Protein AF-A0A4R7ATY0-F1 (afdb_monomer)

Secondary structure (DSSP, 8-state):
------------------------EE--HHHHHHHHHHHTTTSTHHHHHHHT-GGGGGGSPEEEETTEEEEPPS-TT-TTTSEEEEEEEEEETTEEEEEEEEEEEE-GGG-EEEEEEEEESS-HHHHHHHS-HHHHTT-EE-TTS-EEEEEEEETT-SS---EEPPS--SSSPPPTTEEEEEEEEEE-TTSSSEEEEEEEEE---HHHHHHH-HHHHHHHH-HHHHHHHHHHHHHHHHH------SSSS--HHHHHHHHHHHHHHHHHHHHHTT-PPPHHHHHHHHHHHHHHHHHHHSTTHHHHHHHHHHHHHHHHH--HHHHHHHHH---TTHHHHHHHHHTTSTTTT-SS-HHHHHHHHHHHHHH-HHHHHHHTTT-------

Foldseek 3Di:
DDDDDDDDDDDDDDPPPPPPPLDADEDDQVLLVLLLVLQLVLWQSNQLSVQVRVVCCQFAPWDDDVSGIDHDWPDQADPVGQWDFTPGWYDRQQWTFGIKGWHWDFLFQLGIKIKIFTWTPDALVSVLVRDDPVSSVQWDAAPLRKTKWKWKWQQPDPDTDTHTDPHNRPLDRDDPSMKMKMFIWAQDPPDNTITGMIMIHHHDDLVRCCGRPVVVSCQCPPPVQLVLLLVLLVLLLVLADQPQDPDPDDDLVRQLVVLVVVLVVVQVVCVVVVNHDDPVVSVVLSVLSSCLVVCSNPRPRVSVVVSVVLSVSCSRRPGSVRSVVLSPDPDSCVSVVSVVSNPVDQPPPPDDNSSNVVNVVVVVVVVCVVVVVVCCVVPPDPSDD

Solvent-accessible surface area (backbone atoms only — not comparable to full-atom values): 21838 Å² total; per-residue (Å²): 135,84,90,82,88,82,90,81,90,82,78,94,74,84,80,78,78,80,77,78,76,78,70,62,57,78,57,57,74,68,66,34,52,53,45,54,56,32,42,71,64,48,34,36,57,26,29,35,47,48,50,72,39,73,78,60,55,76,35,46,60,65,47,74,54,97,71,31,28,45,80,57,40,84,33,39,75,37,95,86,32,13,45,40,70,32,79,49,48,34,44,45,83,72,38,41,37,43,28,40,38,36,36,46,48,73,56,32,61,65,17,35,39,37,40,38,38,37,29,28,63,44,51,50,74,55,47,50,70,42,43,59,67,80,58,42,72,56,44,42,71,29,93,90,69,36,32,30,37,29,30,35,29,48,72,84,45,94,75,72,53,81,37,77,49,85,74,51,68,65,95,67,76,49,56,86,69,24,30,32,35,29,39,38,37,32,73,32,95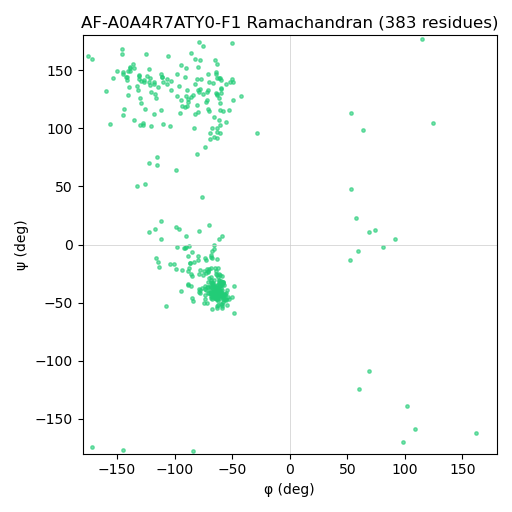,91,46,91,29,13,28,45,32,25,28,43,34,15,68,68,50,71,70,54,28,42,52,39,41,48,67,57,34,49,53,69,66,29,69,68,48,48,50,51,36,52,51,48,53,52,53,47,56,69,64,50,57,79,83,72,64,90,68,71,94,70,53,71,67,57,52,48,52,56,45,51,54,52,48,54,59,49,50,54,56,31,51,75,71,70,57,75,72,59,72,68,55,54,54,51,48,45,52,31,42,39,51,41,52,53,48,54,64,38,75,69,64,33,47,51,60,47,47,53,50,50,47,54,48,45,66,73,43,48,52,56,70,57,46,51,55,57,64,68,49,95,51,67,58,49,69,62,49,54,44,48,57,39,56,71,46,90,64,91,44,88,64,98,48,51,55,44,50,55,48,54,54,59,57,48,62,74,75,43,63,82,57,53,77,64,51,71,70,79,70,70,69,82,73,80,128

Organism: NCBI:txid1144873

Radius of gyration: 28.13 Å; Cα contacts (8 Å, |Δi|>4): 522; chains: 1; bounding box: 86×83×69 Å

Sequence (385 aa):
MHKRLYRFVRPLLGLVGLSLLVGTVQADAALTADLLRTFAQCDARFFAQLAKTPNLVQLGQLETAPGFANFKVPERHSDDKNQMAFSQPVQIGGLTLTGYEDSYSNLGADGRYWYWGFHIKGTPSEVLRALPAEIRTALRQDKAGEWARAERMVLSASTRRWLPIEGDGSGNVPAEGTVERALLLAPAVHSPDTALLCSIQGAPDDAILKEIRPDDWKKMTDPAYLKAKQQVISSILATYTPFSMPGGEKSEDTVHQEIHQATLQLKARYEEVQDVRPAEFWQAYEQALFKLRWEGLHPSIATSKMKDTLQDVMWKFADLDELQEIAKEDDPRWPSLIMRGIMKDKWYFAAKDEAYLIAFVQQERALFRPVEARFGKLHKFPLSK

pLDDT: mean 74.43, std 21.36, range [24.59, 97.75]

Nearest PDB structures (foldseek):
  8qod-assembly1_C  TM=2.319E-01  e=1.091E+00  Homo sapiens
  4zma-assembly1_T  TM=2.271E-01  e=1.284E+00  Homo sapiens
  3th2-assembly1_T  TM=2.707E-01  e=3.996E+00  Homo sapiens
  1ahw-assembly1_F  TM=2.554E-01  e=3.786E+00  Homo sapiens

Structure (mmCIF, N/CA/C/O backbone):
data_AF-A0A4R7ATY0-F1
#
_entry.id   AF-A0A4R7ATY0-F1
#
loop_
_atom_site.group_PDB
_atom_site.id
_atom_site.type_symbol
_atom_site.label_atom_id
_atom_site.label_alt_id
_atom_site.label_comp_id
_atom_site.label_asym_id
_atom_site.label_entity_id
_atom_site.label_seq_id
_atom_site.pdbx_PDB_ins_code
_atom_site.Cartn_x
_atom_site.Cartn_y
_atom_site.Cartn_z
_atom_site.occupancy
_atom_site.B_iso_or_equiv
_atom_site.auth_seq_id
_atom_site.auth_comp_id
_atom_site.auth_asym_id
_atom_site.auth_atom_id
_atom_site.pdbx_PDB_model_num
ATOM 1 N N . MET A 1 1 ? -33.375 65.117 13.612 1.00 31.27 1 MET A N 1
ATOM 2 C CA . MET A 1 1 ? -34.793 65.545 13.571 1.00 31.27 1 MET A CA 1
ATOM 3 C C . MET A 1 1 ? -35.587 64.533 12.744 1.00 31.27 1 MET A C 1
ATOM 5 O O . MET A 1 1 ? -35.075 64.114 11.721 1.00 31.27 1 MET A O 1
ATOM 9 N N . HIS A 1 2 ? -36.779 64.149 13.232 1.00 29.16 2 HIS A N 1
ATOM 10 C CA . HIS A 1 2 ? -37.827 63.268 12.651 1.00 29.16 2 HIS A CA 1
ATOM 11 C C . HIS A 1 2 ? -37.478 61.783 12.398 1.00 29.16 2 HIS A C 1
ATOM 13 O O . HIS A 1 2 ? -36.751 61.455 11.477 1.00 29.16 2 HIS A O 1
ATOM 19 N N . LYS A 1 3 ? -37.846 60.838 13.285 1.00 27.17 3 LYS A N 1
ATOM 20 C CA . LYS A 1 3 ? -39.168 60.187 13.519 1.00 27.17 3 LYS A CA 1
ATOM 21 C C . LYS A 1 3 ? -39.817 59.571 12.265 1.00 27.17 3 LYS A C 1
ATOM 23 O O . LYS A 1 3 ? -40.395 60.312 11.480 1.00 27.17 3 LYS A O 1
ATOM 28 N N . ARG A 1 4 ? -39.942 58.233 12.239 1.00 28.73 4 ARG A N 1
ATOM 29 C CA . ARG A 1 4 ? -41.240 57.533 12.109 1.00 28.73 4 ARG A CA 1
ATOM 30 C C . ARG A 1 4 ? -41.167 56.075 12.589 1.00 28.73 4 ARG A C 1
ATOM 32 O O . ARG A 1 4 ? -40.245 55.344 12.257 1.00 28.73 4 ARG A O 1
ATOM 39 N N . LEU A 1 5 ? -42.156 55.724 13.414 1.00 30.20 5 LEU A N 1
ATOM 40 C CA . LEU A 1 5 ? -42.486 54.392 13.923 1.00 30.20 5 LEU A CA 1
ATOM 41 C C . LEU A 1 5 ? -42.907 53.459 12.782 1.00 30.20 5 LEU A C 1
ATOM 43 O O . LEU A 1 5 ? -43.647 53.913 11.917 1.00 30.20 5 LEU A O 1
ATOM 47 N N . TYR A 1 6 ? -42.629 52.159 12.912 1.00 29.42 6 TYR A N 1
ATOM 48 C CA . TYR A 1 6 ? -43.615 51.115 12.612 1.00 29.42 6 TYR A CA 1
ATOM 49 C C . TYR A 1 6 ? -43.454 49.938 13.585 1.00 29.42 6 TYR A C 1
ATOM 51 O O . TYR A 1 6 ? -42.421 49.277 13.637 1.00 29.42 6 TYR A O 1
ATOM 59 N N . ARG A 1 7 ? -44.503 49.718 14.385 1.00 32.50 7 ARG A N 1
ATOM 60 C CA . ARG A 1 7 ? -44.767 48.498 15.156 1.00 32.50 7 ARG A CA 1
ATOM 61 C C . ARG A 1 7 ? -45.262 47.430 14.180 1.00 32.50 7 ARG A C 1
ATOM 63 O O . ARG A 1 7 ? -46.240 47.683 13.484 1.00 32.50 7 ARG A O 1
ATOM 70 N N . PHE A 1 8 ? -44.678 46.237 14.217 1.00 33.59 8 PHE A N 1
ATOM 71 C CA . PHE A 1 8 ? -45.343 45.019 13.761 1.00 33.59 8 PHE A CA 1
ATOM 72 C C . PHE A 1 8 ? -45.307 43.981 14.881 1.00 33.59 8 PHE A C 1
ATOM 74 O O . PHE A 1 8 ? -44.252 43.548 15.331 1.00 33.59 8 PHE A O 1
ATOM 81 N N . VAL A 1 9 ? -46.503 43.639 15.348 1.00 35.12 9 VAL A N 1
ATOM 82 C CA . VAL A 1 9 ? -46.809 42.498 16.210 1.00 35.12 9 VAL A CA 1
ATOM 83 C C . VAL A 1 9 ? -46.984 41.289 15.299 1.00 35.12 9 VAL A C 1
ATOM 85 O O . VAL A 1 9 ? -47.773 41.380 14.358 1.00 35.12 9 VAL A O 1
ATOM 88 N N . ARG A 1 10 ? -46.291 40.175 15.574 1.00 34.06 10 ARG A N 1
ATOM 89 C CA . ARG A 1 10 ? -46.638 38.815 15.109 1.00 34.06 10 ARG A CA 1
ATOM 90 C C . ARG A 1 10 ? -45.743 37.752 15.787 1.00 34.06 10 ARG A C 1
ATOM 92 O O . ARG A 1 10 ? -44.751 38.126 16.399 1.00 34.06 10 ARG A O 1
ATOM 99 N N . PRO A 1 11 ? -46.156 36.474 15.814 1.00 36.09 11 PRO A N 1
ATOM 100 C CA . PRO A 1 11 ? -46.656 35.793 17.005 1.00 36.09 11 PRO A CA 1
ATOM 101 C C . PRO A 1 11 ? -45.656 34.785 17.599 1.00 36.09 11 PRO A C 1
ATOM 103 O O . PRO A 1 11 ? -44.749 34.318 16.916 1.00 36.09 11 PRO A O 1
ATOM 106 N N . LEU A 1 12 ? -45.872 34.406 18.865 1.00 41.16 12 LEU A N 1
ATOM 107 C CA . LEU A 1 12 ? -45.267 33.217 19.471 1.00 41.16 12 LEU A CA 1
ATOM 108 C C . LEU A 1 12 ? -45.716 31.967 18.694 1.00 41.16 12 LEU A C 1
ATOM 110 O O . LEU A 1 12 ? -46.838 31.493 18.860 1.00 41.16 12 LEU A O 1
ATOM 114 N N . LEU A 1 13 ? -44.828 31.439 17.856 1.00 40.91 13 LEU A N 1
ATOM 115 C CA . LEU A 1 13 ? -44.872 30.067 17.365 1.00 40.91 13 LEU A CA 1
ATOM 116 C C . LEU A 1 13 ? -43.964 29.239 18.273 1.00 40.91 13 LEU A C 1
ATOM 118 O O . LEU A 1 13 ? -42.755 29.459 18.327 1.00 40.91 13 LEU A O 1
ATOM 122 N N . GLY A 1 14 ? -44.574 28.326 19.028 1.00 40.09 14 GLY A N 1
ATOM 123 C CA . GLY A 1 14 ? -43.864 27.362 19.854 1.00 40.09 14 GLY A CA 1
ATOM 124 C C . GLY A 1 14 ? -42.972 26.478 18.987 1.00 40.09 14 GLY A C 1
ATOM 125 O O . GLY A 1 14 ? -43.459 25.709 18.162 1.00 40.09 14 GLY A O 1
ATOM 126 N N . LEU A 1 15 ? -41.662 26.590 19.193 1.00 41.19 15 LEU A N 1
ATOM 127 C CA . LEU A 1 15 ? -40.683 25.609 18.746 1.00 41.19 15 LEU A CA 1
ATOM 128 C C . LEU A 1 15 ? -40.878 24.344 19.589 1.00 41.19 15 LEU A C 1
ATOM 130 O O . LEU A 1 15 ? -40.369 24.234 20.702 1.00 41.19 15 LEU A O 1
ATOM 134 N N . VAL A 1 16 ? -41.641 23.390 19.058 1.00 42.06 16 VAL A N 1
ATOM 135 C CA . VAL A 1 16 ? -41.546 21.993 19.486 1.00 42.06 16 VAL A CA 1
ATOM 136 C C . VAL A 1 16 ? -40.172 21.515 19.031 1.00 42.06 16 VAL A C 1
ATOM 138 O O . VAL A 1 16 ? -39.948 21.254 17.850 1.00 42.06 16 VAL A O 1
ATOM 141 N N . GLY A 1 17 ? -39.226 21.488 19.968 1.00 40.91 17 GLY A N 1
ATOM 142 C CA . GLY A 1 17 ? -37.914 20.893 19.768 1.00 40.91 17 GLY A CA 1
ATOM 143 C C . GLY A 1 17 ? -38.077 19.401 19.518 1.00 40.91 17 GLY A C 1
ATOM 144 O O . GLY A 1 17 ? -38.266 18.626 20.453 1.00 40.91 17 GLY A O 1
ATOM 145 N N . LEU A 1 18 ? -38.023 18.999 18.251 1.00 39.56 18 LEU A N 1
ATOM 146 C CA . LEU A 1 18 ? -37.846 17.608 17.870 1.00 39.56 18 LEU A CA 1
ATOM 147 C C . LEU A 1 18 ? -36.380 17.254 18.154 1.00 39.56 18 LEU A C 1
ATOM 149 O O . LEU A 1 18 ? -35.514 17.379 17.291 1.00 39.56 18 LEU A O 1
ATOM 153 N N . SER A 1 19 ? -36.088 16.897 19.405 1.00 39.94 19 SER A N 1
ATOM 154 C CA . SER A 1 19 ? -34.793 16.343 19.791 1.00 39.94 19 SER A CA 1
ATOM 155 C C . SER A 1 19 ? -34.608 15.015 19.063 1.00 39.94 19 SER A C 1
ATOM 157 O O . SER A 1 19 ? -35.113 13.981 19.498 1.00 39.94 19 SER A O 1
ATOM 159 N N . LEU A 1 20 ? -33.904 15.049 17.931 1.00 39.03 20 LEU A N 1
ATOM 160 C CA . LEU A 1 20 ? -33.316 13.867 17.313 1.00 39.03 20 LEU A CA 1
ATOM 161 C C . LEU A 1 20 ? -32.332 13.279 18.328 1.00 39.03 20 LEU A C 1
ATOM 163 O O . LEU A 1 20 ? -31.199 13.740 18.458 1.00 39.03 20 LEU A O 1
ATOM 167 N N . LEU A 1 21 ? -32.796 12.289 19.089 1.00 38.03 21 LEU A N 1
ATOM 168 C CA . LEU A 1 21 ? -31.935 11.391 19.843 1.00 38.03 21 LEU A CA 1
ATOM 169 C C . LEU A 1 21 ? -31.089 10.639 18.814 1.00 38.03 21 LEU A C 1
ATOM 171 O O . LEU A 1 21 ? -31.511 9.618 18.276 1.00 38.03 21 LEU A O 1
ATOM 175 N N . VAL A 1 22 ? -29.910 11.178 18.505 1.00 48.69 22 VAL A N 1
ATOM 176 C CA . VAL A 1 22 ? -28.849 10.419 17.845 1.00 48.69 22 VAL A CA 1
ATOM 177 C C . VAL A 1 22 ? -28.435 9.355 18.854 1.00 48.69 22 VAL A C 1
ATOM 179 O O . VAL A 1 22 ? -27.659 9.616 19.772 1.00 48.69 22 VAL A O 1
ATOM 182 N N . GLY A 1 23 ? -29.060 8.183 18.755 1.00 52.97 23 GLY A N 1
ATOM 183 C CA . GLY A 1 23 ? -28.684 7.028 19.550 1.00 52.97 23 GLY A CA 1
ATOM 184 C C . GLY A 1 23 ? -27.249 6.657 19.209 1.00 52.97 23 GLY A C 1
ATOM 185 O O . GLY A 1 23 ? -26.897 6.510 18.044 1.00 52.97 23 GLY A O 1
ATOM 186 N N . THR A 1 24 ? -26.403 6.560 20.224 1.00 56.78 24 THR A N 1
ATOM 187 C CA . THR A 1 24 ? -25.092 5.927 20.106 1.00 56.78 24 THR A CA 1
ATOM 188 C C . THR A 1 24 ? -25.270 4.446 20.398 1.00 56.78 24 THR A C 1
ATOM 190 O O . THR A 1 24 ? -25.773 4.093 21.467 1.00 56.78 24 THR A O 1
ATOM 193 N N . VAL A 1 25 ? -24.843 3.576 19.486 1.00 61.03 25 VAL A N 1
ATOM 194 C CA . VAL A 1 25 ? -24.765 2.139 19.760 1.00 61.03 25 VAL A CA 1
ATOM 195 C C . VAL A 1 25 ? -23.626 1.911 20.756 1.00 61.03 25 VAL A C 1
ATOM 197 O O . VAL A 1 25 ? -22.460 2.183 20.462 1.00 61.03 25 VAL A O 1
ATOM 200 N N . GLN A 1 26 ? -23.963 1.441 21.957 1.00 58.41 26 GLN A N 1
ATOM 201 C CA . GLN A 1 26 ? -22.981 0.992 22.942 1.00 58.41 26 GLN A CA 1
ATOM 202 C C . GLN A 1 26 ? -22.573 -0.443 22.601 1.00 58.41 26 GLN A C 1
ATOM 204 O O . GLN A 1 26 ? -23.384 -1.364 22.688 1.00 58.41 26 GLN A O 1
ATOM 209 N N . ALA A 1 27 ? -21.322 -0.629 22.184 1.00 60.88 27 ALA A N 1
ATOM 210 C CA . ALA A 1 27 ? -20.746 -1.955 22.010 1.00 60.88 27 ALA A CA 1
ATOM 211 C C . ALA A 1 27 ? -20.310 -2.538 23.370 1.00 60.88 27 ALA A C 1
ATOM 213 O O . ALA A 1 27 ? -19.992 -1.801 24.303 1.00 60.88 27 ALA A O 1
ATOM 214 N N . ASP A 1 28 ? -20.296 -3.869 23.483 1.00 62.25 28 ASP A N 1
ATOM 215 C CA . ASP A 1 28 ? -19.849 -4.577 24.689 1.00 62.25 28 ASP A CA 1
ATOM 216 C C . ASP A 1 28 ? -18.378 -4.233 25.021 1.00 62.25 28 ASP A C 1
ATOM 218 O O . ASP A 1 28 ? -17.508 -4.210 24.144 1.00 62.25 28 ASP A O 1
ATOM 222 N N . ALA A 1 29 ? -18.086 -3.957 26.294 1.00 58.12 29 ALA A N 1
ATOM 223 C CA . ALA A 1 29 ? -16.764 -3.549 26.772 1.00 58.12 29 ALA A CA 1
ATOM 224 C C . ALA A 1 29 ? -15.650 -4.590 26.504 1.00 58.12 29 ALA A C 1
ATOM 226 O O . ALA A 1 29 ? -14.500 -4.218 26.272 1.00 58.12 29 ALA A O 1
ATOM 227 N N . ALA A 1 30 ? -15.962 -5.890 26.504 1.00 56.56 30 ALA A N 1
ATOM 228 C CA . ALA A 1 30 ? -14.984 -6.939 26.203 1.00 56.56 30 ALA A CA 1
ATOM 229 C C . ALA A 1 30 ? -14.722 -7.048 24.690 1.00 56.56 30 ALA A C 1
ATOM 231 O O . ALA A 1 30 ? -13.577 -7.120 24.242 1.00 56.56 30 ALA A O 1
ATOM 232 N N . LEU A 1 31 ? -15.794 -6.964 23.899 1.00 59.34 31 LEU A N 1
ATOM 233 C CA . LEU A 1 31 ? -15.766 -6.989 22.433 1.00 59.34 31 LEU A CA 1
ATOM 234 C C . LEU A 1 31 ? -14.953 -5.822 21.849 1.00 59.34 31 LEU A C 1
ATOM 236 O O . LEU A 1 31 ? -14.258 -5.964 20.844 1.00 59.34 31 LEU A O 1
ATOM 240 N N . THR A 1 32 ? -15.023 -4.671 22.515 1.00 71.12 32 THR A N 1
ATOM 241 C CA . THR A 1 32 ? -14.343 -3.427 22.138 1.00 71.12 32 THR A CA 1
ATOM 242 C C . THR A 1 32 ? -12.847 -3.436 22.464 1.00 71.12 32 THR A C 1
ATOM 244 O O . THR A 1 32 ? -12.050 -2.950 21.658 1.00 71.12 32 THR A O 1
ATOM 247 N N . ALA A 1 33 ? -12.438 -4.038 23.586 1.00 76.94 33 ALA A N 1
ATOM 248 C CA . ALA A 1 33 ? -11.027 -4.157 23.960 1.00 76.94 33 ALA A CA 1
ATOM 249 C C . ALA A 1 33 ? -10.247 -5.102 23.029 1.00 76.94 33 ALA A C 1
ATOM 251 O O . ALA A 1 33 ? -9.136 -4.778 22.605 1.00 76.94 33 ALA A O 1
ATOM 252 N N . ASP A 1 34 ? -10.833 -6.247 22.668 1.00 86.38 34 ASP A N 1
ATOM 253 C CA . ASP A 1 34 ? -10.187 -7.208 21.768 1.00 86.38 34 ASP A CA 1
ATOM 254 C C . ASP A 1 34 ? -10.081 -6.678 20.335 1.00 86.38 34 ASP A C 1
ATOM 256 O O . ASP A 1 34 ? -9.063 -6.897 19.672 1.00 86.38 34 ASP A O 1
ATOM 260 N N . LEU A 1 35 ? -11.082 -5.922 19.867 1.00 88.25 35 LEU A N 1
ATOM 261 C CA . LEU A 1 35 ? -11.030 -5.275 18.557 1.00 88.25 35 LEU A CA 1
ATOM 262 C C . LEU A 1 35 ? -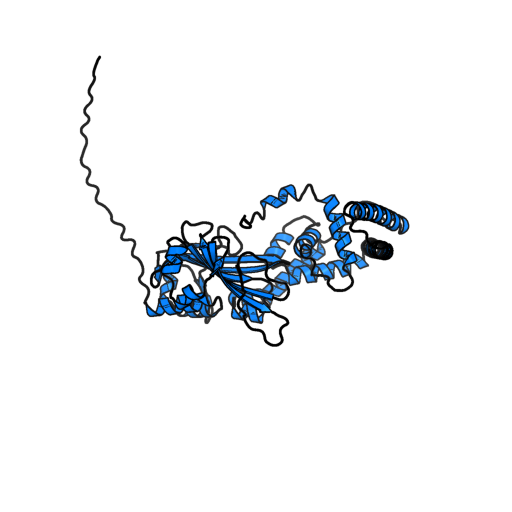9.883 -4.263 18.474 1.00 88.25 35 LEU A C 1
ATOM 264 O O . LEU A 1 35 ? -9.064 -4.365 17.567 1.00 88.25 35 LEU A O 1
ATOM 268 N N . LEU A 1 36 ? -9.775 -3.325 19.424 1.00 90.31 36 LEU A N 1
ATOM 269 C CA . LEU A 1 36 ? -8.685 -2.339 19.413 1.00 90.31 36 LEU A CA 1
ATOM 270 C C . LEU A 1 36 ? -7.315 -3.000 19.568 1.00 90.31 36 LEU A C 1
ATOM 272 O O . LEU A 1 36 ? -6.361 -2.600 18.903 1.00 90.31 36 LEU A O 1
ATOM 276 N N . ARG A 1 37 ? -7.208 -4.029 20.418 1.00 92.06 37 ARG A N 1
ATOM 277 C CA . ARG A 1 37 ? -5.947 -4.744 20.630 1.00 92.06 37 ARG A CA 1
ATOM 278 C C . ARG A 1 37 ? -5.493 -5.475 19.374 1.00 92.06 37 ARG A C 1
ATOM 280 O O . ARG A 1 37 ? -4.318 -5.383 19.036 1.00 92.06 37 ARG A O 1
ATOM 287 N N . THR A 1 38 ? -6.395 -6.195 18.703 1.00 94.75 38 THR A N 1
ATOM 288 C CA . THR A 1 38 ? -6.087 -6.903 17.448 1.00 94.75 38 THR A CA 1
ATOM 289 C C . THR A 1 38 ? -5.846 -5.932 16.298 1.00 94.75 38 THR A C 1
ATOM 291 O O . THR A 1 38 ? -4.894 -6.126 15.550 1.00 94.75 38 THR A O 1
ATOM 294 N N . PHE A 1 39 ? -6.622 -4.847 16.212 1.00 95.62 39 PHE A N 1
ATOM 295 C CA . PHE A 1 39 ? -6.388 -3.752 15.273 1.00 95.62 39 PHE A CA 1
ATOM 296 C C . PHE A 1 39 ? -4.975 -3.184 15.416 1.00 95.62 39 PHE A C 1
ATOM 298 O O . PHE A 1 39 ? -4.220 -3.173 14.452 1.00 95.62 39 PHE A O 1
ATOM 305 N N . ALA A 1 40 ? -4.560 -2.828 16.633 1.00 95.81 40 ALA A N 1
ATOM 306 C CA . ALA A 1 40 ? -3.253 -2.236 16.901 1.00 95.81 40 ALA A CA 1
ATOM 307 C C . ALA A 1 40 ? -2.056 -3.165 16.629 1.00 95.81 40 ALA A C 1
ATOM 309 O O . ALA A 1 40 ? -0.917 -2.764 16.860 1.00 95.81 40 ALA A O 1
ATOM 310 N N . GLN A 1 41 ? -2.266 -4.405 16.187 1.00 96.25 41 GLN A N 1
ATOM 311 C CA . GLN A 1 41 ? -1.193 -5.282 15.711 1.00 96.25 41 GLN A CA 1
ATOM 312 C C . GLN A 1 41 ? -0.881 -5.088 14.224 1.00 96.25 41 GLN A C 1
ATOM 314 O O . GLN A 1 41 ? 0.188 -5.504 13.788 1.00 96.25 41 GLN A O 1
ATOM 319 N N . CYS A 1 42 ? -1.773 -4.435 13.475 1.00 97.06 42 CYS A N 1
ATOM 320 C CA . CYS A 1 42 ? -1.638 -4.201 12.040 1.00 97.06 42 CYS A CA 1
ATOM 321 C C . CYS A 1 42 ? -1.375 -5.486 11.240 1.00 97.06 42 CYS A C 1
ATOM 323 O O . CYS A 1 42 ? -0.478 -5.541 10.403 1.00 97.06 42 CYS A O 1
ATOM 325 N N . ASP A 1 43 ? -2.169 -6.524 11.518 1.00 97.00 43 ASP A N 1
ATOM 326 C CA . ASP A 1 43 ? -2.148 -7.807 10.814 1.00 97.00 43 ASP A CA 1
ATOM 327 C C . ASP A 1 43 ? -3.557 -8.417 10.684 1.00 97.00 43 ASP A C 1
ATOM 329 O O . ASP A 1 43 ? -4.559 -7.833 11.118 1.00 97.00 43 ASP A O 1
ATOM 333 N N . ALA A 1 44 ? -3.645 -9.621 10.106 1.00 96.81 44 ALA A N 1
ATOM 334 C CA . ALA A 1 44 ? -4.916 -10.268 9.808 1.00 96.81 44 ALA A CA 1
ATOM 335 C C . ALA A 1 44 ? -5.787 -10.605 11.029 1.00 96.81 44 ALA A C 1
ATOM 337 O O . ALA A 1 44 ? -6.972 -10.923 10.866 1.00 96.81 44 ALA A O 1
ATOM 338 N N . ARG A 1 45 ? -5.254 -10.530 12.259 1.00 96.50 45 ARG A N 1
ATOM 339 C CA . ARG A 1 45 ? -6.041 -10.775 13.478 1.00 96.50 45 ARG A CA 1
ATOM 340 C C . ARG A 1 45 ? -7.181 -9.777 13.616 1.00 96.50 45 ARG A C 1
ATOM 342 O O . ARG A 1 45 ? -8.233 -10.162 14.119 1.00 96.50 45 ARG A O 1
ATOM 349 N N . PHE A 1 46 ? -7.007 -8.546 13.131 1.00 95.50 46 PHE A N 1
ATOM 350 C CA . PHE A 1 46 ? -8.078 -7.554 13.075 1.00 95.50 46 PHE A CA 1
ATOM 351 C C . PHE A 1 46 ? -9.270 -8.050 12.251 1.00 95.50 46 PHE A C 1
ATOM 353 O O . PHE A 1 46 ? -10.387 -8.115 12.760 1.00 95.50 46 PHE A O 1
ATOM 360 N N . PHE A 1 47 ? -9.034 -8.470 11.007 1.00 95.38 47 PHE A N 1
ATOM 361 C CA . PHE A 1 47 ? -10.101 -8.924 10.112 1.00 95.38 47 PHE A CA 1
ATOM 362 C C . PHE A 1 47 ? -10.781 -10.199 10.628 1.00 95.38 47 PHE A C 1
ATOM 364 O O . PHE A 1 47 ? -11.998 -10.361 10.519 1.00 95.38 47 PHE A O 1
ATOM 371 N N . ALA A 1 48 ? -10.010 -11.098 11.248 1.00 94.50 48 ALA A N 1
ATOM 372 C CA . ALA A 1 48 ? -10.549 -12.290 11.896 1.00 94.50 48 ALA A CA 1
ATOM 373 C C . ALA A 1 48 ? -11.397 -11.954 13.135 1.00 94.50 48 ALA A C 1
ATOM 375 O O . ALA A 1 48 ? -12.399 -12.623 13.396 1.00 94.50 48 ALA A O 1
ATOM 376 N N . GLN A 1 49 ? -11.013 -10.929 13.901 1.00 92.75 49 GLN A N 1
ATOM 377 C CA . GLN A 1 49 ? -11.788 -10.442 15.039 1.00 92.75 49 GLN A CA 1
ATOM 378 C C . GLN A 1 49 ? -13.070 -9.742 14.579 1.00 92.75 49 GLN A C 1
ATOM 380 O O . GLN A 1 49 ? -14.139 -9.984 15.144 1.00 92.75 49 GLN A O 1
ATOM 385 N N . LEU A 1 50 ? -12.996 -8.937 13.516 1.00 90.62 50 LEU A N 1
ATOM 386 C CA . LEU A 1 50 ? -14.158 -8.276 12.928 1.00 90.62 50 LEU A CA 1
ATOM 387 C C . LEU A 1 50 ? -15.196 -9.303 12.449 1.00 90.62 50 LEU A C 1
ATOM 389 O O . LEU A 1 50 ? -16.378 -9.164 12.754 1.00 90.62 50 LEU A O 1
ATOM 393 N N . ALA A 1 51 ? -14.759 -10.402 11.823 1.00 90.69 51 ALA A N 1
ATOM 394 C CA . ALA A 1 51 ? -15.640 -11.491 11.382 1.00 90.69 51 ALA A CA 1
ATOM 395 C C . ALA A 1 51 ? -16.410 -12.179 12.525 1.00 90.69 51 ALA A C 1
ATOM 397 O O . ALA A 1 51 ? -17.487 -12.731 12.308 1.00 90.69 51 ALA A O 1
ATOM 398 N N . LYS A 1 52 ? -15.870 -12.151 13.749 1.00 88.94 52 LYS A N 1
ATOM 399 C CA . LYS A 1 52 ? -16.503 -12.712 14.956 1.00 88.94 52 LYS A CA 1
ATOM 400 C C . LYS A 1 52 ? -17.425 -11.719 15.663 1.00 88.94 52 LYS A C 1
ATOM 402 O O . LYS A 1 52 ? -18.021 -12.068 16.679 1.00 88.94 52 LYS A O 1
ATOM 407 N N . THR A 1 53 ? -17.536 -10.496 15.147 1.00 80.00 53 THR A N 1
ATOM 408 C CA . THR A 1 53 ? -18.194 -9.375 15.815 1.00 80.00 53 THR A CA 1
ATOM 409 C C . THR A 1 53 ? -19.448 -8.932 15.038 1.00 80.00 53 THR A C 1
ATOM 411 O O . THR A 1 53 ? -19.440 -7.894 14.375 1.00 80.00 53 THR A O 1
ATOM 414 N N . PRO A 1 54 ? -20.564 -9.689 15.105 1.00 66.38 54 PRO A N 1
ATOM 415 C CA . PRO A 1 54 ? -21.730 -9.486 14.235 1.00 66.38 54 PRO A CA 1
ATOM 416 C C . PRO A 1 54 ? -22.429 -8.132 14.430 1.00 66.38 54 PRO A C 1
ATOM 418 O O . PRO A 1 54 ? -23.044 -7.616 13.501 1.00 66.38 54 PRO A O 1
ATOM 421 N N . ASN A 1 55 ? -22.309 -7.515 15.609 1.00 70.50 55 ASN A N 1
ATOM 422 C CA . ASN A 1 55 ? -22.955 -6.231 15.894 1.00 70.50 55 ASN A CA 1
ATOM 423 C C . ASN A 1 55 ? -22.333 -5.056 15.119 1.00 70.50 55 ASN A C 1
ATOM 425 O O . ASN A 1 55 ? -23.002 -4.047 14.919 1.00 70.50 55 ASN A O 1
ATOM 429 N N . LEU A 1 56 ? -21.086 -5.180 14.642 1.00 71.31 56 LEU A N 1
ATOM 430 C CA . LEU A 1 56 ? -20.417 -4.117 13.881 1.00 71.31 56 LEU A CA 1
ATOM 431 C C . LEU A 1 56 ? -20.856 -4.064 12.407 1.00 71.31 56 LEU A C 1
ATOM 433 O O . LEU A 1 56 ? -20.634 -3.056 11.746 1.00 71.31 56 LEU A O 1
ATOM 437 N N . VAL A 1 57 ? -21.553 -5.093 11.905 1.00 66.38 57 VAL A N 1
ATOM 438 C CA . VAL A 1 57 ? -22.133 -5.111 10.545 1.00 66.38 57 VAL A CA 1
ATOM 439 C C . VAL A 1 57 ? -23.166 -3.991 10.357 1.00 66.38 57 VAL A C 1
ATOM 441 O O . VAL A 1 57 ? -23.401 -3.530 9.247 1.00 66.38 57 VAL A O 1
ATOM 444 N N . GLN A 1 58 ? -23.789 -3.515 11.438 1.00 73.75 58 GLN A N 1
ATOM 445 C CA . GLN A 1 58 ? -24.785 -2.437 11.372 1.00 73.75 58 GLN A CA 1
ATOM 446 C C . GLN A 1 58 ? -24.165 -1.057 11.082 1.00 73.75 58 GLN A C 1
ATOM 448 O O . GLN A 1 58 ? -24.881 -0.106 10.763 1.00 73.75 58 GLN A O 1
ATOM 453 N N . LEU A 1 59 ? -22.840 -0.940 11.190 1.00 78.75 59 LEU A N 1
ATOM 454 C CA . LEU A 1 59 ? -22.112 0.322 11.054 1.00 78.75 59 LEU A CA 1
ATOM 455 C C . LEU A 1 59 ? -21.773 0.660 9.606 1.00 78.75 59 LEU A C 1
ATOM 457 O O . LEU A 1 59 ? -21.605 1.829 9.269 1.00 78.75 59 LEU A O 1
ATOM 461 N N . GLY A 1 60 ? -21.674 -0.362 8.761 1.00 83.12 60 GLY A N 1
ATOM 462 C CA . GLY A 1 60 ? -21.229 -0.244 7.386 1.00 83.12 60 GLY A CA 1
ATOM 463 C C . GLY A 1 60 ? -21.332 -1.568 6.652 1.00 83.12 60 GLY A C 1
ATOM 464 O O . GLY A 1 60 ? -21.418 -2.633 7.263 1.00 83.12 60 GLY A O 1
ATOM 465 N N . GLN A 1 61 ? -21.300 -1.505 5.325 1.00 88.31 61 GLN A N 1
ATOM 466 C CA . GLN A 1 61 ? -21.216 -2.714 4.521 1.00 88.31 61 GLN A CA 1
ATOM 467 C C . GLN A 1 61 ? -19.887 -3.418 4.813 1.00 88.31 61 GLN A C 1
ATOM 469 O O . GLN A 1 61 ? -18.836 -2.784 4.779 1.00 88.31 61 GLN A O 1
ATOM 474 N N . LEU A 1 62 ? -19.931 -4.721 5.089 1.00 90.06 62 LEU A N 1
ATOM 475 C CA . LEU A 1 62 ? -18.730 -5.539 5.226 1.00 90.06 62 LEU A CA 1
ATOM 476 C C . LEU A 1 62 ? -18.511 -6.388 3.977 1.00 90.06 62 LEU A C 1
ATOM 478 O O . LEU A 1 62 ? -19.451 -6.980 3.441 1.00 90.06 62 LEU A O 1
ATOM 482 N N . GLU A 1 63 ? -17.257 -6.511 3.567 1.00 90.12 63 GLU A N 1
ATOM 483 C CA . GLU A 1 63 ? -16.796 -7.597 2.710 1.00 90.12 63 GLU A CA 1
ATOM 484 C C . GLU A 1 63 ? -16.443 -8.785 3.605 1.00 90.12 63 GLU A C 1
ATOM 486 O O . GLU A 1 63 ? -15.708 -8.631 4.580 1.00 90.12 63 GLU A O 1
ATOM 491 N N . THR A 1 64 ? -16.996 -9.967 3.322 1.00 90.56 64 THR A N 1
ATOM 492 C CA . THR A 1 64 ? -16.852 -11.138 4.201 1.00 90.56 64 THR A CA 1
ATOM 493 C C . THR A 1 64 ? -16.417 -12.381 3.437 1.00 90.56 64 THR A C 1
ATOM 495 O O . THR A 1 64 ? -16.806 -12.613 2.295 1.00 90.56 64 THR A O 1
ATOM 498 N N . ALA A 1 65 ? -15.608 -13.199 4.101 1.00 88.69 65 ALA A N 1
ATOM 499 C CA . ALA A 1 65 ? -15.213 -14.536 3.679 1.00 88.69 65 ALA A CA 1
ATOM 500 C C . ALA A 1 65 ? -15.045 -15.420 4.933 1.00 88.69 65 ALA A C 1
ATOM 502 O O . ALA A 1 65 ? -15.014 -14.897 6.049 1.00 88.69 65 ALA A O 1
ATOM 503 N N . PRO A 1 66 ? -14.919 -16.756 4.813 1.00 89.75 66 PRO A N 1
ATOM 504 C CA . PRO A 1 66 ? -14.689 -17.607 5.980 1.00 89.75 66 PRO A CA 1
ATOM 505 C C . PRO A 1 66 ? -13.485 -17.131 6.809 1.00 89.75 66 PRO A C 1
ATOM 507 O O . PRO A 1 66 ? -12.353 -17.124 6.326 1.00 89.75 66 PRO A O 1
ATOM 510 N N . GLY A 1 67 ? -13.747 -16.708 8.051 1.00 90.31 67 GLY A N 1
ATOM 511 C CA . GLY A 1 67 ? -12.732 -16.202 8.981 1.00 90.31 67 GLY A CA 1
ATOM 512 C C . GLY A 1 67 ? -12.193 -14.796 8.686 1.00 90.31 67 GLY A C 1
ATOM 513 O O . GLY A 1 67 ? -11.189 -14.420 9.283 1.00 90.31 67 GLY A O 1
ATOM 514 N N . PHE A 1 68 ? -12.823 -14.028 7.792 1.00 93.94 68 PHE A N 1
ATOM 515 C CA . PHE A 1 68 ? -12.393 -12.682 7.406 1.00 93.94 68 PHE A CA 1
ATOM 516 C C . PHE A 1 68 ? -13.592 -11.744 7.246 1.00 93.94 68 PHE A C 1
ATOM 518 O O . PHE A 1 68 ? -14.582 -12.093 6.601 1.00 93.94 68 PHE A O 1
ATOM 525 N N . ALA A 1 69 ? -13.475 -10.535 7.786 1.00 93.81 69 ALA A N 1
ATOM 526 C CA . ALA A 1 69 ? -14.355 -9.428 7.460 1.00 93.81 69 ALA A CA 1
ATOM 527 C C . ALA A 1 69 ? -13.548 -8.133 7.395 1.00 93.81 69 ALA A C 1
ATOM 529 O O . ALA A 1 69 ? -12.637 -7.943 8.199 1.00 93.81 69 ALA A O 1
ATOM 530 N N . ASN A 1 70 ? -13.920 -7.246 6.479 1.00 94.75 70 ASN A N 1
ATOM 531 C CA . ASN A 1 70 ? -13.398 -5.888 6.376 1.00 94.75 70 ASN A CA 1
ATOM 532 C C . ASN A 1 70 ? -14.542 -4.918 6.064 1.00 94.75 70 ASN A C 1
ATOM 534 O O . ASN A 1 70 ? -15.531 -5.320 5.450 1.00 94.75 70 ASN A O 1
ATOM 538 N N . PHE A 1 71 ? -14.433 -3.660 6.481 1.00 93.50 71 PHE A N 1
ATOM 539 C CA . PHE A 1 71 ? -15.390 -2.641 6.058 1.00 93.50 71 PHE A CA 1
ATOM 540 C C . PHE A 1 71 ? -15.162 -2.310 4.588 1.00 93.50 71 PHE A C 1
ATOM 542 O O . PHE A 1 71 ? -14.037 -2.076 4.151 1.00 93.50 71 PHE A O 1
ATOM 549 N N . LYS A 1 72 ? -16.247 -2.296 3.819 1.00 92.88 72 LYS A N 1
ATOM 550 C CA . LYS A 1 72 ? -16.205 -1.963 2.407 1.00 92.88 72 LYS A CA 1
ATOM 551 C C . LYS A 1 72 ? -16.162 -0.454 2.235 1.00 92.88 72 LYS A C 1
ATOM 553 O O . LYS A 1 72 ? -17.119 0.235 2.584 1.00 92.88 72 LYS A O 1
ATOM 558 N N . VAL A 1 73 ? -15.104 0.035 1.608 1.00 94.44 73 VAL A N 1
ATOM 559 C CA . VAL A 1 73 ? -15.052 1.406 1.095 1.00 94.44 73 VAL A CA 1
ATOM 560 C C . VAL A 1 73 ? -15.471 1.427 -0.379 1.00 94.44 73 VAL A C 1
ATOM 562 O O . VAL A 1 73 ? -15.356 0.400 -1.056 1.00 94.44 73 VAL A O 1
ATOM 565 N N . PRO A 1 74 ? -15.988 2.553 -0.899 1.00 93.00 74 PRO A N 1
ATOM 566 C CA . PRO A 1 74 ? -16.424 2.617 -2.291 1.00 93.00 74 PRO A CA 1
ATOM 567 C C . PRO A 1 74 ? -15.318 2.301 -3.309 1.00 93.00 74 PRO A C 1
ATOM 569 O O . PRO A 1 74 ? -15.578 1.564 -4.259 1.00 93.00 74 PRO A O 1
ATOM 572 N N . GLU A 1 75 ? -14.107 2.841 -3.125 1.00 91.75 75 GLU A N 1
ATOM 573 C CA . GLU A 1 75 ? -12.994 2.683 -4.069 1.00 91.75 75 GLU A CA 1
ATOM 574 C C . GLU A 1 75 ? -11.635 2.873 -3.366 1.00 91.75 75 GLU A C 1
ATOM 576 O O . GLU A 1 75 ? -11.218 3.994 -3.092 1.00 91.75 75 GLU A O 1
ATOM 581 N N . ARG A 1 76 ? -10.918 1.772 -3.089 1.00 92.38 76 ARG A N 1
ATOM 582 C CA . ARG A 1 76 ? -9.647 1.774 -2.320 1.00 92.38 76 ARG A CA 1
ATOM 583 C C . ARG A 1 76 ? -8.495 2.532 -2.991 1.00 92.38 76 ARG A C 1
ATOM 585 O O . ARG A 1 76 ? -7.564 2.946 -2.309 1.00 92.38 76 ARG A O 1
ATOM 592 N N . HIS A 1 77 ? -8.553 2.694 -4.310 1.00 86.69 77 HIS A N 1
ATOM 593 C CA . HIS A 1 77 ? -7.517 3.353 -5.113 1.00 86.69 77 HIS A CA 1
ATOM 594 C C . HIS A 1 77 ? -7.768 4.859 -5.305 1.00 86.69 77 HIS A C 1
ATOM 596 O O . HIS A 1 77 ? -6.973 5.532 -5.953 1.00 86.69 77 HIS A O 1
ATOM 602 N N . SER A 1 78 ? -8.889 5.385 -4.799 1.00 86.06 78 SER A N 1
ATOM 603 C CA . SER A 1 78 ? -9.269 6.793 -4.939 1.00 86.06 78 SER A CA 1
ATOM 604 C C . SER A 1 78 ? -8.995 7.544 -3.639 1.00 86.06 78 SER A C 1
ATOM 606 O O . SER A 1 78 ? -9.397 7.101 -2.565 1.00 86.06 78 SER A O 1
ATOM 608 N N . ASP A 1 79 ? -8.360 8.711 -3.747 1.00 79.44 79 ASP A N 1
ATOM 609 C CA . ASP A 1 79 ? -8.028 9.558 -2.595 1.00 79.44 79 ASP A CA 1
ATOM 610 C C . ASP A 1 79 ? -9.275 10.035 -1.827 1.00 79.44 79 ASP A C 1
ATOM 612 O O . ASP A 1 79 ? -9.224 10.240 -0.620 1.00 79.44 79 ASP A O 1
ATOM 616 N N . ASP A 1 80 ? -10.408 10.210 -2.515 1.00 85.69 80 ASP A N 1
ATOM 617 C CA . ASP A 1 80 ? -11.644 10.760 -1.954 1.00 85.69 80 ASP A CA 1
ATOM 618 C C . ASP A 1 80 ? -12.699 9.701 -1.588 1.00 85.69 80 ASP A C 1
ATOM 620 O O . ASP A 1 80 ? -13.624 9.990 -0.819 1.00 85.69 80 ASP A O 1
ATOM 624 N N . LYS A 1 81 ? -12.567 8.474 -2.106 1.00 91.75 81 LYS A N 1
ATOM 625 C CA . LYS A 1 81 ? -13.549 7.386 -1.953 1.00 91.75 81 LYS A CA 1
ATOM 626 C C . LYS A 1 81 ? -12.988 6.115 -1.309 1.00 91.75 81 LYS A C 1
ATOM 628 O O . LYS A 1 81 ? -13.680 5.095 -1.267 1.00 91.75 81 LYS A O 1
ATOM 633 N N . ASN A 1 82 ? -11.784 6.177 -0.756 1.00 93.75 82 ASN A N 1
ATOM 634 C CA . ASN A 1 82 ? -11.176 5.134 0.076 1.00 93.75 82 ASN A CA 1
ATOM 635 C C . ASN A 1 82 ? -11.697 5.127 1.529 1.00 93.75 82 ASN A C 1
ATOM 637 O O . ASN A 1 82 ? -11.132 4.463 2.394 1.00 93.75 82 ASN A O 1
ATOM 641 N N . GLN A 1 83 ? -12.772 5.863 1.813 1.00 94.44 83 GLN A N 1
ATOM 642 C CA . GLN A 1 83 ? -13.309 6.074 3.154 1.00 94.44 83 GLN A CA 1
ATOM 643 C C . GLN A 1 83 ? -14.834 5.947 3.174 1.00 94.44 83 GLN A C 1
ATOM 645 O O . GLN A 1 83 ? -15.522 6.165 2.172 1.00 94.44 83 GLN A O 1
ATOM 650 N N . MET A 1 84 ? -15.379 5.620 4.342 1.00 93.25 84 MET A N 1
ATOM 651 C CA . MET A 1 84 ? -16.813 5.608 4.603 1.00 93.25 84 MET A CA 1
ATOM 652 C C . MET A 1 84 ? -17.129 6.127 6.009 1.00 93.25 84 MET A C 1
ATOM 654 O O . MET A 1 84 ? -16.441 5.815 6.979 1.00 93.25 84 MET A O 1
ATOM 658 N N . ALA A 1 85 ? -18.217 6.884 6.137 1.00 92.38 85 ALA A N 1
ATOM 659 C CA . ALA A 1 85 ? -18.766 7.247 7.439 1.00 92.38 85 ALA A CA 1
ATOM 660 C C . ALA A 1 85 ? -19.614 6.096 7.994 1.00 92.38 85 ALA A C 1
ATOM 662 O O . ALA A 1 85 ? -20.350 5.443 7.247 1.00 92.38 85 ALA A O 1
ATOM 663 N N . PHE A 1 86 ? -19.557 5.871 9.304 1.00 91.44 86 PHE A N 1
ATOM 664 C CA . PHE A 1 86 ? -20.479 4.947 9.952 1.00 91.44 86 PHE A CA 1
ATOM 665 C C . PHE A 1 86 ? -21.891 5.526 9.996 1.00 91.44 86 PHE A C 1
ATOM 667 O O . PHE A 1 86 ? -22.089 6.731 10.147 1.00 91.44 86 PHE A O 1
ATOM 674 N N . SER A 1 87 ? -22.887 4.643 9.897 1.00 87.31 87 SER A N 1
ATOM 675 C CA . SER A 1 87 ? -24.307 5.015 9.970 1.00 87.31 87 SER A CA 1
ATOM 676 C C . SER A 1 87 ? -24.658 5.736 11.280 1.00 87.31 87 SER A C 1
ATOM 678 O O . SER A 1 87 ? -25.521 6.615 11.297 1.00 87.31 87 SER A O 1
ATOM 680 N N . GLN A 1 88 ? -23.974 5.375 12.370 1.00 85.38 88 GLN A N 1
ATOM 681 C CA . GLN A 1 88 ? -24.020 6.028 13.676 1.00 85.38 88 GLN A CA 1
ATOM 682 C C . GLN A 1 88 ? -22.628 5.968 14.327 1.00 85.38 88 GLN A C 1
ATOM 684 O O . GLN A 1 88 ? -21.926 4.968 14.145 1.00 85.38 88 GLN A O 1
ATOM 689 N N . PRO A 1 89 ? -22.221 6.983 15.115 1.00 86.19 89 PRO A N 1
ATOM 690 C CA . PRO A 1 89 ? -20.975 6.919 15.868 1.00 86.19 89 PRO A CA 1
ATOM 691 C C . PRO A 1 89 ? -20.977 5.773 16.883 1.00 86.19 89 PRO A C 1
ATOM 693 O O . PRO A 1 89 ? -21.988 5.506 17.539 1.00 86.19 89 PRO A O 1
ATOM 696 N N . VAL A 1 90 ? -19.819 5.143 17.060 1.00 84.19 90 VAL A N 1
ATOM 697 C CA . VAL A 1 90 ? -19.664 3.945 17.895 1.00 84.19 90 VAL A CA 1
ATOM 698 C C . VAL A 1 90 ? -18.744 4.235 19.052 1.00 84.19 90 VAL A C 1
ATOM 700 O O . VAL A 1 90 ? -17.631 4.717 18.857 1.00 84.19 90 VAL A O 1
ATOM 703 N N . GLN A 1 91 ? -19.192 3.900 20.257 1.00 85.44 91 GLN A N 1
ATOM 704 C CA . GLN A 1 91 ? -18.345 4.001 21.437 1.00 85.44 91 GLN A CA 1
ATOM 705 C C . GLN A 1 91 ? -17.578 2.696 21.642 1.00 85.44 91 GLN A C 1
ATOM 707 O O . GLN A 1 91 ? -18.179 1.638 21.838 1.00 85.44 91 GLN A O 1
ATOM 712 N N . ILE A 1 92 ? -16.250 2.784 21.604 1.00 82.31 92 ILE A N 1
ATOM 713 C CA . ILE A 1 92 ? -15.324 1.679 21.856 1.00 82.31 92 ILE A CA 1
ATOM 714 C C . ILE A 1 92 ? -14.338 2.144 22.929 1.00 82.31 92 ILE A C 1
ATOM 716 O O . ILE A 1 92 ? -13.427 2.930 22.669 1.00 82.31 92 ILE A O 1
ATOM 720 N N . GLY A 1 93 ? -14.543 1.689 24.167 1.00 82.50 93 GLY A N 1
ATOM 721 C CA . GLY A 1 93 ? -13.819 2.227 25.319 1.00 82.50 93 GLY A CA 1
ATOM 722 C C . GLY A 1 93 ? -14.082 3.730 25.487 1.00 82.50 93 GLY A C 1
ATOM 723 O O . GLY A 1 93 ? -15.231 4.148 25.593 1.00 82.50 93 GLY A O 1
ATOM 724 N N . GLY A 1 94 ? -13.018 4.538 25.509 1.00 87.00 94 GLY A N 1
ATOM 725 C CA . GLY A 1 94 ? -13.099 6.006 25.553 1.00 87.00 94 GLY A CA 1
ATOM 726 C C . GLY A 1 94 ? -13.142 6.688 24.180 1.00 87.00 94 GLY A C 1
ATOM 727 O O . GLY A 1 94 ? -13.015 7.909 24.117 1.00 87.00 94 GLY A O 1
ATOM 728 N N . LEU A 1 95 ? -13.256 5.924 23.090 1.00 92.25 95 LEU A N 1
ATOM 729 C CA . LEU A 1 95 ? -13.161 6.419 21.717 1.00 92.25 95 LEU A CA 1
ATOM 730 C C . LEU A 1 95 ? -14.532 6.442 21.049 1.00 92.25 95 LEU A C 1
ATOM 732 O O . LEU A 1 95 ? -15.284 5.474 21.135 1.00 92.25 95 LEU A O 1
ATOM 736 N N . THR A 1 96 ? -14.810 7.516 20.313 1.00 92.94 96 THR A N 1
ATOM 737 C CA . THR A 1 96 ? -15.980 7.618 19.437 1.00 92.94 96 THR A CA 1
ATOM 738 C C . THR A 1 96 ? -15.538 7.438 17.990 1.00 92.94 96 THR A C 1
ATOM 740 O O . THR A 1 96 ? -15.000 8.371 17.396 1.00 92.94 96 THR A O 1
ATOM 743 N N . LEU A 1 97 ? -15.759 6.252 17.427 1.00 92.38 97 LEU A N 1
ATOM 744 C CA . LEU A 1 97 ? -15.463 5.969 16.025 1.00 92.38 97 LEU A CA 1
ATOM 745 C C . LEU A 1 97 ? -16.569 6.543 15.136 1.00 92.38 97 LEU A C 1
ATOM 747 O O . LEU A 1 97 ? -17.753 6.323 15.398 1.00 92.38 97 LEU A O 1
ATOM 751 N N . THR A 1 98 ? -16.186 7.274 14.099 1.00 93.50 98 THR A N 1
ATOM 752 C CA . THR A 1 98 ? -17.093 7.996 13.192 1.00 93.50 98 THR A CA 1
ATOM 753 C C . THR A 1 98 ? -17.076 7.434 11.775 1.00 93.50 98 THR A C 1
ATOM 755 O O . THR A 1 98 ? -18.037 7.628 11.031 1.00 93.50 98 THR A O 1
ATOM 758 N N . GLY A 1 99 ? -16.032 6.693 11.412 1.00 93.62 99 GLY A N 1
ATOM 759 C CA . GLY A 1 99 ? -15.886 6.115 10.087 1.00 93.62 99 GLY A CA 1
ATOM 760 C C . GLY A 1 99 ? -14.720 5.146 9.984 1.00 93.62 99 GLY A C 1
ATOM 761 O O . GLY A 1 99 ? -14.060 4.813 10.976 1.00 93.62 99 GLY A O 1
ATOM 762 N N . TYR A 1 100 ? -14.489 4.702 8.758 1.00 94.75 100 TYR A N 1
ATOM 763 C CA . TYR A 1 100 ? -13.444 3.766 8.388 1.00 94.75 100 TYR A CA 1
ATOM 764 C C . TYR A 1 100 ? -12.787 4.186 7.078 1.00 94.75 100 TYR A C 1
ATOM 766 O O . TYR A 1 100 ? -13.445 4.740 6.197 1.00 94.75 100 TYR A O 1
ATOM 774 N N . GLU A 1 101 ? -11.511 3.870 6.944 1.00 95.50 101 GLU A N 1
ATOM 775 C CA . GLU A 1 101 ? -10.711 4.076 5.745 1.00 95.50 101 GLU A CA 1
ATOM 776 C C . GLU A 1 101 ? -9.996 2.774 5.393 1.00 95.50 101 GLU A C 1
ATOM 778 O O . GLU A 1 101 ? -9.532 2.060 6.282 1.00 95.50 101 GLU A O 1
ATOM 783 N N . ASP A 1 102 ? -9.918 2.468 4.102 1.00 96.75 102 ASP A N 1
ATOM 784 C CA . ASP A 1 102 ? -9.079 1.416 3.536 1.00 96.75 102 ASP A CA 1
ATOM 785 C C . ASP A 1 102 ? -8.578 1.900 2.185 1.00 96.75 102 ASP A C 1
ATOM 787 O O . ASP A 1 102 ? -9.348 2.049 1.236 1.00 96.75 102 ASP A O 1
ATOM 791 N N . SER A 1 103 ? -7.285 2.159 2.097 1.00 94.69 103 SER A N 1
ATOM 792 C CA . SER A 1 103 ? -6.657 2.638 0.882 1.00 94.69 103 SER A CA 1
ATOM 793 C C . SER A 1 103 ? -5.549 1.702 0.442 1.00 94.69 103 SER A C 1
ATOM 795 O O . SER A 1 103 ? -4.925 0.980 1.230 1.00 94.69 103 SER A O 1
ATOM 797 N N . TYR A 1 104 ? -5.344 1.689 -0.865 1.00 94.06 104 TYR A N 1
ATOM 798 C CA . TYR A 1 104 ? -4.269 0.958 -1.488 1.00 94.06 104 TYR A CA 1
ATOM 799 C C . TYR A 1 104 ? -3.681 1.778 -2.625 1.00 94.06 104 TYR A C 1
ATOM 801 O O . TYR A 1 104 ? -4.400 2.226 -3.520 1.00 94.06 104 TYR A O 1
ATOM 809 N N . SER A 1 105 ? -2.364 1.928 -2.602 1.00 87.50 105 SER A N 1
ATOM 810 C CA . SER A 1 105 ? -1.605 2.512 -3.693 1.00 87.50 105 SER A CA 1
ATOM 811 C C . SER A 1 105 ? -0.423 1.624 -4.045 1.00 87.50 105 SER A C 1
ATOM 813 O O . SER A 1 105 ? 0.234 1.026 -3.191 1.00 87.50 105 SER A O 1
ATOM 815 N N . ASN A 1 106 ? -0.150 1.542 -5.338 1.00 85.38 106 ASN A N 1
ATOM 816 C CA . ASN A 1 106 ? 1.053 0.933 -5.856 1.00 85.38 106 ASN A CA 1
ATOM 817 C C . ASN A 1 106 ? 1.899 2.047 -6.468 1.00 85.38 106 ASN A C 1
ATOM 819 O O . ASN A 1 106 ? 1.486 2.725 -7.402 1.00 85.38 106 ASN A O 1
ATOM 823 N N . LEU A 1 107 ? 3.069 2.284 -5.887 1.00 78.88 107 LEU A N 1
ATOM 824 C CA . LEU A 1 107 ? 4.018 3.293 -6.351 1.00 78.88 107 LEU A CA 1
ATOM 825 C C . LEU A 1 107 ? 5.126 2.658 -7.207 1.00 78.88 107 LEU A C 1
ATOM 827 O O . LEU A 1 107 ? 6.158 3.272 -7.474 1.00 78.88 107 LEU A O 1
ATOM 831 N N . GLY A 1 108 ? 4.921 1.418 -7.662 1.00 76.00 108 GLY A N 1
ATOM 832 C CA . GLY A 1 108 ? 5.858 0.698 -8.509 1.00 76.00 108 GLY A CA 1
ATOM 833 C C . GLY A 1 108 ? 7.124 0.322 -7.748 1.00 76.00 108 GLY A C 1
ATOM 834 O O . GLY A 1 108 ? 7.107 -0.576 -6.906 1.00 76.00 108 GLY A O 1
ATOM 835 N N . ALA A 1 109 ? 8.238 0.982 -8.067 1.00 68.38 109 ALA A N 1
ATOM 836 C CA . ALA A 1 109 ? 9.535 0.681 -7.462 1.00 68.38 109 ALA A CA 1
ATOM 837 C C . ALA A 1 109 ? 9.628 1.106 -5.986 1.00 68.38 109 ALA A C 1
ATOM 839 O O . ALA A 1 109 ? 10.226 0.374 -5.196 1.00 68.38 109 ALA A O 1
ATOM 840 N N . ASP A 1 110 ? 8.937 2.188 -5.611 1.00 69.69 110 ASP A N 1
ATOM 841 C CA . ASP A 1 110 ? 8.775 2.639 -4.220 1.00 69.69 110 ASP A CA 1
ATOM 842 C C . ASP A 1 110 ? 7.920 1.653 -3.388 1.00 69.69 110 ASP A C 1
ATOM 844 O O . ASP A 1 110 ? 7.874 1.706 -2.159 1.00 69.69 110 ASP A O 1
ATOM 848 N N . GLY A 1 111 ? 7.266 0.699 -4.056 1.00 82.88 111 GLY A N 1
ATOM 849 C CA . GLY A 1 111 ? 6.522 -0.385 -3.441 1.00 82.88 111 GLY A CA 1
ATOM 850 C C . GLY A 1 111 ? 5.023 -0.133 -3.365 1.00 82.88 111 GLY A C 1
ATOM 851 O O . GLY A 1 111 ? 4.459 0.773 -3.973 1.00 82.88 111 GLY A O 1
ATOM 852 N N . ARG A 1 112 ? 4.362 -1.008 -2.620 1.00 88.69 112 ARG A N 1
ATOM 853 C CA . ARG A 1 112 ? 2.920 -1.050 -2.427 1.00 88.69 112 ARG A CA 1
ATOM 854 C C . ARG A 1 112 ? 2.588 -0.634 -1.006 1.00 88.69 112 ARG A C 1
ATOM 856 O O . ARG A 1 112 ? 3.274 -1.034 -0.064 1.00 88.69 112 ARG A O 1
ATOM 863 N N . TYR A 1 113 ? 1.528 0.144 -0.868 1.00 92.69 113 TYR A N 1
ATOM 864 C CA . TYR A 1 113 ? 1.126 0.780 0.370 1.00 92.69 113 TYR A CA 1
ATOM 865 C C . TYR A 1 113 ? -0.339 0.484 0.615 1.00 92.69 113 TYR A C 1
ATOM 867 O O . TYR A 1 113 ? -1.208 0.804 -0.191 1.00 92.69 113 TYR A O 1
ATOM 875 N N . TRP A 1 114 ? -0.605 -0.126 1.755 1.00 96.12 114 TRP A N 1
ATOM 876 C CA . TRP A 1 114 ? -1.949 -0.345 2.247 1.00 96.12 114 TRP A CA 1
ATOM 877 C C . TRP A 1 114 ? -2.119 0.458 3.516 1.00 96.12 114 TRP A C 1
ATOM 879 O O . TRP A 1 114 ? -1.261 0.375 4.396 1.00 96.12 114 TRP A O 1
ATOM 889 N N . TYR A 1 115 ? -3.252 1.133 3.645 1.00 96.25 115 TYR A N 1
ATOM 890 C CA . TYR A 1 115 ? -3.685 1.735 4.896 1.00 96.25 115 TYR A CA 1
ATOM 891 C C . TYR A 1 115 ? -5.086 1.257 5.219 1.00 96.25 115 TYR A C 1
ATOM 893 O O . TYR A 1 115 ? -5.902 1.081 4.323 1.00 96.25 115 TYR A O 1
ATOM 901 N N . TRP A 1 116 ? -5.368 1.010 6.491 1.00 97.75 116 TRP A N 1
ATOM 902 C CA . TRP A 1 116 ? -6.723 0.705 6.930 1.00 97.75 116 TRP A CA 1
ATOM 903 C C . TRP A 1 116 ? -6.923 1.098 8.382 1.00 97.75 116 TRP A C 1
ATOM 905 O O . TRP A 1 116 ? -6.030 0.923 9.213 1.00 97.75 116 TRP A O 1
ATOM 915 N N . GLY A 1 117 ? -8.099 1.597 8.733 1.00 96.38 117 GLY A N 1
ATOM 916 C CA . GLY A 1 117 ? -8.364 1.965 10.114 1.00 96.38 117 GLY A CA 1
ATOM 917 C C . GLY A 1 117 ? -9.537 2.894 10.297 1.00 96.38 117 GLY A C 1
ATOM 918 O O . GLY A 1 117 ? -10.421 2.987 9.455 1.00 96.38 117 GLY A O 1
ATOM 919 N N . PHE A 1 118 ? -9.574 3.534 11.457 1.00 95.75 118 PHE A N 1
ATOM 920 C CA . PHE A 1 118 ? -10.759 4.224 11.938 1.00 95.75 118 PHE A CA 1
ATOM 921 C C . PHE A 1 118 ? -10.572 5.731 11.942 1.00 95.75 118 PHE A C 1
ATOM 923 O O . PHE A 1 118 ? -9.512 6.241 12.309 1.00 95.75 118 PHE A O 1
ATOM 930 N N . HIS A 1 119 ? -11.654 6.437 11.634 1.00 96.00 119 HIS A N 1
ATOM 931 C CA . HIS A 1 119 ? -11.790 7.851 11.961 1.00 96.00 119 HIS A CA 1
ATOM 932 C C . HIS A 1 119 ? -12.403 7.966 13.353 1.00 96.00 119 HIS A C 1
ATOM 934 O O . HIS A 1 119 ? -13.360 7.261 13.691 1.00 96.00 119 HIS A O 1
ATOM 940 N N . ILE A 1 120 ? -11.805 8.810 14.187 1.00 96.12 120 ILE A N 1
ATOM 941 C CA . ILE A 1 120 ? -12.102 8.927 15.610 1.00 96.12 120 ILE A CA 1
ATOM 942 C C . ILE A 1 120 ? -12.318 10.392 15.947 1.00 96.12 120 ILE A C 1
ATOM 944 O O . ILE A 1 120 ? -11.449 11.235 15.724 1.00 96.12 120 ILE A O 1
ATOM 948 N N . LYS A 1 121 ? -13.463 10.686 16.557 1.00 96.62 121 LYS A N 1
ATOM 949 C CA . LYS A 1 121 ? -13.806 12.042 16.971 1.00 96.62 121 LYS A CA 1
ATOM 950 C C . LYS A 1 121 ? -12.784 12.601 17.964 1.00 96.62 121 LYS A C 1
ATOM 952 O O . LYS A 1 121 ? -12.532 11.991 19.004 1.00 96.62 121 LYS A O 1
ATOM 957 N N . GLY A 1 122 ? -12.304 13.812 17.689 1.00 95.75 122 GLY A N 1
ATOM 958 C CA . GLY A 1 122 ? -11.385 14.563 18.549 1.00 95.75 122 GLY A CA 1
ATOM 959 C C . GLY A 1 122 ? -10.017 14.787 17.910 1.00 95.75 122 GLY A C 1
ATOM 960 O O . GLY A 1 122 ? -9.745 14.327 16.804 1.00 95.75 122 GLY A O 1
ATOM 961 N N . THR A 1 123 ? -9.157 15.516 18.615 1.00 95.12 123 THR A N 1
ATOM 962 C CA . THR A 1 123 ? -7.770 15.786 18.206 1.00 95.12 123 THR A CA 1
ATOM 963 C C . THR A 1 123 ? -6.851 14.585 18.476 1.00 95.12 123 THR A C 1
ATOM 965 O O . THR A 1 123 ? -7.141 13.796 19.385 1.00 95.12 123 THR A O 1
ATOM 968 N N . PRO A 1 124 ? -5.686 14.471 17.801 1.00 94.75 124 PRO A N 1
ATOM 969 C CA . PRO A 1 124 ? -4.762 13.357 18.029 1.00 94.75 124 PRO A CA 1
ATOM 970 C C . PRO A 1 124 ? -4.362 13.189 19.499 1.00 94.75 124 PRO A C 1
ATOM 972 O O . PRO A 1 124 ? -4.336 12.078 20.021 1.00 94.75 124 PRO A O 1
ATOM 975 N N . SER A 1 125 ? -4.154 14.294 20.219 1.00 93.75 125 SER A N 1
ATOM 976 C CA . SER A 1 125 ? -3.829 14.291 21.652 1.00 93.75 125 SER A CA 1
ATOM 977 C C . SER A 1 125 ? -4.980 13.818 22.552 1.00 93.75 125 SER A C 1
ATOM 979 O O . SER A 1 125 ? -4.748 13.274 23.635 1.00 93.75 125 SER A O 1
ATOM 981 N N . GLU A 1 126 ? -6.234 14.050 22.165 1.00 95.56 126 GLU A N 1
ATOM 982 C CA . GLU A 1 126 ? -7.405 13.536 22.888 1.00 95.56 126 GLU A CA 1
ATOM 983 C C . GLU A 1 126 ? -7.570 12.039 22.650 1.00 95.56 126 GLU A C 1
ATOM 985 O O . GLU A 1 126 ? -7.682 11.281 23.615 1.00 95.56 126 GLU A O 1
ATOM 990 N N . VAL A 1 127 ? -7.482 11.615 21.388 1.00 96.50 127 VAL A N 1
ATOM 991 C CA . VAL A 1 127 ? -7.560 10.205 20.999 1.00 96.50 127 VAL A CA 1
ATOM 992 C C . VAL A 1 127 ? -6.438 9.400 21.651 1.00 96.50 127 VAL A C 1
ATOM 994 O O . VAL A 1 127 ? -6.705 8.377 22.279 1.00 96.50 127 VAL A O 1
ATOM 997 N N . LEU A 1 128 ? -5.200 9.900 21.620 1.00 95.81 128 LEU A N 1
ATOM 998 C CA . LEU A 1 128 ? -4.056 9.258 22.265 1.00 95.81 128 LEU A CA 1
ATOM 999 C C . LEU A 1 128 ? -4.292 9.010 23.760 1.00 95.81 128 LEU A C 1
ATOM 1001 O O . LEU A 1 128 ? -3.943 7.949 24.276 1.00 95.81 128 LEU A O 1
ATOM 1005 N N . ARG A 1 129 ? -4.885 9.975 24.476 1.00 95.12 129 ARG A N 1
ATOM 1006 C CA . ARG A 1 129 ? -5.174 9.835 25.913 1.00 95.12 129 ARG A CA 1
ATOM 1007 C C . ARG A 1 129 ? -6.251 8.790 26.196 1.00 95.12 129 ARG A C 1
ATOM 1009 O O . ARG A 1 129 ? -6.171 8.152 27.245 1.00 95.12 129 ARG A O 1
ATOM 1016 N N . ALA A 1 130 ? -7.210 8.635 25.286 1.00 94.62 130 ALA A N 1
ATOM 1017 C CA . ALA A 1 130 ? -8.319 7.693 25.391 1.00 94.62 130 ALA A CA 1
ATOM 1018 C C . ALA A 1 130 ? -7.971 6.262 24.933 1.00 94.62 130 ALA A C 1
ATOM 1020 O O . ALA A 1 130 ? -8.713 5.330 25.250 1.00 94.62 130 ALA A O 1
ATOM 1021 N N 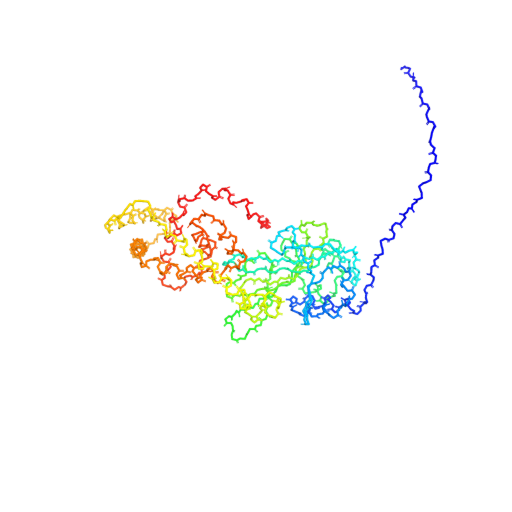. LEU A 1 131 ? -6.851 6.066 24.225 1.00 94.38 131 LEU A N 1
ATOM 1022 C CA . LEU A 1 131 ? -6.375 4.737 23.837 1.00 94.38 131 LEU A CA 1
ATOM 1023 C C . LEU A 1 131 ? -6.008 3.872 25.061 1.00 94.38 131 LEU A C 1
ATOM 1025 O O . LEU A 1 131 ? -5.457 4.389 26.042 1.00 94.38 131 LEU A O 1
ATOM 1029 N N . PRO A 1 132 ? -6.221 2.541 24.984 1.00 92.44 132 PRO A N 1
ATOM 1030 C CA . PRO A 1 132 ? -5.688 1.589 25.954 1.00 92.44 132 PRO A CA 1
ATOM 1031 C C . PRO A 1 132 ? -4.187 1.794 26.197 1.00 92.44 132 PRO A C 1
ATOM 1033 O O . PRO A 1 132 ? -3.428 2.102 25.271 1.00 92.44 132 PRO A O 1
ATOM 1036 N N . ALA A 1 133 ? -3.748 1.625 27.446 1.00 92.56 133 ALA A N 1
ATOM 1037 C CA . ALA A 1 133 ? -2.379 1.931 27.862 1.00 92.56 133 ALA A CA 1
ATOM 1038 C C . ALA A 1 133 ? -1.331 1.130 27.070 1.00 92.56 133 ALA A C 1
ATOM 1040 O O . ALA A 1 133 ? -0.267 1.659 26.744 1.00 92.56 133 ALA A O 1
ATOM 1041 N N . GLU A 1 134 ? -1.647 -0.112 26.711 1.00 91.94 134 GLU A N 1
ATOM 1042 C CA . GLU A 1 134 ? -0.796 -0.988 25.909 1.00 91.94 134 GLU A CA 1
ATOM 1043 C C . GLU A 1 134 ? -0.592 -0.488 24.469 1.00 91.94 134 GLU A C 1
ATOM 1045 O O . GLU A 1 134 ? 0.474 -0.693 23.896 1.00 91.94 134 GLU A O 1
ATOM 1050 N N . ILE A 1 135 ? -1.573 0.215 23.893 1.00 94.06 135 ILE A N 1
ATOM 1051 C CA . ILE A 1 135 ? -1.468 0.809 22.552 1.00 94.06 135 ILE A CA 1
ATOM 1052 C C . ILE A 1 135 ? -0.761 2.159 22.658 1.00 94.06 135 ILE A C 1
ATOM 1054 O O . ILE A 1 135 ? 0.217 2.423 21.961 1.00 94.06 135 ILE A O 1
ATOM 1058 N N . ARG A 1 136 ? -1.215 2.998 23.596 1.00 94.62 136 ARG A N 1
ATOM 1059 C CA . ARG A 1 136 ? -0.695 4.350 23.818 1.00 94.62 136 ARG A CA 1
ATOM 1060 C C . ARG A 1 136 ? 0.804 4.363 24.103 1.00 94.62 136 ARG A C 1
ATOM 1062 O O . ARG A 1 136 ? 1.518 5.201 23.570 1.00 94.62 136 ARG A O 1
ATOM 1069 N N . THR A 1 137 ? 1.294 3.450 24.943 1.00 92.62 137 THR A N 1
ATOM 1070 C CA . THR A 1 137 ? 2.721 3.401 25.317 1.00 92.62 137 THR A CA 1
ATOM 1071 C C . THR A 1 137 ? 3.624 2.872 24.205 1.00 92.62 137 THR A C 1
ATOM 1073 O O . THR A 1 137 ? 4.843 3.020 24.304 1.00 92.62 137 THR A O 1
ATOM 1076 N N . ALA A 1 138 ? 3.060 2.298 23.141 1.00 90.75 138 ALA A N 1
ATOM 1077 C CA . ALA A 1 138 ? 3.811 1.833 21.985 1.00 90.75 138 ALA A CA 1
ATOM 1078 C C . ALA A 1 138 ? 3.997 2.927 20.915 1.00 90.75 138 ALA A C 1
ATOM 1080 O O . ALA A 1 138 ? 4.949 2.852 20.147 1.00 90.75 138 ALA A O 1
ATOM 1081 N N . LEU A 1 139 ? 3.134 3.950 20.894 1.00 92.38 139 LEU A N 1
ATOM 1082 C CA . LEU A 1 139 ? 3.219 5.077 19.962 1.00 92.38 139 LEU A CA 1
ATOM 1083 C C . LEU A 1 139 ? 4.307 6.080 20.378 1.00 92.38 139 LEU A C 1
ATOM 1085 O O . LEU A 1 139 ? 4.516 6.354 21.565 1.00 92.38 139 LEU A O 1
ATOM 1089 N N . ARG A 1 140 ? 5.005 6.644 19.396 1.00 90.69 140 ARG A N 1
ATOM 1090 C CA . ARG A 1 140 ? 6.022 7.691 19.545 1.00 90.69 140 ARG A CA 1
ATOM 1091 C C . ARG A 1 140 ? 5.671 8.850 18.630 1.00 90.69 140 ARG A C 1
ATOM 1093 O O . ARG A 1 140 ? 5.220 8.617 17.518 1.00 90.69 140 ARG A O 1
ATOM 1100 N N . GLN A 1 141 ? 5.856 10.073 19.113 1.00 88.50 141 GLN A N 1
ATOM 1101 C CA . GLN A 1 141 ? 5.606 11.252 18.299 1.00 88.50 141 GLN A CA 1
ATOM 1102 C C . GLN A 1 141 ? 6.788 11.503 17.357 1.00 88.50 141 GLN A C 1
ATOM 1104 O O . GLN A 1 141 ? 7.939 11.470 17.801 1.00 88.50 141 GLN A O 1
ATOM 1109 N N . ASP A 1 142 ? 6.503 11.751 16.086 1.00 78.88 142 ASP A N 1
ATOM 1110 C CA . ASP A 1 142 ? 7.483 12.176 15.098 1.00 78.88 142 ASP A CA 1
ATOM 1111 C C . ASP A 1 142 ? 7.719 13.698 15.141 1.00 78.88 142 ASP A C 1
ATOM 1113 O O . ASP A 1 142 ? 7.170 14.432 15.970 1.00 78.88 142 ASP A O 1
ATOM 1117 N N . LYS A 1 143 ? 8.573 14.194 14.240 1.00 73.38 143 LYS A N 1
ATOM 1118 C CA . LYS A 1 143 ? 8.886 15.628 14.139 1.00 73.38 143 LYS A CA 1
ATOM 1119 C C . LYS A 1 143 ? 7.742 16.459 13.553 1.00 73.38 143 LYS A C 1
ATOM 1121 O O . LYS A 1 143 ? 7.702 17.662 13.808 1.00 73.38 143 LYS A O 1
ATOM 1126 N N . ALA A 1 144 ? 6.853 15.845 12.774 1.00 71.25 144 ALA A N 1
ATOM 1127 C CA . ALA A 1 144 ? 5.671 16.484 12.202 1.00 71.25 144 ALA A CA 1
ATOM 1128 C C . ALA A 1 144 ? 4.518 16.590 13.221 1.00 71.25 144 ALA A C 1
ATOM 1130 O O . ALA A 1 144 ? 3.548 17.313 12.998 1.00 71.25 144 ALA A O 1
ATOM 1131 N N . GLY A 1 145 ? 4.653 15.936 14.377 1.00 79.12 145 GLY A N 1
ATOM 1132 C CA . GLY A 1 145 ? 3.670 15.926 15.450 1.00 79.12 145 GLY A CA 1
ATOM 1133 C C . GLY A 1 145 ? 2.674 14.768 15.361 1.00 79.12 145 GLY A C 1
ATOM 1134 O O . GLY A 1 145 ? 1.768 14.709 16.200 1.00 79.12 145 GLY A O 1
ATOM 1135 N N . GLU A 1 146 ? 2.849 13.853 14.409 1.00 86.56 146 GLU A N 1
ATOM 1136 C CA . GLU A 1 146 ? 2.072 12.621 14.274 1.00 86.56 146 GLU A CA 1
ATOM 1137 C C . GLU A 1 146 ? 2.616 11.544 15.211 1.00 86.56 146 GLU A C 1
ATOM 1139 O O . GLU A 1 146 ? 3.742 11.628 15.698 1.00 86.56 146 GLU A O 1
ATOM 1144 N N . TRP A 1 147 ? 1.806 10.535 15.520 1.00 92.31 147 TRP A N 1
ATOM 1145 C CA . TRP A 1 147 ? 2.184 9.471 16.445 1.00 92.31 147 TRP A CA 1
ATOM 1146 C C . TRP A 1 147 ? 2.229 8.134 15.721 1.00 92.31 147 TRP A C 1
ATOM 1148 O O . TRP A 1 147 ? 1.232 7.712 15.143 1.00 92.31 147 TRP A O 1
ATOM 1158 N N . ALA A 1 148 ? 3.352 7.428 15.805 1.00 92.25 148 ALA A N 1
ATOM 1159 C CA . ALA A 1 148 ? 3.554 6.176 15.096 1.00 92.25 148 ALA A CA 1
ATOM 1160 C C . ALA A 1 148 ? 4.195 5.092 15.969 1.00 92.25 148 ALA A C 1
ATOM 1162 O O . ALA A 1 148 ? 4.961 5.356 16.898 1.00 92.25 148 ALA A O 1
ATOM 1163 N N . ARG A 1 149 ? 3.894 3.836 15.644 1.00 93.19 149 ARG A N 1
ATOM 1164 C CA . ARG A 1 149 ? 4.674 2.659 16.033 1.00 93.19 149 ARG A CA 1
ATOM 1165 C C . ARG A 1 149 ? 4.964 1.866 14.770 1.00 93.19 149 ARG A C 1
ATOM 1167 O O . ARG A 1 149 ? 4.071 1.169 14.289 1.00 93.19 149 ARG A O 1
ATOM 1174 N N . ALA A 1 150 ? 6.193 1.949 14.278 1.00 91.88 150 ALA A N 1
ATOM 1175 C CA . ALA A 1 150 ? 6.619 1.266 13.065 1.00 91.88 150 ALA A CA 1
ATOM 1176 C C . ALA A 1 150 ? 7.533 0.069 13.367 1.00 91.88 150 ALA A C 1
ATOM 1178 O O . ALA A 1 150 ? 8.369 0.097 14.276 1.00 91.88 150 ALA A O 1
ATOM 1179 N N . GLU A 1 151 ? 7.363 -0.992 12.587 1.00 93.88 151 GLU A N 1
ATOM 1180 C CA . GLU A 1 151 ? 8.179 -2.197 12.605 1.00 93.88 151 GLU A CA 1
ATOM 1181 C C . GLU A 1 151 ? 8.595 -2.556 11.179 1.00 93.88 151 GLU A C 1
ATOM 1183 O O . GLU A 1 151 ? 7.821 -2.404 10.239 1.00 93.88 151 GLU A O 1
ATOM 1188 N N . ARG A 1 152 ? 9.799 -3.100 11.022 1.00 94.12 152 ARG A N 1
ATOM 1189 C CA . ARG A 1 152 ? 10.382 -3.497 9.744 1.00 94.12 152 ARG A CA 1
ATOM 1190 C C . ARG A 1 152 ? 10.792 -4.957 9.750 1.00 94.12 152 ARG A C 1
ATOM 1192 O O . ARG A 1 152 ? 11.303 -5.468 10.747 1.00 94.12 152 ARG A O 1
ATOM 1199 N N . MET A 1 153 ? 10.638 -5.603 8.605 1.00 94.69 153 MET A N 1
ATOM 1200 C CA . MET A 1 153 ? 11.133 -6.941 8.323 1.00 94.69 153 MET A CA 1
ATOM 1201 C C . MET A 1 153 ? 12.100 -6.899 7.140 1.00 94.69 153 MET A C 1
ATOM 1203 O O . MET A 1 153 ? 11.790 -6.330 6.099 1.00 94.69 153 MET A O 1
ATOM 1207 N N . VAL A 1 154 ? 13.268 -7.529 7.288 1.00 93.44 154 VAL A N 1
ATOM 1208 C CA . VAL A 1 154 ? 14.243 -7.703 6.199 1.00 93.44 154 VAL A CA 1
ATOM 1209 C C . VAL A 1 154 ? 13.960 -9.028 5.494 1.00 93.44 154 VAL A C 1
ATOM 1211 O O . VAL A 1 154 ? 14.041 -10.089 6.114 1.00 93.44 154 VAL A O 1
ATOM 1214 N N . LEU A 1 155 ? 13.634 -8.979 4.202 1.00 90.25 155 LEU A N 1
ATOM 1215 C CA . LEU A 1 155 ? 13.143 -10.139 3.446 1.00 90.25 155 LEU A CA 1
ATOM 1216 C C . LEU A 1 155 ? 14.213 -11.209 3.205 1.00 90.25 155 LEU A C 1
ATOM 1218 O O . LEU A 1 155 ? 13.889 -12.397 3.112 1.00 90.25 155 LEU A O 1
ATOM 1222 N N . SER A 1 156 ? 15.479 -10.793 3.125 1.00 90.81 156 SER A N 1
ATOM 1223 C CA . SER A 1 156 ? 16.643 -11.663 2.922 1.00 90.81 156 SER A CA 1
ATOM 1224 C C . SER A 1 156 ? 17.190 -12.282 4.213 1.00 90.81 156 SER A C 1
ATOM 1226 O O . SER A 1 156 ? 18.092 -13.118 4.155 1.00 90.81 156 SER A O 1
ATOM 1228 N N . ALA A 1 157 ? 16.673 -11.894 5.384 1.00 90.00 157 ALA A N 1
ATOM 1229 C CA . ALA A 1 157 ? 17.154 -12.416 6.657 1.00 90.00 157 ALA A CA 1
ATOM 1230 C C . ALA A 1 157 ? 16.827 -13.911 6.810 1.00 90.00 157 ALA A C 1
ATOM 1232 O O . ALA A 1 157 ? 15.713 -14.348 6.521 1.00 90.00 157 ALA A O 1
ATOM 1233 N N . SER A 1 158 ? 17.781 -14.681 7.345 1.00 87.75 158 SER A N 1
ATOM 1234 C CA . SER A 1 158 ? 17.607 -16.114 7.636 1.00 87.75 158 SER A CA 1
ATOM 1235 C C . SER A 1 158 ? 16.478 -16.382 8.635 1.00 87.75 158 SER A C 1
ATOM 1237 O O . SER A 1 158 ? 15.771 -17.379 8.516 1.00 87.75 158 SER A O 1
ATOM 1239 N N . THR A 1 159 ? 16.278 -15.462 9.582 1.00 90.06 159 THR A N 1
ATOM 1240 C CA . THR A 1 159 ? 15.142 -15.454 10.505 1.00 90.06 159 THR A CA 1
ATOM 1241 C C . THR A 1 159 ? 14.361 -14.163 10.320 1.00 90.06 159 THR A C 1
ATOM 1243 O O . THR A 1 159 ? 14.751 -13.103 10.817 1.00 90.06 159 THR A O 1
ATOM 1246 N N . ARG A 1 160 ? 13.239 -14.257 9.608 1.00 93.00 160 ARG A N 1
ATOM 1247 C CA . ARG A 1 160 ? 12.322 -13.138 9.391 1.00 93.00 160 ARG A CA 1
ATOM 1248 C C . ARG A 1 160 ? 11.550 -12.829 10.669 1.00 93.00 160 ARG A C 1
ATOM 1250 O O . ARG A 1 160 ? 10.882 -13.695 11.226 1.00 93.00 160 ARG A O 1
ATOM 1257 N N . ARG A 1 161 ? 11.661 -11.590 11.141 1.00 94.56 161 ARG A N 1
ATOM 1258 C CA . ARG A 1 161 ? 10.942 -11.072 12.310 1.00 94.56 161 ARG A CA 1
ATOM 1259 C C . ARG A 1 161 ? 10.698 -9.577 12.155 1.00 94.56 161 ARG A C 1
ATOM 1261 O O . ARG A 1 161 ? 11.517 -8.888 11.549 1.00 94.56 161 ARG A O 1
ATOM 1268 N N . TRP A 1 162 ? 9.602 -9.104 12.734 1.00 94.44 162 TRP A N 1
ATOM 1269 C CA . TRP A 1 162 ? 9.312 -7.682 12.876 1.00 94.44 162 TRP A CA 1
ATOM 1270 C C . TRP A 1 162 ? 10.248 -7.075 13.924 1.00 94.44 162 TRP A C 1
ATOM 1272 O O . TRP A 1 162 ? 10.354 -7.583 15.042 1.00 94.44 162 TRP A O 1
ATOM 1282 N N . LEU A 1 163 ? 10.974 -6.031 13.538 1.00 93.56 163 LEU A N 1
ATOM 1283 C CA . LEU A 1 163 ? 11.879 -5.279 14.403 1.00 93.56 163 LEU A CA 1
ATOM 1284 C C . LEU A 1 163 ? 11.400 -3.834 14.501 1.00 93.56 163 LEU A C 1
ATOM 1286 O O . LEU A 1 163 ? 11.038 -3.273 13.471 1.00 93.56 163 LEU A O 1
ATOM 1290 N N . PRO A 1 164 ? 11.425 -3.205 15.684 1.00 91.88 164 PRO A N 1
ATOM 1291 C CA . PRO A 1 164 ? 11.044 -1.804 15.805 1.00 91.88 164 PRO A CA 1
ATOM 1292 C C . PRO A 1 164 ? 11.948 -0.923 14.936 1.00 91.88 164 PRO A C 1
ATOM 1294 O O . PRO A 1 164 ? 13.154 -1.163 14.832 1.00 91.88 164 PRO A O 1
ATOM 1297 N N . ILE A 1 165 ? 11.364 0.101 14.320 1.00 86.50 165 ILE A N 1
ATOM 1298 C CA . ILE A 1 165 ? 12.118 1.167 13.659 1.00 86.50 165 ILE A CA 1
ATOM 1299 C C . ILE A 1 165 ? 12.402 2.245 14.708 1.00 86.50 165 ILE A C 1
ATOM 1301 O O . ILE A 1 165 ? 11.482 2.757 15.343 1.00 86.50 165 ILE A O 1
ATOM 1305 N N . GLU A 1 166 ? 13.678 2.564 14.925 1.00 73.06 166 GLU A N 1
ATOM 1306 C CA . GLU A 1 166 ? 14.069 3.692 15.774 1.00 73.06 166 GLU A CA 1
ATOM 1307 C C . GLU A 1 166 ? 13.889 5.009 15.004 1.00 73.06 166 GLU A C 1
ATOM 1309 O O . GLU A 1 166 ? 14.331 5.116 13.861 1.00 73.06 166 GLU A O 1
ATOM 1314 N N . GLY A 1 167 ? 13.276 6.020 15.628 1.00 64.75 167 GLY A N 1
ATOM 1315 C CA . GLY A 1 167 ? 13.065 7.342 15.021 1.00 64.75 167 GLY A CA 1
ATOM 1316 C C . GLY A 1 167 ? 11.609 7.632 14.651 1.00 64.75 167 GLY A C 1
ATOM 1317 O O . GLY A 1 167 ? 10.697 7.055 15.239 1.00 64.75 167 GLY A O 1
ATOM 1318 N N . ASP A 1 168 ? 11.407 8.573 13.723 1.00 56.44 168 ASP A N 1
ATOM 1319 C CA . ASP A 1 168 ? 10.087 9.067 13.311 1.00 56.44 168 ASP A CA 1
ATOM 1320 C C . ASP A 1 168 ? 9.263 8.014 12.559 1.00 56.44 168 ASP A C 1
ATOM 1322 O O . ASP A 1 168 ? 8.052 8.016 12.717 1.00 56.44 168 ASP A O 1
ATOM 1326 N N . GLY A 1 169 ? 9.878 7.056 11.851 1.00 52.94 169 GLY A N 1
ATOM 1327 C CA . GLY A 1 169 ? 9.225 5.832 11.341 1.00 52.94 169 GLY A CA 1
ATOM 1328 C C . GLY A 1 169 ? 8.027 6.024 10.388 1.00 52.94 169 GLY A C 1
ATOM 1329 O O . GLY A 1 169 ? 7.521 5.044 9.850 1.00 52.94 169 GLY A O 1
ATOM 1330 N N . SER A 1 170 ? 7.578 7.258 10.177 1.00 57.84 170 SER A N 1
ATOM 1331 C CA . SER A 1 170 ? 6.504 7.713 9.304 1.00 57.84 170 SER A CA 1
ATOM 1332 C C . SER A 1 170 ? 7.104 8.534 8.157 1.00 57.84 170 SER A C 1
ATOM 1334 O O . SER A 1 170 ? 8.126 9.206 8.304 1.00 57.84 170 SER A O 1
ATOM 1336 N N . GLY A 1 171 ? 6.487 8.455 6.977 1.00 63.22 171 GLY A N 1
ATOM 1337 C CA . GLY A 1 171 ? 6.765 9.359 5.853 1.00 63.22 171 GLY A CA 1
ATOM 1338 C C . GLY A 1 171 ? 7.999 9.057 4.992 1.00 63.22 171 GLY A C 1
ATOM 1339 O O . GLY A 1 171 ? 8.204 9.751 3.998 1.00 63.22 171 GLY A O 1
ATOM 1340 N N . ASN A 1 172 ? 8.796 8.031 5.308 1.00 72.00 172 ASN A N 1
ATOM 1341 C CA . ASN A 1 172 ? 9.904 7.588 4.454 1.00 72.00 172 ASN A CA 1
ATOM 1342 C C . ASN A 1 172 ? 9.490 6.399 3.580 1.00 72.00 172 ASN A C 1
ATOM 1344 O O . ASN A 1 172 ? 8.722 5.542 4.012 1.00 72.00 172 ASN A O 1
ATOM 1348 N N . VAL A 1 173 ? 10.037 6.327 2.364 1.00 77.00 173 VAL A N 1
ATOM 1349 C CA . VAL A 1 173 ? 9.919 5.130 1.521 1.00 77.00 173 VAL A CA 1
ATOM 1350 C C . VAL A 1 173 ? 10.618 3.967 2.238 1.00 77.00 173 VAL A C 1
ATOM 1352 O O . VAL A 1 173 ? 11.766 4.144 2.670 1.00 77.00 173 VAL A O 1
ATOM 1355 N N . PRO A 1 174 ? 9.963 2.798 2.387 1.00 83.31 174 PRO A N 1
ATOM 1356 C CA . PRO A 1 174 ? 10.573 1.630 3.002 1.00 83.31 174 PRO A CA 1
ATOM 1357 C C . PRO A 1 174 ? 11.913 1.287 2.363 1.00 83.31 174 PRO A C 1
ATOM 1359 O O . PRO A 1 174 ? 12.077 1.341 1.143 1.00 83.31 174 PRO A O 1
ATOM 1362 N N . ALA A 1 175 ? 12.879 0.897 3.193 1.00 83.12 175 ALA A N 1
ATOM 1363 C CA . ALA A 1 175 ? 14.179 0.495 2.677 1.00 83.12 175 ALA A CA 1
ATOM 1364 C C . ALA A 1 175 ? 14.036 -0.712 1.738 1.00 83.12 175 ALA A C 1
ATOM 1366 O O . ALA A 1 175 ? 13.252 -1.636 1.967 1.00 83.12 175 ALA A O 1
ATOM 1367 N N . GLU A 1 176 ? 14.840 -0.722 0.690 1.00 77.38 176 GLU A N 1
ATOM 1368 C CA . GLU A 1 176 ? 14.816 -1.775 -0.309 1.00 77.38 176 GLU A CA 1
ATOM 1369 C C . GLU A 1 176 ? 15.197 -3.145 0.300 1.00 77.38 176 GLU A C 1
ATOM 1371 O O . GLU A 1 176 ? 15.953 -3.246 1.272 1.00 77.38 176 GLU A O 1
ATOM 1376 N N . GLY A 1 177 ? 14.540 -4.208 -0.178 1.00 84.94 177 GLY A N 1
ATOM 1377 C CA . GLY A 1 177 ? 14.605 -5.538 0.439 1.00 84.94 177 GLY A CA 1
ATOM 1378 C C . GLY A 1 177 ? 13.921 -5.639 1.811 1.00 84.94 177 GLY A C 1
ATOM 1379 O O . GLY A 1 177 ? 14.085 -6.652 2.504 1.00 84.94 177 GLY A O 1
ATOM 1380 N N . THR A 1 178 ? 13.159 -4.619 2.217 1.00 90.69 178 THR A N 1
ATOM 1381 C CA . THR A 1 178 ? 12.418 -4.603 3.480 1.00 90.69 178 THR A CA 1
ATOM 1382 C C . THR A 1 178 ? 10.933 -4.330 3.285 1.00 90.69 178 THR A C 1
ATOM 1384 O O . THR A 1 178 ? 10.470 -3.919 2.221 1.00 90.69 178 THR A O 1
ATOM 1387 N N . VAL A 1 179 ? 10.179 -4.635 4.331 1.00 94.19 179 VAL A N 1
ATOM 1388 C CA . VAL A 1 179 ? 8.747 -4.384 4.428 1.00 94.19 179 VAL A CA 1
ATOM 1389 C C . VAL A 1 179 ? 8.491 -3.747 5.776 1.00 94.19 179 VAL A C 1
ATOM 1391 O O . VAL A 1 179 ? 9.038 -4.201 6.784 1.00 94.19 179 VAL A O 1
ATOM 1394 N N . GLU A 1 180 ? 7.656 -2.720 5.803 1.00 94.19 180 GLU A N 1
ATOM 1395 C CA . GLU A 1 180 ? 7.360 -1.963 7.013 1.00 94.19 180 GLU A CA 1
ATOM 1396 C C . GLU A 1 180 ? 5.872 -2.016 7.318 1.00 94.19 180 GLU A C 1
ATOM 1398 O O . GLU A 1 180 ? 5.044 -1.878 6.424 1.00 94.19 180 GLU A O 1
ATOM 1403 N N . ARG A 1 181 ? 5.522 -2.208 8.587 1.00 95.06 181 ARG A N 1
ATOM 1404 C CA . ARG A 1 181 ? 4.153 -2.036 9.069 1.00 95.06 181 ARG A CA 1
ATOM 1405 C C . ARG A 1 181 ? 4.129 -0.999 10.169 1.00 95.06 181 ARG A C 1
ATOM 1407 O O . ARG A 1 181 ? 5.035 -0.964 11.002 1.00 95.06 181 ARG A O 1
ATOM 1414 N N . ALA A 1 182 ? 3.083 -0.189 10.214 1.00 93.44 182 ALA A N 1
ATOM 1415 C CA . ALA A 1 182 ? 2.974 0.841 11.235 1.00 93.44 182 ALA A CA 1
ATOM 1416 C C . ALA A 1 182 ? 1.548 1.013 11.738 1.00 93.44 182 ALA A C 1
ATOM 1418 O O . ALA A 1 182 ? 0.602 0.924 10.963 1.00 93.44 182 ALA A O 1
ATOM 1419 N N . LEU A 1 183 ? 1.422 1.300 13.033 1.00 95.81 183 LEU A N 1
ATOM 1420 C CA . LEU A 1 183 ? 0.232 1.915 13.612 1.00 95.81 183 LEU A CA 1
ATOM 1421 C C . LEU A 1 183 ? 0.464 3.425 13.655 1.00 95.81 183 LEU A C 1
ATOM 1423 O O . LEU A 1 183 ? 1.449 3.861 14.244 1.00 95.81 183 LEU A O 1
ATOM 1427 N N . LEU A 1 184 ? -0.430 4.194 13.052 1.00 94.25 184 LEU A N 1
ATOM 1428 C CA . LEU A 1 184 ? -0.333 5.630 12.823 1.00 94.25 184 LEU A CA 1
ATOM 1429 C C . LEU A 1 184 ? -1.529 6.329 13.469 1.00 94.25 184 LEU A C 1
ATOM 1431 O O . LEU A 1 184 ? -2.653 5.835 13.404 1.00 94.25 184 LEU A O 1
ATOM 1435 N N . LEU A 1 185 ? -1.288 7.480 14.081 1.00 95.38 185 LEU A N 1
ATOM 1436 C CA . LEU A 1 185 ? -2.291 8.348 14.677 1.00 95.38 185 LEU A CA 1
ATOM 1437 C C . LEU A 1 185 ? -1.992 9.792 14.261 1.00 95.38 185 LEU A C 1
ATOM 1439 O O . LEU A 1 185 ? -1.047 10.411 14.757 1.00 95.38 185 LEU A O 1
ATOM 1443 N N . ALA A 1 186 ? -2.817 10.317 13.360 1.00 93.44 186 ALA A N 1
ATOM 1444 C CA . ALA A 1 186 ? -2.630 11.615 12.716 1.00 93.44 186 ALA A CA 1
ATOM 1445 C C . ALA A 1 186 ? -3.988 12.293 12.449 1.00 93.44 186 ALA A C 1
ATOM 1447 O O . ALA A 1 186 ? -5.027 11.632 12.521 1.00 93.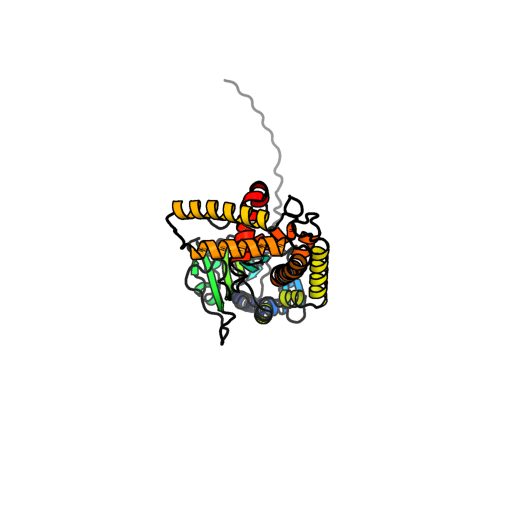44 186 ALA A O 1
ATOM 1448 N N . PRO A 1 187 ? -4.034 13.606 12.164 1.00 93.12 187 PRO A N 1
ATOM 1449 C CA . PRO A 1 187 ? -5.251 14.241 11.660 1.00 93.12 187 PRO A CA 1
ATOM 1450 C C . PRO A 1 187 ? -5.763 13.537 10.395 1.00 93.12 187 PRO A C 1
ATOM 1452 O O . PRO A 1 187 ? -4.971 13.191 9.520 1.00 93.12 187 PRO A O 1
ATOM 1455 N N . ALA A 1 188 ? -7.076 13.338 10.274 1.00 90.19 188 ALA A N 1
ATOM 1456 C CA . ALA A 1 188 ? -7.649 12.816 9.038 1.00 90.19 188 ALA A CA 1
ATOM 1457 C C . ALA A 1 188 ? -7.555 13.871 7.918 1.00 90.19 188 ALA A C 1
ATOM 1459 O O . ALA A 1 188 ? -7.806 15.055 8.140 1.00 90.19 188 ALA A O 1
ATOM 1460 N N . VAL A 1 189 ? -7.225 13.453 6.692 1.00 80.88 189 VAL A N 1
ATOM 1461 C CA . VAL A 1 189 ? -6.993 14.382 5.564 1.00 80.88 189 VAL A CA 1
ATOM 1462 C C . VAL A 1 189 ? -8.276 15.119 5.153 1.00 80.88 189 VAL A C 1
ATOM 1464 O O . VAL A 1 189 ? -8.242 16.296 4.790 1.00 80.88 189 VAL A O 1
ATOM 1467 N N . HIS A 1 190 ? -9.421 14.439 5.234 1.00 79.12 190 HIS A N 1
ATOM 1468 C CA . HIS A 1 190 ? -10.714 14.929 4.742 1.00 79.12 190 HIS A CA 1
ATOM 1469 C C . HIS A 1 190 ? -11.767 15.115 5.842 1.00 79.12 190 HIS A C 1
ATOM 1471 O O . HIS A 1 190 ? -12.948 15.299 5.546 1.00 79.12 190 HIS A O 1
ATOM 1477 N N . SER A 1 191 ? -11.359 15.084 7.112 1.00 82.19 191 SER A N 1
ATOM 1478 C CA . SER A 1 191 ? -12.260 15.181 8.261 1.00 82.19 191 SER A CA 1
ATOM 1479 C C . SER A 1 191 ? -11.602 15.961 9.406 1.00 82.19 191 SER A C 1
ATOM 1481 O O . SER A 1 191 ? -10.386 15.894 9.559 1.00 82.19 191 SER A O 1
ATOM 1483 N N . PRO A 1 192 ? -12.369 16.693 10.239 1.00 86.81 192 PRO A N 1
ATOM 1484 C CA . PRO A 1 192 ? -11.847 17.260 11.487 1.00 86.81 192 PRO A CA 1
ATOM 1485 C C . PRO A 1 192 ? -11.497 16.196 12.545 1.00 86.81 192 PRO A C 1
ATOM 1487 O O . PRO A 1 192 ? -11.008 16.546 13.620 1.00 86.81 192 PRO A O 1
ATOM 1490 N N . ASP A 1 193 ? -11.796 14.927 12.273 1.00 94.69 193 ASP A N 1
ATOM 1491 C CA . ASP A 1 193 ? -11.480 13.799 13.138 1.00 94.69 193 ASP A CA 1
ATOM 1492 C C . ASP A 1 193 ? -9.990 13.420 13.072 1.00 94.69 193 ASP A C 1
ATOM 1494 O O . ASP A 1 193 ? -9.205 13.894 12.249 1.00 94.69 193 ASP A O 1
ATOM 1498 N N . THR A 1 194 ? -9.592 12.524 13.965 1.00 96.69 194 THR A N 1
ATOM 1499 C CA . THR A 1 194 ? -8.277 11.885 13.958 1.00 96.69 194 THR A CA 1
ATOM 1500 C C . THR A 1 194 ? -8.369 10.530 13.268 1.00 96.69 194 THR A C 1
ATOM 1502 O O . THR A 1 194 ? -9.274 9.748 13.557 1.00 96.69 194 THR A O 1
ATOM 1505 N N . ALA A 1 195 ? -7.411 10.213 12.405 1.00 95.81 195 ALA A N 1
ATOM 1506 C CA . ALA A 1 195 ? -7.252 8.892 11.821 1.00 95.81 195 ALA A CA 1
ATOM 1507 C C . ALA A 1 195 ? -6.324 8.037 12.697 1.00 95.81 195 ALA A C 1
ATOM 1509 O O . ALA A 1 195 ? -5.211 8.448 13.031 1.00 95.81 195 ALA A O 1
ATOM 1510 N N . LEU A 1 196 ? -6.783 6.841 13.068 1.00 96.69 196 LEU A N 1
ATOM 1511 C CA . LEU A 1 196 ? -5.954 5.784 13.638 1.00 96.69 196 LEU A CA 1
ATOM 1512 C C . LEU A 1 196 ? -5.855 4.664 12.599 1.00 96.69 196 LEU A C 1
ATOM 1514 O O . LEU A 1 196 ? -6.809 3.906 12.415 1.00 96.69 196 LEU A O 1
ATOM 1518 N N . LEU A 1 197 ? -4.712 4.573 11.925 1.00 96.44 197 LEU A N 1
ATOM 1519 C CA . LEU A 1 197 ? -4.505 3.722 10.755 1.00 96.44 197 LEU A CA 1
ATOM 1520 C C . LEU A 1 197 ? -3.432 2.675 11.020 1.00 96.44 197 LEU A C 1
ATOM 1522 O O . LEU A 1 197 ? -2.395 2.953 11.611 1.00 96.44 197 LEU A O 1
ATOM 1526 N N . CYS A 1 198 ? -3.659 1.469 10.536 1.00 97.50 198 CYS A N 1
ATOM 1527 C CA . CYS A 1 198 ? -2.603 0.512 10.282 1.00 97.50 198 CYS A CA 1
ATOM 1528 C C . CYS A 1 198 ? -2.093 0.670 8.856 1.00 97.50 198 CYS A C 1
ATOM 1530 O O . CYS A 1 198 ? -2.846 1.065 7.970 1.00 97.50 198 CYS A O 1
ATOM 1532 N N . SER A 1 199 ? -0.825 0.334 8.640 1.00 95.25 199 SER A N 1
ATOM 1533 C CA . SER A 1 199 ? -0.229 0.290 7.312 1.00 95.25 199 SER A CA 1
ATOM 1534 C C . SER A 1 199 ? 0.683 -0.912 7.117 1.00 95.25 199 SER A C 1
ATOM 1536 O O . SER A 1 199 ? 1.257 -1.419 8.083 1.00 95.25 199 SER A O 1
ATOM 1538 N N . ILE A 1 200 ? 0.816 -1.342 5.863 1.00 96.25 200 ILE A N 1
ATOM 1539 C CA . ILE A 1 200 ? 1.886 -2.217 5.372 1.00 96.25 200 ILE A CA 1
ATOM 1540 C C . ILE A 1 200 ? 2.444 -1.589 4.095 1.00 96.25 200 ILE A C 1
ATOM 1542 O O . ILE A 1 200 ? 1.675 -1.125 3.256 1.00 96.25 200 ILE A O 1
ATOM 1546 N N . GLN A 1 201 ? 3.766 -1.502 3.989 1.00 92.62 201 GLN A N 1
ATOM 1547 C CA . GLN A 1 201 ? 4.457 -0.692 2.988 1.00 92.62 201 GLN A CA 1
ATOM 1548 C C . GLN A 1 201 ? 5.690 -1.426 2.444 1.00 92.62 201 GLN A C 1
ATOM 1550 O O . GLN A 1 201 ? 6.346 -2.189 3.164 1.00 92.62 201 GLN A O 1
ATOM 1555 N N . GLY A 1 202 ? 6.026 -1.170 1.179 1.00 89.62 202 GLY A N 1
ATOM 1556 C CA . GLY A 1 202 ? 7.196 -1.724 0.495 1.00 89.62 202 GLY A CA 1
ATOM 1557 C C . GLY A 1 202 ? 6.822 -2.884 -0.426 1.00 89.62 202 GLY A C 1
ATOM 1558 O O . GLY A 1 202 ? 5.808 -2.842 -1.117 1.00 89.62 202 GLY A O 1
ATOM 1559 N N . ALA A 1 203 ? 7.626 -3.947 -0.459 1.00 86.00 203 ALA A N 1
ATOM 1560 C CA . ALA A 1 203 ? 7.397 -5.086 -1.354 1.00 86.00 203 ALA A CA 1
ATOM 1561 C C . ALA A 1 203 ? 7.093 -6.382 -0.576 1.00 86.00 203 ALA A C 1
ATOM 1563 O O . ALA A 1 203 ? 7.920 -7.297 -0.583 1.00 86.00 203 ALA A O 1
ATOM 1564 N N . PRO A 1 204 ? 5.933 -6.493 0.112 1.00 92.50 204 PRO A N 1
ATOM 1565 C CA . PRO A 1 204 ? 5.578 -7.722 0.812 1.00 92.50 204 PRO A CA 1
ATOM 1566 C C . PRO A 1 204 ? 5.493 -8.886 -0.171 1.00 92.50 204 PRO A C 1
ATOM 1568 O O . PRO A 1 204 ? 4.891 -8.764 -1.241 1.00 92.50 204 PRO A O 1
ATOM 1571 N N . ASP A 1 205 ? 6.102 -10.009 0.202 1.00 92.31 205 ASP A N 1
ATOM 1572 C CA . ASP A 1 205 ? 5.912 -11.269 -0.507 1.00 92.31 205 ASP A CA 1
ATOM 1573 C C . ASP A 1 205 ? 4.581 -11.927 -0.118 1.00 92.31 205 ASP A C 1
ATOM 1575 O O . ASP A 1 205 ? 3.869 -11.460 0.775 1.00 92.31 205 ASP A O 1
ATOM 1579 N N . ASP A 1 206 ? 4.238 -13.025 -0.789 1.00 93.56 206 ASP A N 1
ATOM 1580 C CA . ASP A 1 206 ? 2.963 -13.717 -0.592 1.00 93.56 206 ASP A CA 1
ATOM 1581 C C . ASP A 1 206 ? 2.730 -14.147 0.860 1.00 93.56 206 ASP A C 1
ATOM 1583 O O . ASP A 1 206 ? 1.595 -14.124 1.335 1.00 93.56 206 ASP A O 1
ATOM 1587 N N . ALA A 1 207 ? 3.787 -14.539 1.579 1.00 94.00 207 ALA A N 1
ATOM 1588 C CA . ALA A 1 207 ? 3.666 -14.977 2.963 1.00 94.00 207 ALA A CA 1
ATOM 1589 C C . ALA A 1 207 ? 3.293 -13.802 3.876 1.00 94.00 207 ALA A C 1
ATOM 1591 O O . ALA A 1 207 ? 2.360 -13.923 4.672 1.00 94.00 207 ALA A O 1
ATOM 1592 N N . ILE A 1 208 ? 3.970 -12.661 3.716 1.00 95.81 208 ILE A N 1
ATOM 1593 C CA . ILE A 1 208 ? 3.685 -11.446 4.488 1.00 95.81 208 ILE A CA 1
ATOM 1594 C C . ILE A 1 208 ? 2.317 -10.878 4.115 1.00 95.81 208 ILE A C 1
ATOM 1596 O O . ILE A 1 208 ? 1.526 -10.537 4.996 1.00 95.81 208 ILE A O 1
ATOM 1600 N N . LEU A 1 209 ? 2.000 -10.806 2.820 1.00 95.56 209 LEU A N 1
ATOM 1601 C CA . LEU A 1 209 ? 0.715 -10.278 2.378 1.00 95.56 209 LEU A CA 1
ATOM 1602 C C . LEU A 1 209 ? -0.434 -11.150 2.895 1.00 95.56 209 LEU A C 1
ATOM 1604 O O . LEU A 1 209 ? -1.437 -10.623 3.357 1.00 95.56 209 LEU A O 1
ATOM 1608 N N . LYS A 1 210 ? -0.269 -12.476 2.932 1.00 95.56 210 LYS A N 1
ATOM 1609 C CA . LYS A 1 210 ? -1.246 -13.387 3.541 1.00 95.56 210 LYS A CA 1
ATOM 1610 C C . LYS A 1 210 ? -1.397 -13.195 5.054 1.00 95.56 210 LYS A C 1
ATOM 1612 O O . LYS A 1 210 ? -2.504 -13.348 5.567 1.00 95.56 210 LYS A O 1
ATOM 1617 N N . GLU A 1 211 ? -0.309 -12.899 5.767 1.00 95.31 211 GLU A N 1
ATOM 1618 C CA . GLU A 1 211 ? -0.320 -12.624 7.213 1.00 95.31 211 GLU A CA 1
ATOM 1619 C C . GLU A 1 211 ? -1.040 -11.310 7.547 1.00 95.31 211 GLU A C 1
ATOM 1621 O O . GLU A 1 211 ? -1.677 -11.214 8.596 1.00 95.31 211 GLU A O 1
ATOM 1626 N N . ILE A 1 212 ? -0.954 -10.307 6.669 1.00 96.50 212 ILE A N 1
ATOM 1627 C CA . ILE A 1 212 ? -1.427 -8.949 6.961 1.00 96.50 212 ILE A CA 1
ATOM 1628 C C . ILE A 1 212 ? -2.717 -8.599 6.216 1.00 96.50 212 ILE A C 1
ATOM 1630 O O . ILE A 1 212 ? -3.678 -8.200 6.864 1.00 96.50 212 ILE A O 1
ATOM 1634 N N . ARG A 1 213 ? -2.764 -8.772 4.891 1.00 96.06 213 ARG A N 1
ATOM 1635 C CA . ARG A 1 213 ? -3.902 -8.483 3.994 1.00 96.06 213 ARG A CA 1
ATOM 1636 C C . ARG A 1 213 ? -4.319 -9.748 3.223 1.00 96.06 213 ARG A C 1
ATOM 1638 O O . ARG A 1 213 ? -4.087 -9.862 2.016 1.00 96.06 213 ARG A O 1
ATOM 1645 N N . PRO A 1 214 ? -4.907 -10.753 3.901 1.00 95.50 214 PRO A N 1
ATOM 1646 C CA . PRO A 1 214 ? -5.287 -12.017 3.267 1.00 95.50 214 PRO A CA 1
ATOM 1647 C C . PRO A 1 214 ? -6.343 -11.859 2.161 1.00 95.50 214 PRO A C 1
ATOM 1649 O O . PRO A 1 214 ? -6.487 -12.762 1.338 1.00 95.50 214 PRO A O 1
ATOM 1652 N N . ASP A 1 215 ? -7.093 -10.759 2.151 1.00 94.38 215 ASP A N 1
ATOM 1653 C CA . ASP A 1 215 ? -7.969 -10.326 1.061 1.00 94.38 215 ASP A CA 1
ATOM 1654 C C . ASP A 1 215 ? -7.184 -10.015 -0.215 1.00 94.38 215 ASP A C 1
ATOM 1656 O O . ASP A 1 215 ? -7.437 -10.626 -1.257 1.00 94.38 215 ASP A O 1
ATOM 1660 N N . ASP A 1 216 ? -6.184 -9.141 -0.119 1.00 93.56 216 ASP A N 1
ATOM 1661 C CA . ASP A 1 216 ? -5.374 -8.748 -1.270 1.00 93.56 216 ASP A CA 1
ATOM 1662 C C . ASP A 1 216 ? -4.460 -9.876 -1.731 1.00 93.56 216 ASP A C 1
ATOM 1664 O O . ASP A 1 216 ? -4.330 -10.100 -2.932 1.00 93.56 216 ASP A O 1
ATOM 1668 N N . TRP A 1 217 ? -3.913 -10.670 -0.804 1.00 95.38 217 TRP A N 1
ATOM 1669 C CA . TRP A 1 217 ? -3.186 -11.888 -1.163 1.00 95.38 217 TRP A CA 1
ATOM 1670 C C . TRP A 1 217 ? -4.052 -12.834 -2.003 1.00 95.38 217 TRP A C 1
ATOM 1672 O O . TRP A 1 217 ? -3.602 -13.304 -3.048 1.00 95.38 217 TRP A O 1
ATOM 1682 N N . LYS A 1 218 ? -5.308 -13.089 -1.602 1.00 94.50 218 LYS A N 1
ATOM 1683 C CA . LYS A 1 218 ? -6.227 -13.935 -2.384 1.00 94.50 218 LYS A CA 1
ATOM 1684 C C . LYS A 1 218 ? -6.508 -13.342 -3.761 1.00 94.50 218 LYS A C 1
ATOM 1686 O O . LYS A 1 218 ? -6.449 -14.085 -4.731 1.00 94.50 218 LYS A O 1
ATOM 1691 N N . LYS A 1 219 ? -6.784 -12.033 -3.857 1.00 92.12 219 LYS A N 1
ATOM 1692 C CA . LYS A 1 219 ? -7.009 -11.348 -5.145 1.00 92.12 219 LYS A CA 1
ATOM 1693 C C . LYS A 1 219 ? -5.784 -11.489 -6.053 1.00 92.12 219 LYS A C 1
ATOM 1695 O O . LYS A 1 219 ? -5.915 -11.920 -7.191 1.00 92.12 219 LYS A O 1
ATOM 1700 N N . MET A 1 220 ? -4.597 -11.161 -5.543 1.00 91.75 220 MET A N 1
ATOM 1701 C CA . MET A 1 220 ? -3.362 -11.084 -6.329 1.00 91.75 220 MET A CA 1
ATOM 1702 C C . MET A 1 220 ? -2.788 -12.454 -6.712 1.00 91.75 220 MET A C 1
ATOM 1704 O O . MET A 1 220 ? -2.058 -12.546 -7.695 1.00 91.75 220 MET A O 1
ATOM 1708 N N . THR A 1 221 ? -3.124 -13.513 -5.970 1.00 94.25 221 THR A N 1
ATOM 1709 C CA . THR A 1 221 ? -2.713 -14.895 -6.280 1.00 94.25 221 THR A CA 1
ATOM 1710 C C . THR A 1 221 ? -3.786 -15.706 -7.006 1.00 94.25 221 THR A C 1
ATOM 1712 O O . THR A 1 221 ? -3.543 -16.857 -7.373 1.00 94.25 221 THR A O 1
ATOM 1715 N N . ASP A 1 222 ? -4.964 -15.124 -7.247 1.00 95.88 222 ASP A N 1
ATOM 1716 C CA . ASP A 1 222 ? -6.038 -15.792 -7.970 1.00 95.88 222 ASP A CA 1
ATOM 1717 C C . ASP A 1 222 ? -5.605 -16.109 -9.420 1.00 95.88 222 ASP A C 1
ATOM 1719 O O . ASP A 1 222 ? -5.141 -15.219 -10.144 1.00 95.88 222 ASP A O 1
ATOM 1723 N N . PRO A 1 223 ? -5.757 -17.360 -9.898 1.00 97.12 223 PRO A N 1
ATOM 1724 C CA . PRO A 1 223 ? -5.348 -17.726 -11.252 1.00 97.12 223 PRO A CA 1
ATOM 1725 C C . PRO A 1 223 ? -6.039 -16.919 -12.358 1.00 97.12 223 PRO A C 1
ATOM 1727 O O . PRO A 1 223 ? -5.434 -16.686 -13.407 1.00 97.12 223 PRO A O 1
ATOM 1730 N N . ALA A 1 224 ? -7.290 -16.491 -12.161 1.00 97.56 224 ALA A N 1
ATOM 1731 C CA . ALA A 1 224 ? -7.992 -15.647 -13.120 1.00 97.56 224 ALA A CA 1
ATOM 1732 C C . ALA A 1 224 ? -7.434 -14.218 -13.111 1.00 97.56 224 ALA A C 1
ATOM 1734 O O 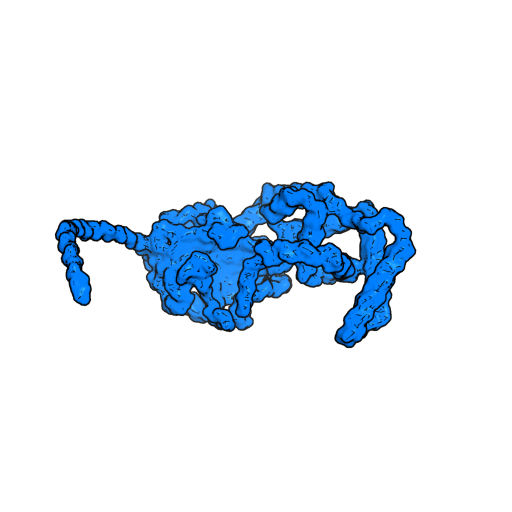. ALA A 1 224 ? -7.247 -13.656 -14.190 1.00 97.56 224 ALA A O 1
ATOM 1735 N N . TYR A 1 225 ? -7.088 -13.671 -11.939 1.00 95.69 225 TYR A N 1
ATOM 1736 C CA . TYR A 1 225 ? -6.383 -12.387 -11.833 1.00 95.69 225 TYR A CA 1
ATOM 1737 C C . TYR A 1 225 ? -5.034 -12.427 -12.560 1.00 95.69 225 TYR A C 1
ATOM 1739 O O . TYR A 1 225 ? -4.774 -11.600 -13.434 1.00 95.69 225 TYR A O 1
ATOM 1747 N N . LEU A 1 226 ? -4.201 -13.432 -12.273 1.00 96.00 226 LEU A N 1
ATOM 1748 C CA . LEU A 1 226 ? -2.884 -13.597 -12.900 1.00 96.00 226 LEU A CA 1
ATOM 1749 C C . LEU A 1 226 ? -2.989 -13.779 -14.419 1.00 96.00 226 LEU A C 1
ATOM 1751 O O . LEU A 1 226 ? -2.218 -13.192 -15.179 1.00 96.00 226 LEU A O 1
ATOM 1755 N N . LYS A 1 227 ? -3.978 -14.553 -14.879 1.00 97.44 227 LYS A N 1
ATOM 1756 C CA . LYS A 1 227 ? -4.248 -14.729 -16.309 1.00 97.44 227 LYS A CA 1
ATOM 1757 C C . LYS A 1 227 ? -4.684 -13.421 -16.968 1.00 97.44 227 LYS A C 1
ATOM 1759 O O . LYS A 1 227 ? -4.174 -13.100 -18.039 1.00 97.44 227 LYS A O 1
ATOM 1764 N N . ALA A 1 228 ? -5.591 -12.669 -16.345 1.00 97.25 228 ALA A N 1
ATOM 1765 C CA . ALA A 1 228 ? -6.023 -11.368 -16.849 1.00 97.25 228 ALA A CA 1
ATOM 1766 C C . ALA A 1 228 ? -4.844 -10.385 -16.915 1.00 97.25 228 ALA A C 1
ATOM 1768 O O . ALA A 1 228 ? -4.653 -9.724 -17.934 1.00 97.25 228 ALA A O 1
ATOM 1769 N N . LYS A 1 229 ? -3.988 -10.366 -15.886 1.00 95.12 229 LYS A N 1
ATOM 1770 C CA . LYS A 1 229 ? -2.764 -9.556 -15.847 1.00 95.12 229 LYS A CA 1
ATOM 1771 C C . LYS A 1 229 ? -1.834 -9.885 -17.011 1.00 95.12 229 LYS A C 1
ATOM 1773 O O . LYS A 1 229 ? -1.443 -8.986 -17.753 1.00 95.12 229 LYS A O 1
ATOM 1778 N N . GLN A 1 230 ? -1.556 -11.170 -17.238 1.00 96.25 230 GLN A N 1
ATOM 1779 C CA . GLN A 1 230 ? -0.731 -11.610 -18.365 1.00 96.25 230 GLN A CA 1
ATOM 1780 C C . GLN A 1 230 ? -1.332 -11.204 -19.718 1.00 96.25 230 GLN A C 1
ATOM 1782 O O . GLN A 1 230 ? -0.600 -10.808 -20.627 1.00 96.25 230 GLN A O 1
ATOM 1787 N N . GLN A 1 231 ? -2.656 -11.297 -19.872 1.00 96.62 231 GLN A N 1
ATOM 1788 C CA . GLN A 1 231 ? -3.346 -10.907 -21.104 1.00 96.62 231 GLN A CA 1
ATOM 1789 C C . GLN A 1 231 ? -3.212 -9.407 -21.381 1.00 96.62 231 GLN A C 1
ATOM 1791 O O . GLN A 1 231 ? -2.883 -9.034 -22.507 1.00 96.62 231 GLN A O 1
ATOM 1796 N N . VAL A 1 232 ? -3.402 -8.557 -20.367 1.00 93.06 232 VAL A N 1
ATOM 1797 C CA . VAL A 1 232 ? -3.255 -7.102 -20.515 1.00 93.06 232 VAL A CA 1
ATOM 1798 C C . VAL A 1 232 ? -1.806 -6.739 -20.845 1.00 93.06 232 VAL A C 1
ATOM 1800 O O . VAL A 1 232 ? -1.575 -6.024 -21.819 1.00 93.06 232 VAL A O 1
ATOM 1803 N N . ILE A 1 233 ? -0.827 -7.316 -20.140 1.00 89.38 233 ILE A N 1
ATOM 1804 C CA . ILE A 1 233 ? 0.602 -7.131 -20.450 1.00 89.38 233 ILE A CA 1
ATOM 1805 C C . ILE A 1 233 ? 0.897 -7.520 -21.900 1.00 89.38 233 ILE A C 1
ATOM 1807 O O . ILE A 1 233 ? 1.505 -6.751 -22.641 1.00 89.38 233 ILE A O 1
ATOM 1811 N N . SER A 1 234 ? 0.411 -8.682 -22.338 1.00 92.50 234 SER A N 1
ATOM 1812 C CA . SER A 1 234 ? 0.612 -9.145 -23.715 1.00 92.50 234 SER A CA 1
ATOM 1813 C C . SER A 1 234 ? -0.009 -8.182 -24.732 1.00 92.50 234 SER A C 1
ATOM 1815 O O . SER A 1 234 ? 0.580 -7.952 -25.785 1.00 92.50 234 SER A O 1
ATOM 1817 N N . SER A 1 235 ? -1.165 -7.584 -24.419 1.00 90.50 235 SER A N 1
ATOM 1818 C CA . SER A 1 235 ? -1.807 -6.593 -25.291 1.00 90.50 235 SER A CA 1
ATOM 1819 C C . SER A 1 235 ? -1.016 -5.284 -25.385 1.00 90.50 235 SER A C 1
ATOM 1821 O O . SER A 1 235 ? -0.805 -4.794 -26.493 1.00 90.50 235 SER A O 1
ATOM 1823 N N . ILE A 1 236 ? -0.479 -4.786 -24.264 1.00 84.38 236 ILE A N 1
ATOM 1824 C CA . ILE A 1 236 ? 0.407 -3.611 -24.224 1.00 84.38 236 ILE A CA 1
ATOM 1825 C C . ILE A 1 236 ? 1.677 -3.883 -25.044 1.00 84.38 236 ILE A C 1
ATOM 1827 O O . ILE A 1 236 ? 2.107 -3.062 -25.852 1.00 84.38 236 ILE A O 1
ATOM 1831 N N . LEU A 1 237 ? 2.279 -5.066 -24.894 1.00 85.12 237 LEU A N 1
ATOM 1832 C CA . LEU A 1 237 ? 3.488 -5.437 -25.638 1.00 85.12 237 LEU A CA 1
ATOM 1833 C C . LEU A 1 237 ? 3.225 -5.691 -27.129 1.00 85.12 237 LEU A C 1
ATOM 1835 O O . LEU A 1 237 ? 4.153 -5.589 -27.937 1.00 85.12 237 LEU A O 1
ATOM 1839 N N . ALA A 1 238 ? 1.995 -6.036 -27.514 1.00 86.31 238 ALA A N 1
ATOM 1840 C CA . ALA A 1 238 ? 1.615 -6.213 -28.913 1.00 86.31 238 ALA A CA 1
ATOM 1841 C C . ALA A 1 238 ? 1.545 -4.872 -29.657 1.00 86.31 238 ALA A C 1
ATOM 1843 O O . ALA A 1 238 ? 1.947 -4.810 -30.819 1.00 86.31 238 ALA A O 1
ATOM 1844 N N . THR A 1 239 ? 1.095 -3.808 -28.987 1.00 79.69 239 THR A N 1
ATOM 1845 C CA . THR A 1 239 ? 1.054 -2.444 -29.538 1.00 79.69 239 THR A CA 1
ATOM 1846 C C . THR A 1 239 ? 2.362 -1.682 -29.336 1.00 79.69 239 THR A C 1
ATOM 1848 O O . THR A 1 239 ? 2.604 -0.696 -30.032 1.00 79.69 239 THR A O 1
ATOM 1851 N N . TYR A 1 240 ? 3.240 -2.152 -28.441 1.00 72.69 240 TYR A N 1
ATOM 1852 C CA . TYR A 1 240 ? 4.563 -1.569 -28.248 1.00 72.69 240 TYR A CA 1
ATOM 1853 C C . TYR A 1 240 ? 5.410 -1.657 -29.520 1.00 72.69 240 TYR A C 1
ATOM 1855 O O . TYR A 1 240 ? 5.944 -2.711 -29.891 1.00 72.69 240 TYR A O 1
ATOM 1863 N N . THR A 1 241 ? 5.582 -0.501 -30.148 1.00 64.94 241 THR A N 1
ATOM 1864 C CA . THR A 1 241 ? 6.652 -0.232 -31.098 1.00 64.94 241 THR A CA 1
ATOM 1865 C C . THR A 1 241 ? 7.798 0.410 -30.322 1.00 64.94 241 THR A C 1
ATOM 1867 O O . THR A 1 241 ? 7.586 1.485 -29.750 1.00 64.94 241 THR A O 1
ATOM 1870 N N . PRO A 1 242 ? 9.002 -0.194 -30.288 1.00 62.38 242 PRO A N 1
ATOM 1871 C CA . PRO A 1 242 ? 10.174 0.497 -29.774 1.00 62.38 242 PRO A CA 1
ATOM 1872 C C . PRO A 1 242 ? 10.262 1.865 -30.437 1.00 62.38 242 PRO A C 1
ATOM 1874 O O . PRO A 1 242 ? 9.972 1.990 -31.629 1.00 62.38 242 PRO A O 1
ATOM 1877 N N . PHE A 1 243 ? 10.627 2.887 -29.668 1.00 53.81 243 PHE A N 1
ATOM 1878 C CA . PHE A 1 243 ? 10.790 4.227 -30.207 1.00 53.81 243 PHE A CA 1
ATOM 1879 C C . PHE A 1 243 ? 11.784 4.166 -31.373 1.00 53.81 243 PHE A C 1
ATOM 1881 O O . PHE A 1 243 ? 12.987 4.005 -31.167 1.00 53.81 243 PHE A O 1
ATOM 1888 N N . SER A 1 244 ? 11.284 4.268 -32.608 1.00 48.00 244 SER A N 1
ATOM 1889 C CA . SER A 1 244 ? 12.144 4.485 -33.758 1.00 48.00 244 SER A CA 1
ATOM 1890 C C . SER A 1 244 ? 12.734 5.870 -33.560 1.00 48.00 244 SER A C 1
ATOM 1892 O O . SER A 1 244 ? 12.008 6.866 -33.629 1.00 48.00 244 SER A O 1
ATOM 1894 N N . MET A 1 245 ? 14.027 5.938 -33.258 1.00 44.50 245 MET A N 1
ATOM 1895 C CA . MET A 1 245 ? 14.736 7.208 -33.228 1.00 44.50 245 MET A CA 1
ATOM 1896 C C . MET A 1 245 ? 14.417 7.957 -34.531 1.00 44.50 245 MET A C 1
ATOM 1898 O O . MET A 1 245 ? 14.598 7.383 -35.605 1.00 44.50 245 MET A O 1
ATOM 1902 N N . PRO A 1 246 ? 13.894 9.194 -34.480 1.00 40.97 246 PRO A N 1
ATOM 1903 C CA . PRO A 1 246 ? 13.632 9.949 -35.692 1.00 40.97 246 PRO A CA 1
ATOM 1904 C C . PRO A 1 246 ? 14.958 10.146 -36.436 1.00 40.97 246 PRO A C 1
ATOM 1906 O O . PRO A 1 246 ? 15.933 10.672 -35.894 1.00 40.97 246 PRO A O 1
ATOM 1909 N N . GLY A 1 247 ? 14.987 9.658 -37.672 1.00 49.72 247 GLY A N 1
ATOM 1910 C CA . GLY A 1 247 ? 16.180 9.530 -38.500 1.00 49.72 247 GLY A CA 1
ATOM 1911 C C . GLY A 1 247 ? 16.297 8.079 -38.935 1.00 49.72 247 GLY A C 1
ATOM 1912 O O . GLY A 1 247 ? 16.624 7.238 -38.107 1.00 49.72 247 GLY A O 1
ATOM 1913 N N . GLY A 1 248 ? 15.965 7.796 -40.200 1.00 55.66 248 GLY A N 1
ATOM 1914 C CA . GLY A 1 248 ? 16.036 6.454 -40.790 1.00 55.66 248 GLY A CA 1
ATOM 1915 C C . GLY A 1 248 ? 17.382 5.759 -40.561 1.00 55.66 248 GLY A C 1
ATOM 1916 O O . GLY A 1 248 ? 18.302 6.374 -40.038 1.00 55.66 248 GLY A O 1
ATOM 1917 N N . GLU A 1 249 ? 17.469 4.485 -40.949 1.00 61.81 249 GLU A N 1
ATOM 1918 C CA . GLU A 1 249 ? 18.623 3.586 -40.771 1.00 61.81 249 GLU A CA 1
ATOM 1919 C C . GLU A 1 249 ? 19.970 4.342 -40.740 1.00 61.81 249 GLU A C 1
ATOM 1921 O O . GLU A 1 249 ? 20.516 4.745 -41.768 1.00 61.81 249 GLU A O 1
ATOM 1926 N N . LYS A 1 250 ? 20.457 4.648 -39.528 1.00 68.81 250 LYS A N 1
ATOM 1927 C CA . LYS A 1 250 ? 21.715 5.374 -39.338 1.00 68.81 250 LYS A CA 1
ATOM 1928 C C . LYS A 1 250 ? 22.849 4.369 -39.441 1.00 68.81 250 LYS A C 1
ATOM 1930 O O . LYS A 1 250 ? 22.750 3.282 -38.879 1.00 68.81 250 LYS A O 1
ATOM 1935 N N . SER A 1 251 ? 23.933 4.737 -40.120 1.00 81.56 251 SER A N 1
ATOM 1936 C CA . SER A 1 251 ? 25.138 3.907 -40.119 1.00 81.56 251 SER A CA 1
ATOM 1937 C C . SER A 1 251 ? 25.722 3.793 -38.710 1.00 81.56 251 SER A C 1
ATOM 1939 O O . SER A 1 251 ? 25.551 4.692 -37.880 1.00 81.56 251 SER A O 1
ATOM 1941 N N . GLU A 1 252 ? 26.460 2.712 -38.470 1.00 80.81 252 GLU A N 1
ATOM 1942 C CA . GLU A 1 252 ? 27.198 2.461 -37.227 1.00 80.81 252 GLU A CA 1
ATOM 1943 C C . GLU A 1 252 ? 28.057 3.665 -36.823 1.00 80.81 252 GLU A C 1
ATOM 1945 O O . GLU A 1 252 ? 27.983 4.158 -35.696 1.00 80.81 252 GLU A O 1
ATOM 1950 N N . ASP A 1 253 ? 28.764 4.232 -37.801 1.00 84.06 253 ASP A N 1
ATOM 1951 C CA . ASP A 1 253 ? 29.602 5.419 -37.637 1.00 84.06 253 ASP A CA 1
ATOM 1952 C C . ASP A 1 253 ? 28.810 6.649 -37.180 1.00 84.06 253 ASP A C 1
ATOM 1954 O O . ASP A 1 253 ? 29.269 7.410 -36.327 1.00 84.06 253 ASP A O 1
ATOM 1958 N N . THR A 1 254 ? 27.601 6.845 -37.714 1.00 81.00 254 THR A N 1
ATOM 1959 C CA . THR A 1 254 ? 26.742 7.975 -37.329 1.00 81.00 254 THR A CA 1
ATOM 1960 C C . THR A 1 254 ? 26.319 7.842 -35.867 1.00 81.00 254 THR A C 1
ATOM 1962 O O . THR A 1 254 ? 26.326 8.816 -35.114 1.00 81.00 254 THR A O 1
ATOM 1965 N N . VAL A 1 255 ? 25.985 6.623 -35.441 1.00 76.62 255 VAL A N 1
ATOM 1966 C CA . VAL A 1 255 ? 25.592 6.323 -34.060 1.00 76.62 255 VAL A CA 1
ATOM 1967 C C . VAL A 1 255 ? 26.769 6.532 -33.104 1.00 76.62 255 VAL A C 1
ATOM 1969 O O . VAL A 1 255 ? 26.599 7.186 -32.071 1.00 76.62 255 VAL A O 1
ATOM 1972 N N . HIS A 1 256 ? 27.965 6.065 -33.475 1.00 82.44 256 HIS A N 1
ATOM 1973 C CA . HIS A 1 256 ? 29.205 6.315 -32.737 1.00 82.44 256 HIS A CA 1
ATOM 1974 C C . HIS A 1 256 ? 29.497 7.809 -32.573 1.00 82.44 256 HIS A C 1
ATOM 1976 O O . HIS A 1 256 ? 29.774 8.262 -31.462 1.00 82.44 256 HIS A O 1
ATOM 1982 N N . GLN A 1 257 ? 29.401 8.589 -33.653 1.00 84.56 257 GLN A N 1
ATOM 1983 C CA . GLN A 1 257 ? 29.667 10.028 -33.616 1.00 84.56 257 GLN A CA 1
ATOM 1984 C C . GLN A 1 257 ? 28.680 10.772 -32.713 1.00 84.56 257 GLN A C 1
ATOM 1986 O O . GLN A 1 257 ? 29.095 11.596 -31.899 1.00 84.56 257 GLN A O 1
ATOM 1991 N N . GLU A 1 258 ? 27.384 10.467 -32.805 1.00 80.06 258 GLU A N 1
ATOM 1992 C CA . GLU A 1 258 ? 26.364 11.099 -31.961 1.00 80.06 258 GLU A CA 1
ATOM 1993 C C . GLU A 1 258 ? 26.579 10.794 -30.471 1.00 80.06 258 GLU A C 1
ATOM 1995 O O . GLU A 1 258 ? 26.399 11.674 -29.627 1.00 80.06 258 GLU A O 1
ATOM 2000 N N . ILE A 1 259 ? 26.976 9.563 -30.139 1.00 76.75 259 ILE A N 1
ATOM 2001 C CA . ILE A 1 259 ? 27.294 9.159 -28.763 1.00 76.75 259 ILE A CA 1
ATOM 2002 C C . ILE A 1 259 ? 28.543 9.862 -28.259 1.00 76.75 259 ILE A C 1
ATOM 2004 O O . ILE A 1 259 ? 28.517 10.415 -27.163 1.00 76.75 259 ILE A O 1
ATOM 2008 N N . HIS A 1 260 ? 29.605 9.884 -29.059 1.00 89.00 260 HIS A N 1
ATOM 2009 C CA . HIS A 1 260 ? 30.847 10.545 -28.688 1.00 89.00 260 HIS A CA 1
ATOM 2010 C C . HIS A 1 260 ? 30.610 12.034 -28.389 1.00 89.00 260 HIS A C 1
ATOM 2012 O O . HIS A 1 260 ? 31.018 12.540 -27.345 1.00 89.00 260 HIS A O 1
ATOM 2018 N N . GLN A 1 261 ? 29.844 12.729 -29.238 1.00 80.31 261 GLN A N 1
ATOM 2019 C CA . GLN A 1 261 ? 29.481 14.130 -28.999 1.00 80.31 261 GLN A CA 1
ATOM 2020 C C . GLN A 1 261 ? 28.653 14.320 -27.718 1.00 80.31 261 GLN A C 1
ATOM 2022 O O . GLN A 1 261 ? 28.909 15.249 -26.950 1.00 80.31 261 GLN A O 1
ATOM 2027 N N . ALA A 1 262 ? 27.689 13.435 -27.445 1.00 71.62 262 ALA A N 1
ATOM 2028 C CA . ALA A 1 262 ? 26.906 13.484 -26.210 1.00 71.62 262 ALA A CA 1
ATOM 2029 C C . ALA A 1 262 ? 27.773 13.239 -24.960 1.00 71.62 262 ALA A C 1
ATOM 2031 O O . ALA A 1 262 ? 27.601 13.920 -23.945 1.00 71.62 262 ALA A O 1
ATOM 2032 N N . THR A 1 263 ? 28.732 12.315 -25.039 1.00 73.88 263 THR A N 1
ATOM 2033 C CA . THR A 1 263 ? 29.688 12.044 -23.961 1.00 73.88 263 THR A CA 1
ATOM 2034 C C . THR A 1 263 ? 30.586 13.242 -23.695 1.00 73.88 263 THR A C 1
ATOM 2036 O O . THR A 1 263 ? 30.751 13.614 -22.536 1.00 73.88 263 THR A O 1
ATOM 2039 N N . LEU A 1 264 ? 31.103 13.907 -24.733 1.00 83.56 264 LEU A N 1
ATOM 2040 C CA . LEU A 1 264 ? 31.898 15.129 -24.568 1.00 83.56 264 LEU A CA 1
ATOM 2041 C C . LEU A 1 264 ? 31.109 16.231 -23.840 1.00 83.56 264 LEU A C 1
ATOM 2043 O O . LEU A 1 264 ? 31.633 16.864 -22.924 1.00 83.56 264 LEU A O 1
ATOM 2047 N N . GLN A 1 265 ? 29.829 16.416 -24.179 1.00 76.50 265 GLN A N 1
ATOM 2048 C CA . GLN A 1 265 ? 28.953 17.378 -23.496 1.00 76.50 265 GLN A CA 1
ATOM 2049 C C . GLN A 1 265 ? 28.665 17.002 -22.036 1.00 76.50 265 GLN A C 1
ATOM 2051 O O . GLN A 1 265 ? 28.464 17.872 -21.188 1.00 76.50 265 GLN A O 1
ATOM 2056 N N . LEU A 1 266 ? 28.570 15.708 -21.725 1.00 63.69 266 LEU A N 1
ATOM 2057 C CA . LEU A 1 266 ? 28.381 15.245 -20.352 1.00 63.69 266 LEU A CA 1
ATOM 2058 C C . LEU A 1 266 ? 29.666 15.400 -19.535 1.00 63.69 266 LEU A C 1
ATOM 2060 O O . LEU A 1 266 ? 29.612 15.912 -18.421 1.00 63.69 266 LEU A O 1
ATOM 2064 N N . LYS A 1 267 ? 30.812 15.034 -20.113 1.00 75.31 267 LYS A N 1
ATOM 2065 C CA . LYS A 1 267 ? 32.131 15.194 -19.505 1.00 75.31 267 LYS A CA 1
ATOM 2066 C C . LYS A 1 267 ? 32.398 16.645 -19.109 1.00 75.31 267 LYS A C 1
ATOM 2068 O O . LYS A 1 267 ? 32.748 16.884 -17.958 1.00 75.31 267 LYS A O 1
ATOM 2073 N N . ALA A 1 268 ? 32.114 17.597 -20.000 1.00 77.38 268 ALA A N 1
ATOM 2074 C CA . ALA A 1 268 ? 32.237 19.026 -19.702 1.00 77.38 268 ALA A CA 1
ATOM 2075 C C . ALA A 1 268 ? 31.412 19.445 -18.465 1.00 77.38 268 ALA A C 1
ATOM 2077 O O . ALA A 1 268 ? 31.913 20.145 -17.592 1.00 77.38 268 ALA A O 1
ATOM 2078 N N . ARG A 1 269 ? 30.176 18.941 -18.326 1.00 68.69 269 ARG A N 1
ATOM 2079 C CA . ARG A 1 269 ? 29.313 19.225 -17.161 1.00 68.69 269 ARG A CA 1
ATOM 2080 C C . ARG A 1 269 ? 29.835 18.630 -15.850 1.00 68.69 269 ARG A C 1
ATOM 2082 O O . ARG A 1 269 ? 29.623 19.215 -14.795 1.00 68.69 269 ARG A O 1
ATOM 2089 N N . TYR A 1 270 ? 30.491 17.471 -15.896 1.00 66.12 270 TYR A N 1
ATOM 2090 C CA . TYR A 1 270 ? 31.106 16.853 -14.713 1.00 66.12 270 TYR A CA 1
ATOM 2091 C C . TYR A 1 270 ? 32.380 17.589 -14.277 1.00 66.12 270 TYR A C 1
ATOM 2093 O O . TYR A 1 270 ? 32.630 17.750 -13.083 1.00 66.12 270 TYR A O 1
ATOM 2101 N N . GLU A 1 271 ? 33.156 18.091 -15.240 1.00 75.69 271 GLU A N 1
ATOM 2102 C CA . GLU A 1 271 ? 34.329 18.929 -14.977 1.00 75.69 271 GLU A CA 1
ATOM 2103 C C . GLU A 1 271 ? 33.937 20.272 -14.330 1.00 75.69 271 GLU A C 1
ATOM 2105 O O . GLU A 1 271 ? 34.610 20.715 -13.400 1.00 75.69 271 GLU A O 1
ATOM 2110 N N . GLU A 1 272 ? 32.806 20.871 -14.728 1.00 71.00 272 GLU A N 1
ATOM 2111 C CA . GLU A 1 272 ? 32.261 22.101 -14.120 1.00 71.00 272 GLU A CA 1
ATOM 2112 C C . GLU A 1 272 ? 31.943 21.958 -12.621 1.00 71.00 272 GLU A C 1
ATOM 2114 O O . GLU A 1 272 ? 32.120 22.909 -11.859 1.00 71.00 272 GLU A O 1
ATOM 2119 N N . VAL A 1 273 ? 31.509 20.773 -12.177 1.00 52.28 273 VAL A N 1
ATOM 2120 C CA . VAL A 1 273 ? 31.187 20.488 -10.764 1.00 52.28 273 VAL A CA 1
ATOM 2121 C C . VAL A 1 273 ? 32.340 19.822 -10.003 1.00 52.28 273 VAL A C 1
ATOM 2123 O O . VAL A 1 273 ? 32.135 19.317 -8.902 1.00 52.28 273 VAL A O 1
ATOM 2126 N N . GLN A 1 274 ? 33.550 19.833 -10.576 1.00 68.38 274 GLN A N 1
ATOM 2127 C CA . GLN A 1 274 ? 34.766 19.229 -10.014 1.00 68.38 274 GLN A CA 1
ATOM 2128 C C . GLN A 1 274 ? 34.657 17.717 -9.713 1.00 68.38 274 GLN A C 1
ATOM 2130 O O . GLN A 1 274 ? 35.440 17.185 -8.929 1.00 68.38 274 GLN A O 1
ATOM 2135 N N . ASP A 1 275 ? 33.740 16.998 -10.369 1.00 61.94 275 ASP A N 1
ATOM 2136 C CA . ASP A 1 275 ? 33.581 15.539 -10.258 1.00 61.94 275 ASP A CA 1
ATOM 2137 C C . ASP A 1 275 ? 34.268 14.839 -11.442 1.00 61.94 275 ASP A C 1
ATOM 2139 O O . ASP A 1 275 ? 33.636 14.243 -12.320 1.00 61.94 275 ASP A O 1
ATOM 2143 N N . VAL A 1 276 ? 35.595 14.978 -11.511 1.00 76.50 276 VAL A N 1
ATOM 2144 C CA . VAL A 1 276 ? 36.398 14.493 -12.642 1.00 76.50 276 VAL A CA 1
ATOM 2145 C C . VAL A 1 276 ? 36.451 12.966 -12.641 1.00 76.50 276 VAL A C 1
ATOM 2147 O O . VAL A 1 276 ? 37.016 12.337 -11.745 1.00 76.50 276 VAL A O 1
ATOM 2150 N N . ARG A 1 277 ? 35.892 12.356 -13.689 1.00 68.88 277 ARG A N 1
ATOM 2151 C CA . ARG A 1 277 ? 35.949 10.907 -13.915 1.00 68.88 277 ARG A CA 1
ATOM 2152 C C . ARG A 1 277 ? 37.165 10.529 -14.772 1.00 68.88 277 ARG A C 1
ATOM 2154 O O . ARG A 1 277 ? 37.507 11.283 -15.687 1.00 68.88 277 ARG A O 1
ATOM 2161 N N . PRO A 1 278 ? 37.805 9.374 -14.508 1.00 71.56 278 PRO A N 1
ATOM 2162 C CA . PRO A 1 278 ? 38.971 8.922 -15.266 1.00 71.56 278 PRO A CA 1
ATOM 2163 C C . PRO A 1 278 ? 38.608 8.619 -16.731 1.00 71.56 278 PRO A C 1
ATOM 2165 O O . PRO A 1 278 ? 37.441 8.406 -17.063 1.00 71.56 278 PRO A O 1
ATOM 2168 N N . ALA A 1 279 ? 39.590 8.616 -17.635 1.00 78.44 279 ALA A N 1
ATOM 2169 C CA . ALA A 1 279 ? 39.346 8.437 -19.073 1.00 78.44 279 ALA A CA 1
ATOM 2170 C C . ALA A 1 279 ? 38.681 7.085 -19.390 1.00 78.44 279 ALA A C 1
ATOM 2172 O O . ALA A 1 279 ? 37.792 7.004 -20.238 1.00 78.44 279 ALA A O 1
ATOM 2173 N N . GLU A 1 280 ? 39.054 6.052 -18.639 1.00 64.56 280 GLU A N 1
ATOM 2174 C CA . GLU A 1 280 ? 38.529 4.693 -18.726 1.00 64.56 280 GLU A CA 1
ATOM 2175 C C . GLU A 1 280 ? 37.023 4.641 -18.433 1.00 64.56 280 GLU A C 1
ATOM 2177 O O . GLU A 1 280 ? 36.301 3.860 -19.052 1.00 64.56 280 GLU A O 1
ATOM 2182 N N . PHE A 1 281 ? 36.524 5.508 -17.541 1.00 67.81 281 PHE A N 1
ATOM 2183 C CA . PHE A 1 281 ? 35.089 5.627 -17.274 1.00 67.81 281 PHE A CA 1
ATOM 2184 C C . PHE A 1 281 ? 34.335 6.115 -18.515 1.00 67.81 281 PHE A C 1
ATOM 2186 O O . PHE A 1 281 ? 33.320 5.531 -18.881 1.00 67.81 281 PHE A O 1
ATOM 2193 N N . TRP A 1 282 ? 34.835 7.155 -19.187 1.00 72.00 282 TRP A N 1
ATOM 2194 C CA . TRP A 1 282 ? 34.176 7.723 -20.368 1.00 72.00 282 TRP A CA 1
ATOM 2195 C C . TRP A 1 282 ? 34.215 6.780 -21.566 1.00 72.00 282 TRP A C 1
ATOM 2197 O O . TRP A 1 282 ? 33.231 6.674 -22.291 1.00 72.00 282 TRP A O 1
ATOM 2207 N N . GLN A 1 283 ? 35.312 6.040 -21.730 1.00 72.31 283 GLN A N 1
ATOM 2208 C CA . GLN A 1 283 ? 35.412 4.998 -22.746 1.00 72.31 283 GLN A CA 1
ATOM 2209 C C . GLN A 1 283 ? 34.405 3.867 -22.489 1.00 72.31 283 GLN A C 1
ATOM 2211 O O . GLN A 1 283 ? 33.704 3.447 -23.409 1.00 72.31 283 GLN A O 1
ATOM 2216 N N . ALA A 1 284 ? 34.283 3.406 -21.240 1.00 55.53 284 ALA A N 1
ATOM 2217 C CA . ALA A 1 284 ? 33.283 2.410 -20.860 1.00 55.53 284 ALA A CA 1
ATOM 2218 C C . ALA A 1 284 ? 31.847 2.939 -21.034 1.00 55.53 284 ALA A C 1
ATOM 2220 O O . ALA A 1 284 ? 30.969 2.211 -21.496 1.00 55.53 284 ALA A O 1
ATOM 2221 N N . TYR A 1 285 ? 31.616 4.216 -20.717 1.00 62.53 285 TYR A N 1
ATOM 2222 C CA . TYR A 1 285 ? 30.336 4.897 -20.897 1.00 62.53 285 TYR A CA 1
ATOM 2223 C C . TYR A 1 285 ? 29.933 4.988 -22.376 1.00 62.53 285 TYR A C 1
ATOM 2225 O O . TYR A 1 285 ? 28.813 4.621 -22.721 1.00 62.53 285 TYR A O 1
ATOM 2233 N N . GLU A 1 286 ? 30.846 5.394 -23.265 1.00 74.38 286 GLU A N 1
ATOM 2234 C CA . GLU A 1 286 ? 30.613 5.426 -24.717 1.00 74.38 286 GLU A CA 1
ATOM 2235 C C . GLU A 1 286 ? 30.361 4.039 -25.297 1.00 74.38 286 GLU A C 1
ATOM 2237 O O . GLU A 1 286 ? 29.433 3.871 -26.083 1.00 74.38 286 GLU A O 1
ATOM 2242 N N . GLN A 1 287 ? 31.148 3.036 -24.897 1.00 71.94 287 GLN A N 1
ATOM 2243 C CA . GLN A 1 287 ? 30.951 1.654 -25.340 1.00 71.94 287 GLN A CA 1
ATOM 2244 C C . GLN A 1 287 ? 29.587 1.116 -24.909 1.00 71.94 287 GLN A C 1
ATOM 2246 O O . GLN A 1 287 ? 28.898 0.481 -25.706 1.00 71.94 287 GLN A O 1
ATOM 2251 N N . ALA A 1 288 ? 29.171 1.400 -23.675 1.00 58.59 288 ALA A N 1
ATOM 2252 C CA . ALA A 1 288 ? 27.861 1.006 -23.187 1.00 58.59 288 ALA A CA 1
ATOM 2253 C C . ALA A 1 288 ? 26.728 1.727 -23.924 1.00 58.59 288 ALA A C 1
ATOM 2255 O O . ALA A 1 288 ? 25.782 1.064 -24.335 1.00 58.59 288 ALA A O 1
ATOM 2256 N N . LEU A 1 289 ? 26.850 3.043 -24.143 1.00 59.50 289 LEU A N 1
ATOM 2257 C CA . LEU A 1 289 ? 25.931 3.865 -24.942 1.00 59.50 289 LEU A CA 1
ATOM 2258 C C . LEU A 1 289 ? 25.809 3.396 -26.387 1.00 59.50 289 LEU A C 1
ATOM 2260 O O . LEU A 1 289 ? 24.731 3.440 -26.980 1.00 59.50 289 LEU A O 1
ATOM 2264 N N . PHE A 1 290 ? 26.927 2.977 -26.963 1.00 71.00 290 PHE A N 1
ATOM 2265 C CA . PHE A 1 290 ? 26.968 2.488 -28.324 1.00 71.00 290 PHE A CA 1
ATOM 2266 C C . PHE A 1 290 ? 26.305 1.133 -28.418 1.00 71.00 290 PHE A C 1
ATOM 2268 O O . PHE A 1 290 ? 25.374 0.988 -29.197 1.00 71.00 290 PHE A O 1
ATOM 2275 N N . LYS A 1 291 ? 26.678 0.192 -27.552 1.00 64.69 291 LYS A N 1
ATOM 2276 C CA . LYS A 1 291 ? 26.016 -1.105 -27.448 1.00 64.69 291 LYS A CA 1
ATOM 2277 C C . LYS A 1 291 ? 24.504 -0.942 -27.277 1.00 64.69 291 LYS A C 1
ATOM 2279 O O . LYS A 1 291 ? 23.730 -1.513 -28.025 1.00 64.69 291 LYS A O 1
ATOM 2284 N N . LEU A 1 292 ? 24.096 -0.059 -26.375 1.00 58.59 292 LEU A N 1
ATOM 2285 C CA . LEU A 1 292 ? 22.724 0.394 -26.170 1.00 58.59 292 LEU A CA 1
ATOM 2286 C C . LEU A 1 292 ? 21.988 0.810 -27.432 1.00 58.59 292 LEU A C 1
ATOM 2288 O O . LEU A 1 292 ? 20.904 0.322 -27.731 1.00 58.59 292 LEU A O 1
ATOM 2292 N N . ARG A 1 293 ? 22.554 1.803 -28.114 1.00 67.94 293 ARG A N 1
ATOM 2293 C CA . ARG A 1 293 ? 21.891 2.500 -29.201 1.00 67.94 293 ARG A CA 1
ATOM 2294 C C . ARG A 1 293 ? 21.960 1.655 -30.452 1.00 67.94 293 ARG A C 1
ATOM 2296 O O . ARG A 1 293 ? 20.983 1.603 -31.168 1.00 67.94 293 ARG A O 1
ATOM 2303 N N . TRP A 1 294 ? 23.068 0.969 -30.685 1.00 68.81 294 TRP A N 1
ATOM 2304 C CA . TRP A 1 294 ? 23.294 0.102 -31.829 1.00 68.81 294 TRP A CA 1
ATOM 2305 C C . TRP A 1 294 ? 22.527 -1.216 -31.720 1.00 68.81 294 TRP A C 1
ATOM 2307 O O . TRP A 1 294 ? 21.750 -1.536 -32.616 1.00 68.81 294 TRP A O 1
ATOM 2317 N N . GLU A 1 295 ? 22.626 -1.935 -30.595 1.00 61.72 295 GLU A N 1
ATOM 2318 C CA . GLU A 1 295 ? 21.788 -3.121 -30.361 1.00 61.72 295 GLU A CA 1
ATOM 2319 C C . GLU A 1 295 ? 20.307 -2.716 -30.287 1.00 61.72 295 GLU A C 1
ATOM 2321 O O . GLU A 1 295 ? 19.469 -3.409 -30.857 1.00 61.72 295 GLU A O 1
ATOM 2326 N N . GLY A 1 296 ? 20.002 -1.550 -29.695 1.00 54.38 296 GLY A N 1
ATOM 2327 C CA . GLY A 1 296 ? 18.684 -0.897 -29.667 1.00 54.38 296 GLY A CA 1
ATOM 2328 C C . GLY A 1 296 ? 18.120 -0.491 -31.034 1.00 54.38 296 GLY A C 1
ATOM 2329 O O . GLY A 1 296 ? 16.902 -0.445 -31.203 1.00 54.38 296 GLY A O 1
ATOM 2330 N N . LEU A 1 297 ? 18.988 -0.215 -32.013 1.00 51.91 297 LEU A N 1
ATOM 2331 C CA . LEU A 1 297 ? 18.641 0.158 -33.388 1.00 51.91 297 LEU A CA 1
ATOM 2332 C C . LEU A 1 297 ? 18.469 -1.058 -34.306 1.00 51.91 297 LEU A C 1
ATOM 2334 O O . LEU A 1 297 ? 17.947 -0.888 -35.405 1.00 51.91 297 LEU A O 1
ATOM 2338 N N . HIS A 1 298 ? 18.833 -2.272 -33.871 1.00 56.91 298 HIS A N 1
ATOM 2339 C CA . HIS A 1 298 ? 18.480 -3.510 -34.566 1.00 56.91 298 HIS A CA 1
ATOM 2340 C C . HIS A 1 298 ? 17.057 -3.946 -34.169 1.00 56.91 298 HIS A C 1
ATOM 2342 O O . HIS A 1 298 ? 16.869 -4.569 -33.116 1.00 56.91 298 HIS A O 1
ATOM 2348 N N . PRO A 1 299 ? 16.030 -3.678 -35.003 1.00 54.38 299 PRO A N 1
ATOM 2349 C CA . PRO A 1 299 ? 14.631 -3.684 -34.567 1.00 54.38 299 PRO A CA 1
ATOM 2350 C C . PRO A 1 299 ? 14.087 -5.065 -34.194 1.00 54.38 299 PRO A C 1
ATOM 2352 O O . PRO A 1 299 ? 12.986 -5.157 -33.668 1.00 54.38 299 PRO A O 1
ATOM 2355 N N . SER A 1 300 ? 14.797 -6.157 -34.477 1.00 55.50 300 SER A N 1
ATOM 2356 C CA . SER A 1 300 ? 14.350 -7.516 -34.149 1.00 55.50 300 SER A CA 1
ATOM 2357 C C . SER A 1 300 ? 14.902 -8.029 -32.813 1.00 55.50 300 SER A C 1
ATOM 2359 O O . SER A 1 300 ? 14.159 -8.644 -32.051 1.00 55.50 300 SER A O 1
ATOM 2361 N N . ILE A 1 301 ? 16.171 -7.749 -32.490 1.00 52.47 301 ILE A N 1
ATOM 2362 C CA . ILE A 1 301 ? 16.851 -8.284 -31.294 1.00 52.47 301 ILE A CA 1
ATOM 2363 C C . ILE A 1 301 ? 16.563 -7.421 -30.062 1.00 52.47 301 ILE A C 1
ATOM 2365 O O . ILE A 1 301 ? 16.179 -7.957 -29.018 1.00 52.47 301 ILE A O 1
ATOM 2369 N N . ALA A 1 302 ? 16.661 -6.092 -30.184 1.00 57.19 302 ALA A N 1
ATOM 2370 C CA . ALA A 1 302 ? 16.296 -5.193 -29.092 1.00 57.19 302 ALA A CA 1
ATOM 2371 C C . ALA A 1 302 ? 14.817 -5.296 -28.734 1.00 57.19 302 ALA A C 1
ATOM 2373 O O . ALA A 1 302 ? 14.473 -5.236 -27.560 1.00 57.19 302 ALA A O 1
ATOM 2374 N N . THR A 1 303 ? 13.946 -5.528 -29.715 1.00 64.75 303 THR A N 1
ATOM 2375 C CA . THR A 1 303 ? 12.507 -5.627 -29.462 1.00 64.75 303 THR A CA 1
ATOM 2376 C C . THR A 1 303 ? 12.152 -6.838 -28.612 1.00 64.75 303 THR A C 1
ATOM 2378 O O . THR A 1 303 ? 11.337 -6.687 -27.710 1.00 64.75 303 THR A O 1
ATOM 2381 N N . SER A 1 304 ? 12.761 -8.011 -28.831 1.00 71.88 304 SER A N 1
ATOM 2382 C CA . SER A 1 304 ? 12.461 -9.191 -28.002 1.00 71.88 304 SER A CA 1
ATOM 2383 C C . SER A 1 304 ? 12.954 -9.003 -26.569 1.00 71.88 304 SER A C 1
ATOM 2385 O O . SER A 1 304 ? 12.143 -9.030 -25.652 1.00 71.88 304 SER A O 1
ATOM 2387 N N . LYS A 1 305 ? 14.249 -8.707 -26.368 1.00 71.38 305 LYS A N 1
ATOM 2388 C CA . LYS A 1 305 ? 14.817 -8.540 -25.016 1.00 71.38 305 LYS A CA 1
ATOM 2389 C C . LYS A 1 305 ? 14.155 -7.381 -24.257 1.00 71.38 305 LYS A C 1
ATOM 2391 O O . LYS A 1 305 ? 13.948 -7.474 -23.048 1.00 71.38 305 LYS A O 1
ATOM 2396 N N . MET A 1 306 ? 13.798 -6.297 -24.954 1.00 71.75 306 MET A N 1
ATOM 2397 C CA . MET A 1 306 ? 13.067 -5.175 -24.361 1.00 71.75 306 MET A CA 1
ATOM 2398 C C . MET A 1 306 ? 11.641 -5.571 -23.992 1.00 71.75 306 MET A C 1
ATOM 2400 O O . MET A 1 306 ? 11.207 -5.242 -22.897 1.00 71.75 306 MET A O 1
ATOM 2404 N N . LYS A 1 307 ? 10.914 -6.290 -24.857 1.00 79.62 307 LYS A N 1
ATOM 2405 C CA . LYS A 1 307 ? 9.570 -6.786 -24.527 1.00 79.62 307 LYS A CA 1
ATOM 2406 C C . LYS A 1 307 ? 9.604 -7.749 -23.345 1.00 79.62 307 LYS A C 1
ATOM 2408 O O . LYS A 1 307 ? 8.757 -7.610 -22.474 1.00 79.62 307 LYS A O 1
ATOM 2413 N N . ASP A 1 308 ? 10.598 -8.631 -23.269 1.00 81.38 308 ASP A N 1
ATOM 2414 C CA . ASP A 1 308 ? 10.793 -9.530 -22.125 1.00 81.38 308 ASP A CA 1
ATOM 2415 C C . ASP A 1 308 ? 11.058 -8.729 -20.839 1.00 81.38 308 ASP A C 1
ATOM 2417 O O . ASP A 1 308 ? 10.395 -8.925 -19.825 1.00 81.38 308 ASP A O 1
ATOM 2421 N N . THR A 1 309 ? 11.950 -7.735 -20.902 1.00 77.25 309 THR A N 1
ATOM 2422 C CA . THR A 1 309 ? 12.241 -6.852 -19.758 1.00 77.25 309 THR A CA 1
ATOM 2423 C C . THR A 1 309 ? 11.005 -6.056 -19.330 1.00 77.25 309 THR A C 1
ATOM 2425 O O . THR A 1 309 ? 10.700 -5.976 -18.144 1.00 77.25 309 THR A O 1
ATOM 2428 N N . LEU A 1 310 ? 10.269 -5.479 -20.284 1.00 76.75 310 LEU A N 1
ATOM 2429 C CA . LEU A 1 310 ? 9.028 -4.744 -20.036 1.00 76.75 310 LEU A CA 1
ATOM 2430 C C . LEU A 1 310 ? 7.952 -5.656 -19.443 1.00 76.75 310 LEU A C 1
ATOM 2432 O O . LEU A 1 310 ? 7.231 -5.232 -18.542 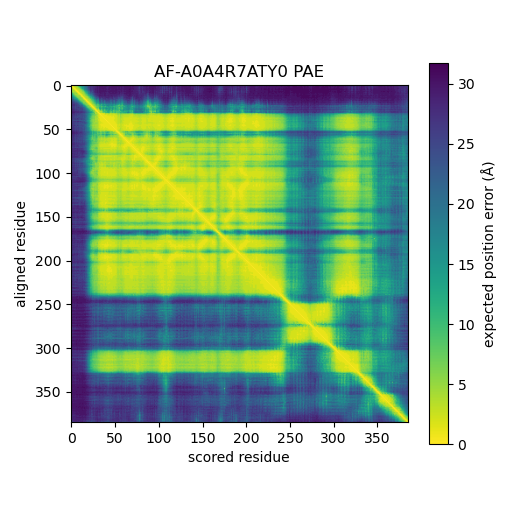1.00 76.75 310 LEU A O 1
ATOM 2436 N N . GLN A 1 311 ? 7.855 -6.896 -19.926 1.00 86.50 311 GLN A N 1
ATOM 2437 C CA . GLN A 1 311 ? 6.966 -7.909 -19.372 1.00 86.50 311 GLN A CA 1
ATOM 2438 C C . GLN A 1 311 ? 7.293 -8.157 -17.902 1.00 86.50 311 GLN A C 1
ATOM 2440 O O . GLN A 1 311 ? 6.397 -8.046 -17.071 1.00 86.50 311 GLN A O 1
ATOM 2445 N N . ASP A 1 312 ? 8.556 -8.437 -17.578 1.00 82.00 312 ASP A N 1
ATOM 2446 C CA . ASP A 1 312 ? 9.000 -8.713 -16.208 1.00 82.00 312 ASP A CA 1
ATOM 2447 C C . ASP A 1 312 ? 8.751 -7.519 -15.281 1.00 82.00 312 ASP A C 1
ATOM 2449 O O . ASP A 1 312 ? 8.270 -7.670 -14.157 1.00 82.00 312 ASP A O 1
ATOM 2453 N N . VAL A 1 313 ? 9.034 -6.315 -15.775 1.00 79.19 313 VAL A N 1
ATOM 2454 C CA . VAL A 1 313 ? 8.823 -5.053 -15.066 1.00 79.19 313 VAL A CA 1
ATOM 2455 C C . VAL A 1 313 ? 7.336 -4.825 -14.769 1.00 79.19 313 VAL A C 1
ATOM 2457 O O . VAL A 1 313 ? 6.967 -4.636 -13.610 1.00 79.19 313 VAL A O 1
ATOM 2460 N N . MET A 1 314 ? 6.464 -4.903 -15.778 1.00 82.88 314 MET A N 1
ATOM 2461 C CA . MET A 1 314 ? 5.012 -4.772 -15.593 1.00 82.88 314 MET A CA 1
ATOM 2462 C C . MET A 1 314 ? 4.450 -5.877 -14.698 1.00 82.88 314 MET A C 1
ATOM 2464 O O . MET A 1 314 ? 3.599 -5.628 -13.846 1.00 82.88 314 MET A O 1
ATOM 2468 N N . TRP A 1 315 ? 4.942 -7.105 -14.862 1.00 87.25 315 TRP A N 1
ATOM 2469 C CA . TRP A 1 315 ? 4.532 -8.238 -14.048 1.00 87.25 315 TRP A CA 1
ATOM 2470 C C . TRP A 1 315 ? 4.858 -8.020 -12.572 1.00 87.25 315 TRP A C 1
ATOM 2472 O O . TRP A 1 315 ? 4.031 -8.320 -11.708 1.00 87.25 315 TRP A O 1
ATOM 2482 N N . LYS A 1 316 ? 6.045 -7.490 -12.280 1.00 81.81 316 LYS A N 1
ATOM 2483 C CA . LYS A 1 316 ? 6.522 -7.304 -10.912 1.00 81.81 316 LYS A CA 1
ATOM 2484 C C . LYS A 1 316 ? 5.921 -6.082 -10.224 1.00 81.81 316 LYS A C 1
ATOM 2486 O O . LYS A 1 316 ? 5.619 -6.167 -9.038 1.00 81.81 316 LYS A O 1
ATOM 2491 N N . PHE A 1 317 ? 5.780 -4.969 -10.938 1.00 80.81 317 PHE A N 1
ATOM 2492 C CA . PHE A 1 317 ? 5.560 -3.665 -10.308 1.00 80.81 317 PHE A CA 1
ATOM 2493 C C . PHE A 1 317 ? 4.231 -3.001 -10.624 1.00 80.81 317 PHE A C 1
ATOM 2495 O O . PHE A 1 317 ? 3.926 -2.015 -9.973 1.00 80.81 317 PHE A O 1
ATOM 2502 N N . ALA A 1 318 ? 3.457 -3.487 -11.592 1.00 82.44 318 ALA A N 1
ATOM 2503 C CA . ALA A 1 318 ? 2.147 -2.920 -11.893 1.00 82.44 318 ALA A CA 1
ATOM 2504 C C . ALA A 1 318 ? 1.048 -3.899 -11.492 1.00 82.44 318 ALA A C 1
ATOM 2506 O O . ALA A 1 318 ? 1.204 -5.109 -11.655 1.00 82.44 318 ALA A O 1
ATOM 2507 N N . ASP A 1 319 ? -0.074 -3.400 -10.999 1.00 87.31 319 ASP A N 1
ATOM 2508 C CA . ASP A 1 319 ? -1.270 -4.203 -10.787 1.00 87.31 319 ASP A CA 1
ATOM 2509 C C . ASP A 1 319 ? -2.131 -4.290 -12.038 1.00 87.31 319 ASP A C 1
ATOM 2511 O O . ASP A 1 319 ? -1.968 -3.534 -12.992 1.00 87.31 319 ASP A O 1
ATOM 2515 N N . LEU A 1 320 ? -3.064 -5.245 -12.045 1.00 90.62 320 LEU A N 1
ATOM 2516 C CA . LEU A 1 320 ? -3.986 -5.417 -13.163 1.00 90.62 320 LEU A CA 1
ATOM 2517 C C . LEU A 1 320 ? -4.762 -4.128 -13.457 1.00 90.62 320 LEU A C 1
ATOM 2519 O O . LEU A 1 320 ? -4.887 -3.768 -14.621 1.00 90.62 320 LEU A O 1
ATOM 2523 N N . ASP A 1 321 ? -5.254 -3.449 -12.421 1.00 86.12 321 ASP A N 1
ATOM 2524 C CA . ASP A 1 321 ? -6.080 -2.248 -12.572 1.00 86.12 321 ASP A CA 1
ATOM 2525 C C . ASP A 1 321 ? -5.258 -1.101 -13.205 1.00 86.12 321 ASP A C 1
ATOM 2527 O O . ASP A 1 321 ? -5.707 -0.458 -14.152 1.00 86.12 321 ASP A O 1
ATOM 2531 N N . GLU A 1 322 ? -3.995 -0.931 -12.798 1.00 82.50 322 GLU A N 1
ATOM 2532 C CA . GLU A 1 322 ? -3.067 0.037 -13.406 1.00 82.50 322 GLU A CA 1
ATOM 2533 C C . GLU A 1 322 ? -2.738 -0.317 -14.857 1.00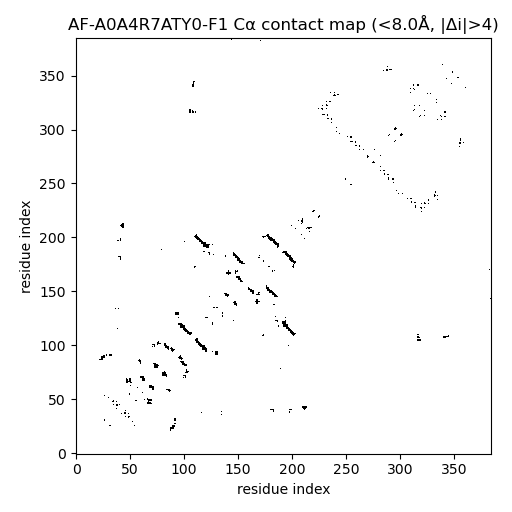 82.50 322 GLU A C 1
ATOM 2535 O O . GLU A 1 322 ? -2.768 0.540 -15.738 1.00 82.50 322 GLU A O 1
ATOM 2540 N N . LEU A 1 323 ? -2.463 -1.596 -15.129 1.00 86.06 323 LEU A N 1
ATOM 2541 C CA . LEU A 1 323 ? -2.198 -2.085 -16.481 1.00 86.06 323 LEU A CA 1
ATOM 2542 C C . LEU A 1 323 ? -3.409 -1.897 -17.396 1.00 86.06 323 LEU A C 1
ATOM 2544 O O . LEU A 1 323 ? -3.245 -1.630 -18.582 1.00 86.06 323 LEU A O 1
ATOM 2548 N N . GLN A 1 324 ? -4.624 -2.034 -16.867 1.00 88.88 324 GLN A N 1
ATOM 2549 C CA . GLN A 1 324 ? -5.848 -1.778 -17.617 1.00 88.88 324 GLN A CA 1
ATOM 2550 C C . GLN A 1 324 ? -6.020 -0.297 -17.940 1.00 88.88 324 GLN A C 1
ATOM 2552 O O . GLN A 1 324 ? -6.434 0.008 -19.055 1.00 88.88 324 GLN A O 1
ATOM 2557 N N . GLU A 1 325 ? -5.701 0.612 -17.016 1.00 80.62 325 GLU A N 1
ATOM 2558 C CA . GLU A 1 325 ? -5.692 2.050 -17.312 1.00 80.62 325 GLU A CA 1
ATOM 2559 C C . GLU A 1 325 ? -4.652 2.385 -18.384 1.00 80.62 325 GLU A C 1
ATOM 2561 O O . GLU A 1 325 ? -5.005 2.974 -19.402 1.00 80.62 325 GLU A O 1
ATOM 2566 N N . ILE A 1 326 ? -3.422 1.887 -18.237 1.00 76.38 326 ILE A N 1
ATOM 2567 C CA . ILE A 1 326 ? -2.359 2.013 -19.247 1.00 76.38 326 ILE A CA 1
ATOM 2568 C C . ILE A 1 326 ? -2.833 1.504 -20.614 1.00 76.38 326 ILE A C 1
ATOM 2570 O O . ILE A 1 326 ? -2.612 2.145 -21.637 1.00 76.38 326 ILE A O 1
ATOM 2574 N N . ALA A 1 327 ? -3.490 0.343 -20.659 1.00 82.94 327 ALA A N 1
ATOM 2575 C CA . ALA A 1 327 ? -3.946 -0.259 -21.910 1.00 82.94 327 ALA A CA 1
ATOM 2576 C C . ALA A 1 327 ? -5.075 0.531 -22.596 1.00 82.94 327 ALA A C 1
ATOM 2578 O O . ALA A 1 327 ? -5.295 0.349 -23.794 1.00 82.94 327 ALA A O 1
ATOM 2579 N N . LYS A 1 328 ? -5.803 1.389 -21.866 1.00 81.38 328 LYS A N 1
ATOM 2580 C CA . LYS A 1 328 ? -6.803 2.305 -22.446 1.00 81.38 328 LYS A CA 1
ATOM 2581 C C . LYS A 1 328 ? -6.156 3.523 -23.092 1.00 81.38 328 LYS A C 1
ATOM 2583 O O . LYS A 1 328 ? -6.792 4.178 -23.918 1.00 81.38 328 LYS A O 1
ATOM 2588 N N . GLU A 1 329 ? -4.936 3.864 -22.696 1.00 69.44 329 GLU A N 1
ATOM 2589 C CA . GLU A 1 329 ? -4.251 5.030 -23.218 1.00 69.44 329 GLU A CA 1
ATOM 2590 C C . GLU A 1 329 ? -3.652 4.715 -24.594 1.00 69.44 329 GLU A C 1
ATOM 2592 O O . GLU A 1 329 ? -2.724 3.923 -24.737 1.00 69.44 329 GLU A O 1
ATOM 2597 N N . ASP A 1 330 ? -4.175 5.374 -25.629 1.00 62.56 330 ASP A N 1
ATOM 2598 C CA . ASP A 1 330 ? -3.747 5.226 -27.028 1.00 62.56 330 ASP A CA 1
ATOM 2599 C C . ASP A 1 330 ? -2.406 5.948 -27.313 1.00 62.56 330 ASP A C 1
ATOM 2601 O O . ASP A 1 330 ? -2.243 6.640 -28.318 1.00 62.56 330 ASP A O 1
ATOM 2605 N N . ASP A 1 331 ? -1.445 5.863 -26.384 1.00 58.12 331 ASP A N 1
ATOM 2606 C CA . ASP A 1 331 ? -0.104 6.433 -26.543 1.00 58.12 331 ASP A CA 1
ATOM 2607 C C . ASP A 1 331 ? 0.964 5.321 -26.516 1.00 58.12 331 ASP A C 1
ATOM 2609 O O . ASP A 1 331 ? 1.239 4.724 -25.470 1.00 58.12 331 ASP A O 1
ATOM 2613 N N . PRO A 1 332 ? 1.642 5.058 -27.647 1.00 53.03 332 PRO A N 1
ATOM 2614 C CA . PRO A 1 332 ? 2.647 3.999 -27.752 1.00 53.03 332 PRO A CA 1
ATOM 2615 C C . PRO A 1 332 ? 3.902 4.242 -26.888 1.00 53.03 332 PRO A C 1
ATOM 2617 O O . PRO A 1 332 ? 4.785 3.386 -26.833 1.00 53.03 332 PRO A O 1
ATOM 2620 N N . ARG A 1 333 ? 4.009 5.395 -26.209 1.00 52.38 333 ARG A N 1
ATOM 2621 C CA . ARG A 1 333 ? 5.119 5.765 -25.311 1.00 52.38 333 ARG A CA 1
ATOM 2622 C C . ARG A 1 333 ? 4.884 5.370 -23.849 1.00 52.38 333 ARG A C 1
ATOM 2624 O O . ARG A 1 333 ? 5.767 5.581 -23.019 1.00 52.38 333 ARG A O 1
ATOM 2631 N N . TRP A 1 334 ? 3.730 4.806 -23.498 1.00 58.59 334 TRP A N 1
ATOM 2632 C CA . TRP A 1 334 ? 3.456 4.401 -22.115 1.00 58.59 334 TRP A CA 1
ATOM 2633 C C . TRP A 1 334 ? 4.429 3.376 -21.542 1.00 58.59 334 TRP A C 1
ATOM 2635 O O . TRP A 1 334 ? 4.850 3.557 -20.400 1.00 58.59 334 TRP A O 1
ATOM 2645 N N . PRO A 1 335 ? 4.914 2.383 -22.305 1.00 53.41 335 PRO A N 1
ATOM 2646 C CA . PRO A 1 335 ? 5.952 1.486 -21.809 1.00 53.41 335 PRO A CA 1
ATOM 2647 C C . PRO A 1 335 ? 7.234 2.215 -21.373 1.00 53.41 335 PRO A C 1
ATOM 2649 O O . PRO A 1 335 ? 7.847 1.820 -20.386 1.00 53.41 335 PRO A O 1
ATOM 2652 N N . SER A 1 336 ? 7.609 3.332 -22.009 1.00 48.69 336 SER A N 1
ATOM 2653 C CA . SER A 1 336 ? 8.739 4.170 -21.571 1.00 48.69 336 SER A CA 1
ATOM 2654 C C . SER A 1 336 ? 8.425 5.030 -20.337 1.00 48.69 336 SER A C 1
ATOM 2656 O O . SER A 1 336 ? 9.337 5.357 -19.576 1.00 48.69 336 SER A O 1
ATOM 2658 N N . LEU A 1 337 ? 7.157 5.376 -20.092 1.00 49.97 337 LEU A N 1
ATOM 2659 C CA . LEU A 1 337 ? 6.712 6.071 -18.874 1.00 49.97 337 LEU A CA 1
ATOM 2660 C C . LEU A 1 337 ? 6.589 5.126 -17.672 1.00 49.97 337 LEU A C 1
ATOM 2662 O O . LEU A 1 337 ? 7.023 5.489 -16.583 1.00 49.97 337 LEU A O 1
ATOM 2666 N N . ILE A 1 338 ? 6.106 3.901 -17.890 1.00 53.12 338 ILE A N 1
ATOM 2667 C CA . ILE A 1 338 ? 6.151 2.787 -16.929 1.00 53.12 338 ILE A CA 1
ATOM 2668 C C . ILE A 1 338 ? 7.602 2.513 -16.548 1.00 53.12 338 ILE A C 1
ATOM 2670 O O . ILE A 1 338 ? 7.941 2.481 -15.368 1.00 53.12 338 ILE A O 1
ATOM 2674 N N . MET A 1 339 ? 8.491 2.444 -17.544 1.00 50.88 339 MET A N 1
ATOM 2675 C CA . MET A 1 339 ? 9.924 2.376 -17.292 1.00 50.88 339 MET A CA 1
ATOM 2676 C C . MET A 1 339 ? 10.404 3.605 -16.512 1.00 50.88 339 MET A C 1
ATOM 2678 O O . MET A 1 339 ? 11.155 3.429 -15.577 1.00 50.88 339 MET A O 1
ATOM 2682 N N . ARG A 1 340 ? 9.971 4.846 -16.776 1.00 50.50 340 ARG A N 1
ATOM 2683 C CA . ARG A 1 340 ? 10.386 6.014 -15.961 1.00 50.50 340 ARG A CA 1
ATOM 2684 C C . ARG A 1 340 ? 9.893 5.985 -14.511 1.00 50.50 340 ARG A C 1
ATOM 2686 O O . ARG A 1 340 ? 10.642 6.411 -13.635 1.00 50.50 340 ARG A O 1
ATOM 2693 N N . GLY A 1 341 ? 8.667 5.527 -14.266 1.00 50.00 341 GLY A N 1
ATOM 2694 C CA . GLY A 1 341 ? 8.119 5.357 -12.918 1.00 50.00 341 GLY A CA 1
ATOM 2695 C C . GLY A 1 341 ? 8.869 4.279 -12.141 1.00 50.00 341 GLY A C 1
ATOM 2696 O O . GLY A 1 341 ? 9.205 4.478 -10.982 1.00 50.00 341 GLY A O 1
ATOM 2697 N N . ILE A 1 342 ? 9.236 3.192 -12.820 1.00 46.91 342 ILE A N 1
ATOM 2698 C CA . ILE A 1 342 ? 9.931 2.048 -12.220 1.00 46.91 342 ILE A CA 1
ATOM 2699 C C . ILE A 1 342 ? 11.462 2.248 -12.165 1.00 46.91 342 ILE A C 1
ATOM 2701 O O . ILE A 1 342 ? 12.127 1.723 -11.281 1.00 46.91 342 ILE A O 1
ATOM 2705 N N . MET A 1 343 ? 12.042 3.044 -13.068 1.00 44.44 343 MET A N 1
ATOM 2706 C CA . MET A 1 343 ? 13.475 3.392 -13.127 1.00 44.44 343 MET A CA 1
ATOM 2707 C C . MET A 1 343 ? 13.831 4.647 -12.319 1.00 44.44 343 MET A C 1
ATOM 2709 O O . MET A 1 343 ? 14.998 5.046 -12.300 1.00 44.44 343 MET A O 1
ATOM 2713 N N . LYS A 1 344 ? 12.854 5.321 -11.695 1.00 43.41 344 LYS A N 1
ATOM 2714 C CA . LYS A 1 344 ? 13.140 6.451 -10.799 1.00 43.41 344 LYS A CA 1
ATOM 2715 C C . LYS A 1 344 ? 13.958 6.007 -9.585 1.00 43.41 344 LYS A C 1
ATOM 2717 O O . LYS A 1 344 ? 14.784 6.791 -9.115 1.00 43.41 344 LYS A O 1
ATOM 2722 N N . ASP A 1 345 ? 13.837 4.737 -9.208 1.00 42.44 345 ASP A N 1
ATOM 2723 C CA . ASP A 1 345 ? 14.720 4.098 -8.250 1.00 42.44 345 ASP A CA 1
ATOM 2724 C C . ASP A 1 345 ? 15.805 3.305 -8.957 1.00 42.44 345 ASP A C 1
ATOM 2726 O O . ASP A 1 345 ? 15.567 2.468 -9.828 1.00 42.44 345 ASP A O 1
ATOM 2730 N N . LYS A 1 346 ? 17.039 3.592 -8.551 1.00 40.31 346 LYS A N 1
ATOM 2731 C CA . LYS A 1 346 ? 18.315 3.150 -9.132 1.00 40.31 346 LYS A CA 1
ATOM 2732 C C . LYS A 1 346 ? 18.519 1.627 -9.178 1.00 40.31 346 LYS A C 1
ATOM 2734 O O . LYS A 1 346 ? 19.626 1.177 -9.450 1.00 40.31 346 LYS A O 1
ATOM 2739 N N . TRP A 1 347 ? 17.510 0.825 -8.853 1.00 39.25 347 TRP A N 1
ATOM 2740 C CA . TRP A 1 347 ? 17.738 -0.464 -8.222 1.00 39.25 347 TRP A CA 1
ATOM 2741 C C . TRP A 1 347 ? 17.351 -1.695 -9.042 1.00 39.25 347 TRP A C 1
ATOM 2743 O O . TRP A 1 347 ? 17.841 -2.785 -8.761 1.00 39.25 347 TRP A O 1
ATOM 2753 N N . TYR A 1 348 ? 16.568 -1.568 -10.118 1.00 38.09 348 TYR A N 1
ATOM 2754 C CA . TYR A 1 348 ? 16.203 -2.762 -10.894 1.00 38.09 348 TYR A CA 1
ATOM 2755 C C . TYR A 1 348 ? 17.381 -3.408 -11.655 1.00 38.09 348 TYR A C 1
ATOM 2757 O O . TYR A 1 348 ? 17.255 -4.527 -12.145 1.00 38.09 348 TYR A O 1
ATOM 2765 N N . PHE A 1 349 ? 18.553 -2.762 -11.717 1.00 42.69 349 PHE A N 1
ATOM 2766 C CA . PHE A 1 349 ? 19.666 -3.217 -12.555 1.00 42.69 349 PHE A CA 1
ATOM 2767 C C . PHE A 1 349 ? 21.027 -3.245 -11.849 1.00 42.69 349 PHE A C 1
ATOM 2769 O O . PHE A 1 349 ? 22.038 -2.830 -12.409 1.00 42.69 349 PHE A O 1
ATOM 2776 N N . ALA A 1 350 ? 21.087 -3.863 -10.665 1.00 33.50 350 ALA A N 1
ATOM 2777 C CA . ALA A 1 350 ? 22.349 -4.262 -10.024 1.00 33.50 350 ALA A CA 1
ATOM 2778 C C . ALA A 1 350 ? 23.076 -5.441 -10.731 1.00 33.50 350 ALA A C 1
ATOM 2780 O O . ALA A 1 350 ? 23.968 -6.067 -10.159 1.00 33.50 350 ALA A O 1
ATOM 2781 N N . ALA A 1 351 ? 22.731 -5.760 -11.983 1.00 34.09 351 ALA A N 1
ATOM 2782 C CA . ALA A 1 351 ? 23.382 -6.802 -12.772 1.00 34.09 351 ALA A CA 1
ATOM 2783 C C . ALA A 1 351 ? 23.774 -6.278 -14.162 1.00 34.09 351 ALA A C 1
ATOM 2785 O O . ALA A 1 351 ? 22.931 -6.172 -15.042 1.00 34.09 351 ALA A O 1
ATOM 2786 N N . LYS A 1 352 ? 25.073 -5.985 -14.342 1.00 35.16 352 LYS A N 1
ATOM 2787 C CA . LYS A 1 352 ? 25.847 -5.781 -15.595 1.00 35.16 352 LYS A CA 1
ATOM 2788 C C . LYS A 1 352 ? 25.350 -4.788 -16.671 1.00 35.16 352 LYS A C 1
ATOM 2790 O O . LYS A 1 352 ? 26.161 -4.433 -17.520 1.00 35.16 352 LYS A O 1
ATOM 2795 N N . ASP A 1 353 ? 24.114 -4.298 -16.622 1.00 43.19 353 ASP A N 1
ATOM 2796 C CA . ASP A 1 353 ? 23.477 -3.432 -17.632 1.00 43.19 353 ASP A CA 1
ATOM 2797 C C . ASP A 1 353 ? 23.228 -1.989 -17.110 1.00 43.19 353 ASP A C 1
ATOM 2799 O O . ASP A 1 353 ? 22.436 -1.232 -17.661 1.00 43.19 353 ASP A O 1
ATOM 2803 N N . GLU A 1 354 ? 23.929 -1.547 -16.060 1.00 40.91 354 GLU A N 1
ATOM 2804 C CA . GLU A 1 354 ? 23.725 -0.231 -15.417 1.00 40.91 354 GLU A CA 1
ATOM 2805 C C . GLU A 1 354 ? 23.987 0.954 -16.371 1.00 40.91 354 GLU A C 1
ATOM 2807 O O . GLU A 1 354 ? 23.231 1.926 -16.425 1.00 40.91 354 GLU A O 1
ATOM 2812 N N . ALA A 1 355 ? 25.011 0.838 -17.217 1.00 42.91 355 ALA A N 1
ATOM 2813 C CA . ALA A 1 355 ? 25.310 1.850 -18.222 1.00 42.91 355 ALA A CA 1
ATOM 2814 C C . ALA A 1 355 ? 24.291 1.857 -19.382 1.00 42.91 355 ALA A C 1
ATOM 2816 O O . ALA A 1 355 ? 24.126 2.896 -20.020 1.00 42.91 355 ALA A O 1
ATOM 2817 N N . TYR A 1 356 ? 23.558 0.749 -19.599 1.00 41.38 356 TYR A N 1
ATOM 2818 C CA . TYR A 1 356 ? 22.484 0.655 -20.595 1.00 41.38 356 TYR A CA 1
ATOM 2819 C C . TYR A 1 356 ? 21.284 1.548 -20.197 1.00 41.38 356 TYR A C 1
ATOM 2821 O O . TYR A 1 356 ? 20.717 2.312 -20.977 1.00 41.38 356 TYR A O 1
ATOM 2829 N N . LEU A 1 357 ? 20.912 1.555 -18.925 1.00 44.41 357 LEU A N 1
ATOM 2830 C CA . LEU A 1 357 ? 19.728 2.302 -18.495 1.00 44.41 357 LEU A CA 1
ATOM 2831 C C . LEU A 1 357 ? 20.010 3.756 -18.126 1.00 44.41 357 LEU A C 1
ATOM 2833 O O . LEU A 1 357 ? 19.190 4.624 -18.426 1.00 44.41 357 LEU A O 1
ATOM 2837 N N . ILE A 1 358 ? 21.182 4.056 -17.557 1.00 45.44 358 ILE A N 1
ATOM 2838 C CA . ILE A 1 358 ? 21.567 5.438 -17.219 1.00 45.44 358 ILE A CA 1
ATOM 2839 C C . ILE A 1 358 ? 21.535 6.333 -18.463 1.00 45.44 358 ILE A C 1
ATOM 2841 O O . ILE A 1 358 ? 21.014 7.449 -18.428 1.00 45.44 358 ILE A O 1
ATOM 2845 N N . ALA A 1 359 ? 22.039 5.825 -19.581 1.00 46.28 359 ALA A N 1
ATOM 2846 C CA . ALA A 1 359 ? 22.083 6.548 -20.838 1.00 46.28 359 ALA A CA 1
ATOM 2847 C C . ALA A 1 359 ? 20.699 6.726 -21.492 1.00 46.28 359 ALA A C 1
ATOM 2849 O O . ALA A 1 359 ? 20.375 7.828 -21.941 1.00 46.28 359 ALA A O 1
ATOM 2850 N N . PHE A 1 360 ? 19.855 5.689 -21.473 1.00 44.88 360 PHE A N 1
ATOM 2851 C CA . PHE A 1 360 ? 18.463 5.766 -21.932 1.00 44.88 360 PHE A CA 1
ATOM 2852 C C . PHE A 1 360 ? 17.667 6.837 -21.155 1.00 44.88 360 PHE A C 1
ATOM 2854 O O . PHE A 1 360 ? 17.006 7.693 -21.747 1.00 44.88 360 PHE A O 1
ATOM 2861 N N . VAL A 1 361 ? 17.813 6.871 -19.825 1.00 44.81 361 VAL A N 1
ATOM 2862 C CA . VAL A 1 361 ? 17.139 7.835 -18.935 1.00 44.81 36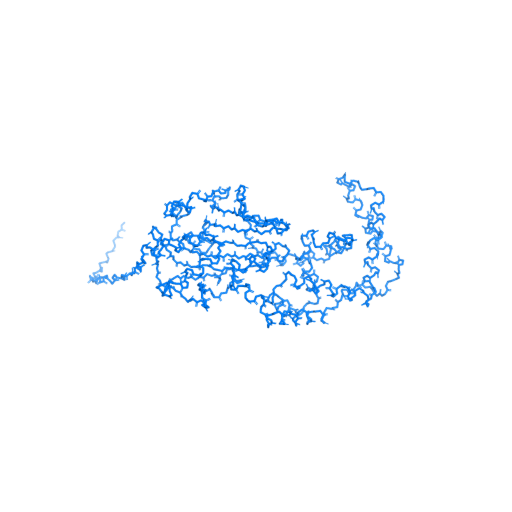1 VAL A CA 1
ATOM 2863 C C . VAL A 1 361 ? 17.632 9.273 -19.139 1.00 44.81 361 VAL A C 1
ATOM 2865 O O . VAL A 1 361 ? 16.835 10.217 -19.142 1.00 44.81 361 VAL A O 1
ATOM 2868 N N . GLN A 1 362 ? 18.940 9.473 -19.316 1.00 45.50 362 GLN A N 1
ATOM 2869 C CA . GLN A 1 362 ? 19.507 10.805 -19.551 1.00 45.50 362 GLN A CA 1
ATOM 2870 C C . GLN A 1 362 ? 19.093 11.388 -20.910 1.00 45.50 362 GLN A C 1
ATOM 2872 O O . GLN A 1 362 ? 18.873 12.598 -21.012 1.00 45.50 362 GLN A O 1
ATOM 2877 N N . GLN A 1 363 ? 18.934 10.540 -21.928 1.00 47.50 363 GLN A N 1
ATOM 2878 C CA . GLN A 1 363 ? 18.497 10.934 -23.266 1.00 47.50 363 GLN A CA 1
ATOM 2879 C C . GLN A 1 363 ? 16.996 11.286 -23.312 1.00 47.50 363 GLN A C 1
ATOM 2881 O O . GLN A 1 363 ? 16.621 12.286 -23.928 1.00 47.50 363 GLN A O 1
ATOM 2886 N N . GLU A 1 364 ? 16.140 10.559 -22.583 1.00 43.38 364 GLU A N 1
ATOM 2887 C CA . GLU A 1 364 ? 14.708 10.883 -22.431 1.00 43.38 364 GLU A CA 1
ATOM 2888 C C . GLU A 1 364 ? 14.480 12.233 -21.711 1.00 43.38 364 GLU A C 1
ATOM 2890 O O . GLU A 1 364 ? 13.613 13.022 -22.100 1.00 43.38 364 GLU A O 1
ATOM 2895 N N . ARG A 1 365 ? 15.301 12.572 -20.704 1.00 41.12 365 ARG A N 1
ATOM 2896 C CA . ARG A 1 365 ? 15.215 13.846 -19.950 1.00 41.12 365 ARG A CA 1
ATOM 2897 C C . ARG A 1 365 ? 15.353 15.106 -20.815 1.00 41.12 365 ARG A C 1
ATOM 2899 O O . ARG A 1 365 ? 14.853 16.169 -20.440 1.00 41.12 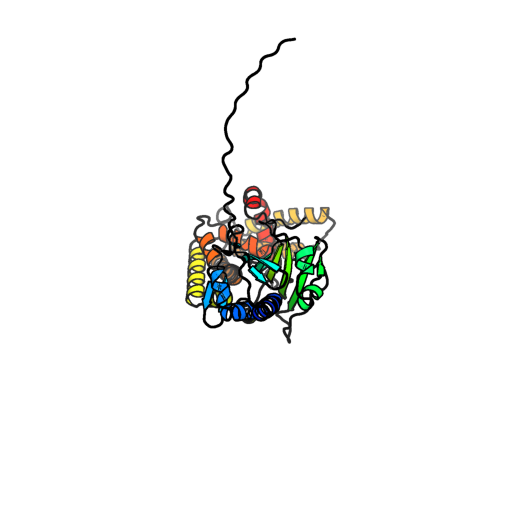365 ARG A O 1
ATOM 2906 N N . ALA A 1 366 ? 16.041 15.020 -21.951 1.00 42.06 366 ALA A N 1
ATOM 2907 C CA . ALA A 1 366 ? 16.219 16.149 -22.861 1.00 42.06 366 ALA A CA 1
ATOM 2908 C C . ALA A 1 366 ? 14.982 16.408 -23.743 1.00 42.06 366 ALA A C 1
ATOM 2910 O O . ALA A 1 366 ? 14.759 17.546 -24.152 1.00 42.06 366 ALA A O 1
ATOM 2911 N N . LEU A 1 367 ? 14.161 15.381 -23.996 1.00 37.56 367 LEU A N 1
ATOM 2912 C CA . LEU A 1 367 ? 13.067 15.414 -24.974 1.00 37.56 367 LEU A CA 1
ATOM 2913 C C . LEU A 1 367 ? 11.679 15.666 -24.351 1.00 37.56 367 LEU A C 1
ATOM 2915 O O . LEU A 1 367 ? 10.781 16.140 -25.043 1.00 37.56 367 LEU A O 1
ATOM 2919 N N . PHE A 1 368 ? 11.493 15.406 -23.049 1.00 37.25 368 PHE A N 1
ATOM 2920 C CA . PHE A 1 368 ? 10.163 15.381 -22.410 1.00 37.25 368 PHE A CA 1
ATOM 2921 C C . PHE A 1 368 ? 9.852 16.507 -21.399 1.00 37.25 368 PHE A C 1
ATOM 2923 O O . PHE A 1 368 ? 8.748 16.523 -20.850 1.00 37.25 368 PHE A O 1
ATOM 2930 N N . ARG A 1 369 ? 10.737 17.501 -21.202 1.00 41.50 369 ARG A N 1
ATOM 2931 C CA . ARG A 1 369 ? 10.480 18.661 -20.304 1.00 41.50 369 ARG A CA 1
ATOM 2932 C C . ARG A 1 369 ? 9.117 19.364 -20.494 1.00 41.50 369 ARG A C 1
ATOM 2934 O O . ARG A 1 369 ? 8.552 19.802 -19.494 1.00 41.50 369 ARG A O 1
ATOM 2941 N N . PRO A 1 370 ? 8.542 19.491 -21.710 1.00 35.19 370 PRO A N 1
ATOM 2942 C CA . PRO A 1 370 ? 7.237 20.143 -21.882 1.00 35.19 370 PRO A CA 1
ATOM 2943 C C . PRO A 1 370 ? 6.054 19.326 -21.335 1.00 35.19 370 PRO A C 1
ATOM 2945 O O . PRO A 1 370 ? 5.002 19.886 -21.036 1.00 35.19 370 PRO A O 1
ATOM 2948 N N . VAL A 1 371 ? 6.215 18.005 -21.204 1.00 33.00 371 VAL A N 1
ATOM 2949 C CA . VAL A 1 371 ? 5.161 17.071 -20.781 1.00 33.00 371 VAL A CA 1
ATOM 2950 C C . VAL A 1 371 ? 5.090 16.988 -19.248 1.00 33.00 371 VAL A C 1
ATOM 2952 O O . VAL A 1 371 ? 3.998 16.984 -18.683 1.00 33.00 371 VAL A O 1
ATOM 2955 N N . GLU A 1 372 ? 6.231 17.061 -18.555 1.00 34.47 372 GLU A N 1
ATOM 2956 C CA . GLU A 1 372 ? 6.335 17.047 -17.081 1.00 34.47 372 GLU A CA 1
ATOM 2957 C C . GLU A 1 372 ? 5.553 18.188 -16.395 1.00 34.47 372 GLU A C 1
ATOM 2959 O O . GLU A 1 372 ? 4.950 17.987 -15.339 1.00 34.47 372 GLU A O 1
ATOM 2964 N N . ALA A 1 373 ? 5.461 19.363 -17.029 1.00 38.22 373 ALA A N 1
ATOM 2965 C CA . ALA A 1 373 ? 4.673 20.497 -16.531 1.00 38.22 373 ALA A CA 1
ATOM 2966 C C . ALA A 1 373 ? 3.153 20.221 -16.480 1.00 38.22 373 ALA A C 1
ATOM 2968 O O . ALA A 1 373 ? 2.418 20.896 -15.754 1.00 38.22 373 ALA A O 1
ATOM 2969 N N . ARG A 1 374 ? 2.674 19.223 -17.237 1.00 32.03 374 ARG A N 1
ATOM 2970 C CA . ARG A 1 374 ? 1.270 18.786 -17.263 1.00 32.03 374 ARG A CA 1
ATOM 2971 C C . ARG A 1 374 ? 0.977 17.717 -16.201 1.00 32.03 374 ARG A C 1
ATOM 2973 O O . ARG A 1 374 ? -0.098 17.754 -15.608 1.00 32.03 374 ARG A O 1
ATOM 2980 N N . PHE A 1 375 ? 1.938 16.834 -15.913 1.00 37.41 375 PHE A N 1
ATOM 2981 C CA . PHE A 1 375 ? 1.778 15.686 -15.005 1.00 37.41 375 PHE A CA 1
ATOM 2982 C C . PHE A 1 375 ? 2.046 15.983 -13.523 1.00 37.41 375 PHE A C 1
ATOM 2984 O O . PHE A 1 375 ? 1.480 15.308 -12.667 1.00 37.41 375 PHE A O 1
ATOM 2991 N N . GLY A 1 376 ? 2.768 17.059 -13.182 1.00 32.75 376 GLY A N 1
ATOM 2992 C CA . GLY A 1 376 ? 2.884 17.544 -11.791 1.00 32.75 376 GLY A CA 1
ATOM 2993 C C . GLY A 1 376 ? 1.555 17.977 -11.135 1.00 32.75 376 GLY A C 1
ATOM 2994 O O . GLY A 1 376 ? 1.554 18.517 -10.029 1.00 32.75 376 GLY A O 1
ATOM 2995 N N . LYS A 1 377 ? 0.421 17.791 -11.824 1.00 31.84 377 LYS A N 1
ATOM 2996 C CA . LYS A 1 377 ? -0.940 18.007 -11.324 1.00 31.84 377 LYS A CA 1
ATOM 2997 C C . LYS A 1 377 ? -1.698 16.714 -10.986 1.00 31.84 377 LYS A C 1
ATOM 2999 O O . LYS A 1 377 ? -2.686 16.830 -10.275 1.00 31.84 377 LYS A O 1
ATOM 3004 N N . LEU A 1 378 ? -1.262 15.540 -11.460 1.00 32.03 378 LEU A N 1
ATOM 3005 C CA . LEU A 1 378 ? -1.968 14.260 -11.256 1.00 32.03 378 LEU A CA 1
ATOM 3006 C C . LEU A 1 378 ? -1.474 13.470 -10.033 1.00 32.03 378 LEU A C 1
ATOM 3008 O O . LEU A 1 378 ? -2.235 12.696 -9.476 1.00 32.03 378 LEU A O 1
ATOM 3012 N N . HIS A 1 379 ? -0.253 13.730 -9.559 1.00 32.06 379 HIS A N 1
ATOM 3013 C CA . HIS A 1 379 ? 0.301 13.119 -8.342 1.00 32.06 379 HIS A CA 1
ATOM 3014 C C . HIS A 1 379 ? 0.792 14.181 -7.358 1.00 32.06 379 HIS A C 1
ATOM 3016 O O . HIS A 1 379 ? 1.940 14.163 -6.912 1.00 32.06 379 HIS A O 1
ATOM 3022 N N . LYS A 1 380 ? -0.059 15.161 -7.032 1.00 25.33 380 LYS A N 1
ATOM 3023 C CA . LYS A 1 380 ? 0.201 16.000 -5.858 1.00 25.33 380 LYS A CA 1
ATOM 3024 C C . LYS A 1 380 ? -0.243 15.250 -4.610 1.00 25.33 380 LYS A C 1
ATOM 3026 O O . LYS A 1 380 ? -1.273 15.578 -4.037 1.00 25.33 380 LYS A O 1
ATOM 3031 N N . PHE A 1 381 ? 0.574 14.301 -4.170 1.00 30.88 381 PHE A N 1
ATOM 3032 C CA . PHE A 1 381 ? 0.579 13.977 -2.753 1.00 30.88 381 PHE A CA 1
ATOM 3033 C C . PHE A 1 381 ? 1.233 15.142 -2.006 1.00 30.88 381 PHE A C 1
ATOM 3035 O O . PHE A 1 381 ? 2.287 15.634 -2.435 1.00 30.88 381 PHE A O 1
ATOM 3042 N N . PRO A 1 382 ? 0.628 15.629 -0.913 1.00 25.58 382 PRO A N 1
ATOM 3043 C CA . PRO A 1 382 ? 1.340 16.471 0.018 1.00 25.58 382 PRO A CA 1
ATOM 3044 C C . PRO A 1 382 ? 2.361 15.569 0.710 1.00 25.58 382 PRO A C 1
ATOM 3046 O O . PRO A 1 382 ? 2.074 14.958 1.730 1.00 25.58 382 PRO A O 1
ATOM 3049 N N . LEU A 1 383 ? 3.569 15.481 0.154 1.00 24.59 383 LEU A N 1
ATOM 3050 C CA . LEU A 1 383 ? 4.718 15.242 1.013 1.00 24.59 383 LEU A CA 1
ATOM 3051 C C . LEU A 1 383 ? 4.700 16.401 2.011 1.00 24.59 383 LEU A C 1
ATOM 3053 O O . LEU A 1 383 ? 4.750 17.570 1.606 1.00 24.59 383 LEU A O 1
ATOM 3057 N N . SER A 1 384 ? 4.481 16.072 3.282 1.00 26.97 384 SER A N 1
ATOM 3058 C CA . SER A 1 384 ? 4.545 17.009 4.397 1.00 26.97 384 SER A CA 1
ATOM 3059 C C . SER A 1 384 ? 5.761 17.917 4.213 1.00 26.97 384 SER A C 1
ATOM 3061 O O . SER A 1 384 ? 6.864 17.437 3.944 1.00 26.97 384 SER A O 1
ATOM 3063 N N . LYS A 1 385 ? 5.528 19.228 4.284 1.00 26.27 385 LYS A N 1
ATOM 3064 C CA . LYS A 1 385 ? 6.596 20.228 4.289 1.00 26.27 385 LYS A CA 1
ATOM 3065 C C . LYS A 1 385 ? 7.513 20.071 5.489 1.00 26.27 385 LYS A C 1
ATOM 3067 O O . LYS A 1 385 ? 6.984 19.730 6.568 1.00 26.27 385 LYS A O 1
#

Mean predicted aligned error: 13.66 Å